Protein AF-A0A8K0VES0-F1 (afdb_monomer)

Secondary structure (DSSP, 8-state):
------PPPPPPP----SPPPS---HHHHHTT----SSSS-HHHHHTT-----PPP-TT-PPPP--------------------------SSPPS--S-TTS--GGGTTS--SHHHHHHHHHHHHTSSSSPPPP--PPPP------S----EEE-SSHHHHHHHHHHHTTTT---S---SSS-----PEEE-SSS-S-SS-----HHHHHHHHHHTTSPPTT-TTTT-HHHHHHHHHHHHHHHHHHHHHHHHHHHH-SSS-TT-PPPPSSTTS-GGGHHHHHHHHHHHHIIIII--HHHHHHHHHHHHHHHHHTTTTS--S---TTHHHHHHHHHHHHHHHHHHHHHHT---SS---GGG--PPPP-BTTBSSHHHHHHHHHHHHHHHHHHHHHHHH--S-HHHHHHHHHHHHHHHHHHHHHHTT--S-------TTS-HHHHHHHHHHHHHHHHHHHHHHHHHHHHHHHT-HHHHHHHHHS---S-----------STTHHHHHHHHH-SS-HHHHHHHHHHHHHHHHHHHHHHHTT-S--TTHHHHHHHHHHHHHHHHHHHH---TTS-HHHHHHHHHHHHHHHHHHHHHHHHHHTT-HHHHHHHHHHHHHHHHTTSS---

Foldseek 3Di:
DDDDDDDDDDDDDPDDDDDQAPFAWPVCVVVVHGFPNDVVTPVCVVVVHDTHTDDDPPDDDDDDDDDDDDDDDDDDPPDPDFPPQDQFDADAAQLDDLCLQPPPLVVLLPDLDLLSLLVVLLNQLLDLFGRQQHQDPQDDPPDDDDDDFAWWWADDELVLLVLLCLQFPCLQQVLADFDPDQDRDNPTDTDGPPDDSDDNDDDLQLLSLLSQLQRRLFGDPPGPPLQPPVNNSVSNVSSVVSLVSSVVSLVVVVVPPPDDDPPDDDDDSGPLADSLLSSLNSLLSSLQQCCFFRSNLPSSQVSLVVSQVSLVVVVLQADDPDDDSNLLSSLSSNLSSVLSQLLSCLSSLDDRPDPPRNVSGPRQHHDFPPDRCLRVLLSLLSVLLSLLSNLLSSVSRDHHDPVVLQVLAVSLVVSVVSLVVSCVPQDLDDDDDQPVSDGSSVSNSVSSSNSSLLSSLSSLCSSQVSLLCVPPPSSVVVSVVPPDPDDDDDDDDDDDDPDPVVVVSSVSNHPDHNVVSLVSLLVSLLSSLQSLLVSLVRHQGPSPLSSLLSSLSSLLSSLSVLVVPPPVPDDPVVSVVSNVSSLNSNVSSLSSLVSHVSSHVSSVSSSVSSVSSCVSSVSDPDD

Mean predicted aligned error: 13.88 Å

Solvent-accessible surface area (backbone atoms only — not comparable to full-atom values): 35791 Å² total; per-residue (Å²): 135,89,84,84,88,80,86,81,79,84,79,85,83,80,81,76,93,67,82,82,47,96,49,56,30,52,56,30,54,77,66,76,46,95,41,68,53,51,87,67,21,66,66,29,59,76,64,78,44,80,59,46,78,77,86,80,84,83,82,78,84,80,82,90,79,87,86,84,92,83,85,89,84,85,80,80,85,77,75,80,70,79,83,75,82,69,94,43,80,42,84,46,76,60,60,40,86,83,62,74,82,74,70,65,67,83,72,57,70,79,53,93,46,72,68,38,53,42,54,47,52,39,52,53,69,42,41,69,54,69,83,72,33,68,73,60,72,82,79,77,87,76,89,81,74,79,94,72,87,52,38,38,48,39,65,75,47,74,65,39,50,52,26,29,37,46,61,42,39,22,33,75,54,62,47,66,55,82,71,96,58,71,86,60,52,68,62,60,40,86,36,65,92,82,68,73,93,53,79,97,39,80,88,71,52,28,35,60,26,21,47,46,24,50,54,31,25,40,68,30,98,85,29,92,56,42,84,37,67,68,43,38,54,53,25,48,56,53,16,51,55,30,39,50,51,15,52,50,35,43,52,52,56,65,69,59,74,58,97,79,68,93,87,73,77,76,85,53,96,40,100,45,40,58,66,77,54,35,52,31,48,17,27,41,40,45,17,48,43,27,41,42,38,36,28,33,49,69,60,15,33,53,28,12,52,50,12,36,51,48,31,52,75,70,44,36,47,60,35,74,99,62,91,53,80,41,39,53,22,45,26,22,42,34,54,47,24,52,48,39,39,40,49,31,22,48,72,60,60,41,79,64,96,59,87,82,60,66,90,75,49,55,42,60,74,43,80,41,91,99,39,74,53,49,52,55,50,29,52,51,19,45,54,45,26,34,49,23,33,47,51,38,37,48,59,37,36,24,45,59,47,79,65,50,35,53,51,44,18,51,51,53,46,53,50,48,53,50,41,54,62,66,46,58,95,57,72,84,69,79,90,70,77,86,56,85,85,57,42,51,58,58,46,22,48,56,39,39,50,51,47,24,53,47,34,34,38,48,20,50,34,48,66,25,46,59,57,33,50,51,82,37,72,60,41,44,52,53,63,72,66,53,80,74,77,92,79,79,88,85,81,92,79,75,90,84,78,83,75,62,59,56,59,54,49,49,63,55,34,40,83,64,54,42,67,59,23,35,52,51,30,49,54,37,14,33,56,41,6,49,40,42,34,60,47,37,78,69,45,69,57,63,101,57,52,70,50,32,52,46,16,22,53,46,16,49,52,50,38,54,53,58,70,71,57,80,55,96,83,61,63,67,69,58,55,53,51,54,36,56,45,21,48,51,14,32,51,25,14,46,58,24,33,54,66,38,28,54,44,15,56,21,36,30,48,47,36,53,55,51,49,52,53,34,30,74,69,65,71,36,80,84,127

pLDDT: mean 77.82, std 20.02, range [25.81, 98.69]

Sequence (623 aa):
MASSIAQRRPAPSKKFATPPAKSACTACRASRLRCSGHSPCNRCLAKNRICVFTESRRGLKRDATRPASGPHDPYPETQLSPVVVDDPKGILPPLYNDDLGTIQFDDIFGGDSNDDLDTFFASLFSLPSYPPAGVIDEPLFDGLGPPHIHVLRRYKSDDDVVQAYYELIHPAFPILPPPLEQDVEDRAEPWVPTGQFFSDYEPSSPLILALLSILVLLPHPHDDHSSDETGRELRAGYAQSLAQCAIESIRIASEIATPTSPSSLRSPVHPHVPLENETPMALCLLSMYQYLHHGNATKMRQLAEEAFDSSVKLSLHILPHDDTNFSEARRRTWWMTYLCMCNASIISCESPTRPMITNTFTTPYPSIENDSEVWRKYIRAEETLVSATLLLVALLRGFSSPTSIVDFWQNIHFLNTIIESQLDGLDAGGTQSRDSSQPPEMRAGDCLRRLTWIRLTSSHIKTHRYHAFLSSTIVLKRFESLPSSETLEASTTSDETFSLEEMGIASQIFPFTASESRKICFESSTKMAAALKMLSSNVSVAPFACSAALAGYTALMTHHFTSSSTDENEPQTESDAVRGQCEQGVKAAIDALDNFSVGFESMRTLNDQLRRAAAACKILRTG

Structure (mmCIF, N/CA/C/O backbone):
data_AF-A0A8K0VES0-F1
#
_entry.id   AF-A0A8K0VES0-F1
#
loop_
_atom_site.group_PDB
_atom_site.id
_atom_site.type_symbol
_atom_site.label_atom_id
_atom_site.label_alt_id
_atom_site.label_comp_id
_atom_site.label_asym_id
_atom_site.label_entity_id
_atom_site.label_seq_id
_atom_site.pdbx_PDB_ins_code
_atom_site.Cartn_x
_atom_site.Cartn_y
_atom_site.Cartn_z
_atom_site.occupancy
_atom_site.B_iso_or_equiv
_atom_site.auth_seq_id
_atom_site.auth_comp_id
_atom_site.auth_asym_id
_atom_site.auth_atom_id
_atom_site.pdbx_PDB_model_num
ATOM 1 N N . MET A 1 1 ? -0.736 67.839 11.412 1.00 39.56 1 MET A N 1
ATOM 2 C CA . MET A 1 1 ? -1.966 68.636 11.207 1.00 39.56 1 MET A CA 1
ATOM 3 C C . MET A 1 1 ? -2.232 68.742 9.715 1.00 39.56 1 MET A C 1
ATOM 5 O O . MET A 1 1 ? -1.281 68.949 8.978 1.00 39.56 1 MET A O 1
ATOM 9 N N . ALA A 1 2 ? -3.508 68.601 9.338 1.00 36.94 2 ALA A N 1
ATOM 10 C CA . ALA A 1 2 ? -4.099 68.676 7.995 1.00 36.94 2 ALA A CA 1
ATOM 11 C C . ALA A 1 2 ? -3.776 67.534 7.005 1.00 36.94 2 ALA A C 1
ATOM 13 O O . ALA A 1 2 ? -2.736 67.542 6.361 1.00 36.94 2 ALA A O 1
ATOM 14 N N . SER A 1 3 ? -4.745 66.628 6.792 1.00 29.77 3 SER A N 1
ATOM 15 C CA . SER A 1 3 ? -5.267 66.398 5.434 1.00 29.77 3 SER A CA 1
ATOM 16 C C . SER A 1 3 ? -6.647 65.713 5.432 1.00 29.77 3 SER A C 1
ATOM 18 O O . SER A 1 3 ? -6.800 64.559 5.814 1.00 29.77 3 SER A O 1
ATOM 20 N N . SER A 1 4 ? -7.636 66.523 5.049 1.00 31.42 4 SER A N 1
ATOM 21 C CA . SER A 1 4 ? -8.922 66.286 4.372 1.00 31.42 4 SER A CA 1
ATOM 22 C C . SER A 1 4 ? -9.512 64.866 4.228 1.00 31.42 4 SER A C 1
ATOM 24 O O . SER A 1 4 ? -8.972 63.996 3.548 1.00 31.42 4 SER A O 1
ATOM 26 N N . ILE A 1 5 ? -10.736 64.723 4.751 1.00 40.25 5 ILE A N 1
ATOM 27 C CA . ILE A 1 5 ? -11.706 63.644 4.512 1.00 40.25 5 ILE A CA 1
ATOM 28 C C . ILE A 1 5 ? -12.332 63.808 3.116 1.00 40.25 5 ILE A C 1
ATOM 30 O O . ILE A 1 5 ? -12.984 64.814 2.840 1.00 40.25 5 ILE A O 1
ATOM 34 N N . ALA A 1 6 ? -12.212 62.792 2.256 1.00 34.84 6 ALA A N 1
ATOM 35 C CA . ALA A 1 6 ? -12.936 62.715 0.986 1.00 34.84 6 ALA A CA 1
ATOM 36 C C . ALA A 1 6 ? -14.162 61.790 1.110 1.00 34.84 6 ALA A C 1
ATOM 38 O O . ALA A 1 6 ? -14.043 60.565 1.135 1.00 34.84 6 ALA A O 1
ATOM 39 N N . GLN A 1 7 ? -15.355 62.387 1.160 1.00 40.62 7 GLN A N 1
ATOM 40 C CA . GLN A 1 7 ? -16.640 61.692 1.052 1.00 40.62 7 GLN A CA 1
ATOM 41 C C . GLN A 1 7 ? -16.807 61.080 -0.351 1.00 40.62 7 GLN A C 1
ATOM 43 O O . GLN A 1 7 ? -16.856 61.799 -1.351 1.00 40.62 7 GLN A O 1
ATOM 48 N N . ARG A 1 8 ? -16.946 59.750 -0.444 1.00 35.72 8 ARG A N 1
ATOM 49 C CA . ARG A 1 8 ? -17.344 59.066 -1.687 1.00 35.72 8 ARG A CA 1
ATOM 50 C C . ARG A 1 8 ? -18.870 58.990 -1.785 1.00 35.72 8 ARG A C 1
ATOM 52 O O . ARG A 1 8 ? -19.528 58.414 -0.925 1.00 35.72 8 ARG A O 1
ATOM 59 N N . ARG A 1 9 ? -19.424 59.557 -2.862 1.00 40.50 9 ARG A N 1
ATOM 60 C CA . ARG A 1 9 ? -20.831 59.400 -3.274 1.00 40.50 9 ARG A CA 1
ATOM 61 C C . ARG A 1 9 ? -21.103 57.958 -3.742 1.00 40.50 9 ARG A C 1
ATOM 63 O O . ARG A 1 9 ? -20.256 57.405 -4.445 1.00 40.50 9 ARG A O 1
ATOM 70 N N . PRO A 1 10 ? -22.275 57.367 -3.448 1.00 36.38 10 PRO A N 1
ATOM 71 C CA . PRO A 1 10 ? -22.653 56.067 -3.996 1.00 36.38 10 PRO A CA 1
ATOM 72 C C . PRO A 1 10 ? -23.013 56.177 -5.488 1.00 36.38 10 PRO A C 1
ATOM 74 O O . PRO A 1 10 ? -23.669 57.126 -5.923 1.00 36.38 10 PRO A O 1
ATOM 77 N N . ALA A 1 11 ? -22.563 55.201 -6.278 1.00 40.69 11 ALA A N 1
ATOM 78 C CA . ALA A 1 11 ? -22.844 55.090 -7.708 1.00 40.69 11 ALA A CA 1
ATOM 79 C C . ALA A 1 11 ? -24.316 54.693 -7.975 1.00 40.69 11 ALA A C 1
ATOM 81 O O . ALA A 1 11 ? -24.915 53.981 -7.166 1.00 40.69 11 ALA A O 1
ATOM 82 N N . PRO A 1 12 ? -24.918 55.110 -9.107 1.00 35.91 12 PRO A N 1
ATOM 83 C CA . PRO A 1 12 ? -26.327 54.853 -9.395 1.00 35.91 12 PRO A CA 1
ATOM 84 C C . PRO A 1 12 ? -26.566 53.375 -9.739 1.00 35.91 12 PRO A C 1
ATOM 86 O O . PRO A 1 12 ? -25.908 52.810 -10.616 1.00 35.91 12 PRO A O 1
ATOM 89 N N . SER A 1 13 ? -27.547 52.748 -9.085 1.00 39.62 13 SER A N 1
ATOM 90 C CA . SER A 1 13 ? -27.975 51.388 -9.414 1.00 39.62 13 SER A CA 1
ATOM 91 C C . SER A 1 13 ? -28.698 51.369 -10.769 1.00 39.62 13 SER A C 1
ATOM 93 O O . SER A 1 13 ? -29.746 51.988 -10.967 1.00 39.62 13 SER A O 1
ATOM 95 N N . LYS A 1 14 ? -28.138 50.644 -11.745 1.00 41.62 14 LYS A N 1
ATOM 96 C CA . LYS A 1 14 ? -28.835 50.336 -13.001 1.00 41.62 14 LYS A CA 1
ATOM 97 C C . LYS A 1 14 ? -29.968 49.350 -12.708 1.00 41.62 14 LYS A C 1
ATOM 99 O O . LYS A 1 14 ? -29.726 48.161 -12.506 1.00 41.62 14 LYS A O 1
ATOM 104 N N . LYS A 1 15 ? -31.209 49.841 -12.713 1.00 37.81 15 LYS A N 1
ATOM 105 C CA . LYS A 1 15 ? -32.419 49.008 -12.764 1.00 37.81 15 LYS A CA 1
ATOM 106 C C . LYS A 1 15 ? -32.413 48.221 -14.083 1.00 37.81 15 LYS A C 1
ATOM 108 O O . LYS A 1 15 ? -32.555 48.813 -15.149 1.00 37.81 15 LYS A O 1
ATOM 113 N N . PHE A 1 16 ? -32.230 46.901 -14.030 1.00 40.56 16 PHE A N 1
ATOM 114 C CA . PHE A 1 16 ? -32.418 46.037 -15.200 1.00 40.56 16 PHE A CA 1
ATOM 115 C C . PHE A 1 16 ? -33.905 45.704 -15.355 1.00 40.56 16 PHE A C 1
ATOM 117 O O . PHE A 1 16 ? -34.509 45.083 -14.486 1.00 40.56 16 PHE A O 1
ATOM 124 N N . ALA A 1 17 ? -34.478 46.137 -16.476 1.00 51.34 17 ALA A N 1
ATOM 125 C CA . ALA A 1 17 ? -35.908 46.164 -16.770 1.00 51.34 17 ALA A CA 1
ATOM 126 C C . ALA A 1 17 ? -36.487 44.858 -17.362 1.00 51.34 17 ALA A C 1
ATOM 128 O O . ALA A 1 17 ? -37.472 44.907 -18.088 1.00 51.34 17 ALA A O 1
ATOM 129 N N . THR A 1 18 ? -35.923 43.683 -17.065 1.00 56.94 18 THR A N 1
ATOM 130 C CA . THR A 1 18 ? -36.501 42.406 -17.533 1.00 56.94 18 THR A CA 1
ATOM 131 C C . THR A 1 18 ? -36.404 41.317 -16.468 1.00 56.94 18 THR A C 1
ATOM 133 O O . THR A 1 18 ? -35.292 41.052 -15.996 1.00 56.94 18 THR A O 1
ATOM 136 N N . PRO A 1 19 ? -37.527 40.671 -16.100 1.00 55.50 19 PRO A N 1
ATOM 137 C CA . PRO A 1 19 ? -37.523 39.559 -15.158 1.00 55.50 19 PRO A CA 1
ATOM 138 C C . PRO A 1 19 ? -36.711 38.371 -15.707 1.00 55.50 19 PRO A C 1
ATOM 140 O O . PRO A 1 19 ? -36.615 38.196 -16.927 1.00 55.50 19 PRO A O 1
ATOM 143 N N . PRO A 1 20 ? -36.099 37.556 -14.830 1.00 62.59 20 PRO A N 1
ATOM 144 C CA . PRO A 1 20 ? -35.336 36.387 -15.249 1.00 62.59 20 PRO A CA 1
ATOM 145 C C . PRO A 1 20 ? -36.224 35.388 -16.004 1.00 62.59 20 PRO A C 1
ATOM 147 O O . PRO A 1 20 ? -37.371 35.141 -15.631 1.00 62.59 20 PRO A O 1
ATOM 150 N N . ALA A 1 21 ? -35.685 34.813 -17.081 1.00 71.44 21 ALA A N 1
ATOM 151 C CA . ALA A 1 21 ? -36.382 33.809 -17.876 1.00 71.44 21 ALA A CA 1
ATOM 152 C C . ALA A 1 21 ? -36.709 32.564 -17.032 1.00 71.44 21 ALA A C 1
ATOM 154 O O . ALA A 1 21 ? -35.855 32.074 -16.293 1.00 71.44 21 ALA A O 1
ATOM 155 N N . LYS A 1 22 ? -37.926 32.022 -17.189 1.00 71.31 22 LYS A N 1
ATOM 156 C CA . LYS A 1 22 ? -38.412 30.839 -16.447 1.00 71.31 22 LYS A CA 1
ATOM 157 C C . LYS A 1 22 ? -37.571 29.579 -16.690 1.00 71.31 22 LYS A C 1
ATOM 159 O O . LYS A 1 22 ? -37.531 28.690 -15.847 1.00 71.31 22 LYS A O 1
ATOM 164 N N . SER A 1 23 ? -36.893 29.495 -17.832 1.00 80.69 23 SER A N 1
ATOM 165 C CA . SER A 1 23 ? -35.959 28.421 -18.152 1.00 80.69 23 SER A CA 1
ATOM 166 C C . SER A 1 23 ? -34.749 28.966 -18.915 1.00 80.69 23 SER A C 1
ATOM 168 O O . SER A 1 23 ? -34.829 29.939 -19.667 1.00 80.69 23 SER A O 1
ATOM 170 N N . ALA A 1 24 ? -33.594 28.342 -18.697 1.00 87.44 24 ALA A N 1
ATOM 171 C CA . ALA A 1 24 ? -32.366 28.603 -19.437 1.00 87.44 24 ALA A CA 1
ATOM 172 C C . ALA A 1 24 ? -32.057 27.404 -20.341 1.00 87.44 24 ALA A C 1
ATOM 174 O O . ALA A 1 24 ? -32.304 26.264 -19.943 1.00 87.44 24 ALA A O 1
ATOM 175 N N . CYS A 1 25 ? -31.509 27.648 -21.534 1.00 89.88 25 CYS A N 1
ATOM 176 C CA . CYS A 1 25 ? -31.071 26.571 -22.419 1.00 89.88 25 CYS A CA 1
ATOM 177 C C . CYS A 1 25 ? -29.891 25.804 -21.803 1.00 89.88 25 CYS A C 1
ATOM 179 O O . CYS A 1 25 ? -29.172 26.332 -20.949 1.00 89.88 25 CYS A O 1
ATOM 181 N N . THR A 1 26 ? -29.664 24.572 -22.254 1.00 88.56 26 THR A N 1
ATOM 182 C CA . THR A 1 26 ? -28.597 23.681 -21.773 1.00 88.56 26 THR A CA 1
ATOM 183 C C . THR A 1 26 ? -27.221 24.337 -21.850 1.00 88.56 26 THR A C 1
ATOM 185 O O . THR A 1 26 ? -26.480 24.305 -20.873 1.00 88.56 26 THR A O 1
ATOM 188 N N . ALA A 1 27 ? -26.911 25.029 -22.950 1.00 85.94 27 ALA A N 1
ATOM 189 C CA . ALA A 1 27 ? -25.637 25.722 -23.127 1.00 85.94 27 ALA A CA 1
ATOM 190 C C . ALA A 1 27 ? -25.429 26.860 -22.109 1.00 85.94 27 ALA A C 1
ATOM 192 O O . ALA A 1 27 ? -24.345 27.003 -21.541 1.00 85.94 27 ALA A O 1
ATOM 193 N N . CYS A 1 28 ? -26.462 27.667 -21.836 1.00 86.38 28 CYS A N 1
ATOM 194 C CA . CYS A 1 28 ? -26.374 28.726 -20.828 1.00 86.38 28 CYS A CA 1
ATOM 195 C C . CYS A 1 28 ? -26.369 28.173 -19.396 1.00 86.38 28 CYS A C 1
ATOM 197 O O . CYS A 1 28 ? -25.652 28.726 -18.563 1.00 86.38 28 CYS A O 1
ATOM 199 N N . ARG A 1 29 ? -27.097 27.076 -19.124 1.00 84.44 29 ARG A N 1
ATOM 200 C CA . ARG A 1 29 ? -27.054 26.353 -17.839 1.00 84.44 29 ARG A CA 1
ATOM 201 C C . ARG A 1 29 ? -25.654 25.806 -17.561 1.00 84.44 29 ARG A C 1
ATOM 203 O O . ARG A 1 29 ? -25.091 26.122 -16.520 1.00 84.44 29 ARG A O 1
ATOM 210 N N . ALA A 1 30 ? -25.073 25.074 -18.513 1.00 81.75 30 ALA A N 1
ATOM 211 C CA . ALA A 1 30 ? -23.734 24.494 -18.394 1.00 81.75 30 ALA A CA 1
ATOM 212 C C . ALA A 1 30 ? -22.657 25.568 -18.177 1.00 81.75 30 ALA A C 1
ATOM 214 O O . ALA A 1 30 ? -21.736 25.380 -17.395 1.00 81.75 30 ALA A O 1
ATOM 215 N N . SER A 1 31 ? -22.804 26.732 -18.819 1.00 80.56 31 SER A N 1
ATOM 216 C CA . SER A 1 31 ? -21.870 27.853 -18.650 1.00 80.56 31 SER A CA 1
ATOM 217 C C . SER A 1 31 ? -22.170 28.755 -17.439 1.00 80.56 31 SER A C 1
ATOM 219 O O . SER A 1 31 ? -21.473 29.749 -17.269 1.00 80.56 31 SER A O 1
ATOM 221 N N . ARG A 1 32 ? -23.210 28.481 -16.633 1.00 84.06 32 ARG A N 1
ATOM 222 C CA . ARG A 1 32 ? -23.680 29.342 -15.520 1.00 84.06 32 ARG A CA 1
ATOM 223 C C . ARG A 1 32 ? -23.920 30.814 -15.923 1.00 84.06 32 ARG A C 1
ATOM 225 O O . ARG A 1 32 ? -23.694 31.737 -15.145 1.00 84.06 32 ARG A O 1
ATOM 232 N N . LEU A 1 33 ? -24.398 31.057 -17.149 1.00 80.31 33 LEU A N 1
ATOM 233 C CA . LEU A 1 33 ? -24.651 32.402 -17.694 1.00 80.31 33 LEU A CA 1
ATOM 234 C C . LEU A 1 33 ? -26.153 32.683 -17.854 1.00 80.31 33 LEU A C 1
ATOM 236 O O . LEU A 1 33 ? -26.941 31.787 -18.151 1.00 80.31 33 LEU A O 1
ATOM 240 N N . ARG A 1 34 ? -26.557 33.960 -17.746 1.00 81.62 34 ARG A N 1
ATOM 241 C CA . ARG A 1 34 ? -27.956 34.378 -17.966 1.00 81.62 34 ARG A CA 1
ATOM 242 C C . ARG A 1 34 ? -28.414 34.085 -19.402 1.00 81.62 34 ARG A C 1
ATOM 244 O O . ARG A 1 34 ? -27.771 34.516 -20.366 1.00 81.62 34 ARG A O 1
ATOM 251 N N . CYS A 1 35 ? -29.550 33.396 -19.514 1.00 88.62 35 CYS A N 1
ATOM 252 C CA . CYS A 1 35 ? -30.239 33.062 -20.761 1.00 88.62 35 CYS A CA 1
ATOM 253 C C . CYS A 1 35 ? -31.410 34.027 -21.008 1.00 88.62 35 CYS A C 1
ATOM 255 O O . CYS A 1 35 ? -32.092 34.408 -20.060 1.00 88.62 35 CYS A O 1
ATOM 257 N N . SER A 1 36 ? -31.675 34.384 -22.271 1.00 85.44 36 SER A N 1
ATOM 258 C CA . SER A 1 36 ? -32.833 35.216 -22.643 1.00 85.44 36 SER A CA 1
ATOM 259 C C . SER A 1 36 ? -34.158 34.445 -22.720 1.00 85.44 36 SER A C 1
ATOM 261 O O . SER A 1 36 ? -35.194 35.061 -22.929 1.00 85.44 36 SER A O 1
ATOM 263 N N . GLY A 1 37 ? -34.146 33.116 -22.563 1.00 84.00 37 GLY A N 1
ATOM 264 C CA . GLY A 1 37 ? -35.353 32.282 -22.454 1.00 84.00 37 GLY A CA 1
ATOM 265 C C . GLY A 1 37 ? -36.088 31.965 -23.760 1.00 84.00 37 GLY A C 1
ATOM 266 O O . GLY A 1 37 ? -36.893 31.044 -23.776 1.00 84.00 37 GLY A O 1
ATOM 267 N N . HIS A 1 38 ? -35.806 32.678 -24.850 1.00 82.31 38 HIS A N 1
ATOM 268 C CA . HIS A 1 38 ? -36.289 32.342 -26.195 1.00 82.31 38 HIS A CA 1
ATOM 269 C C . HIS A 1 38 ? -35.289 31.430 -26.933 1.00 82.31 38 HIS A C 1
ATOM 271 O O . HIS A 1 38 ? -34.137 31.308 -26.505 1.00 82.31 38 HIS A O 1
ATOM 277 N N . SER A 1 39 ? -35.727 30.760 -28.003 1.00 84.12 39 SER A N 1
ATOM 278 C CA . SER A 1 39 ? -34.895 29.844 -28.797 1.00 84.12 39 SER A CA 1
ATOM 279 C C . SER A 1 39 ? -34.789 30.319 -30.254 1.00 84.12 39 SER A C 1
ATOM 281 O O . SER A 1 39 ? -35.832 30.450 -30.894 1.00 84.12 39 SER A O 1
ATOM 283 N N . PRO A 1 40 ? -33.577 30.556 -30.798 1.00 86.12 40 PRO A N 1
ATOM 284 C CA . PRO A 1 40 ? -32.279 30.490 -30.122 1.00 86.12 40 PRO A CA 1
ATOM 285 C C . PRO A 1 40 ? -32.033 31.712 -29.221 1.00 86.12 40 PRO A C 1
ATOM 287 O O . PRO A 1 40 ? -32.211 32.852 -29.641 1.00 86.12 40 PRO A O 1
ATOM 290 N N . CYS A 1 41 ? -31.543 31.495 -27.995 1.00 92.44 41 CYS A N 1
ATOM 291 C CA . CYS A 1 41 ? -31.326 32.592 -27.050 1.00 92.44 41 CYS A CA 1
ATOM 292 C C . CYS A 1 41 ? -30.253 33.572 -27.563 1.00 92.44 41 CYS A C 1
ATOM 294 O O . CYS A 1 41 ? -29.293 33.154 -28.215 1.00 92.44 41 CYS A O 1
ATOM 296 N N . ASN A 1 42 ? -30.349 34.863 -27.212 1.00 88.06 42 ASN A N 1
ATOM 297 C CA . ASN A 1 42 ? -29.482 35.932 -27.746 1.00 88.06 42 ASN A CA 1
ATOM 298 C C . ASN A 1 42 ? -27.983 35.606 -27.628 1.00 88.06 42 ASN A C 1
ATOM 300 O O . ASN A 1 42 ? -27.187 35.942 -28.499 1.00 88.06 42 ASN A O 1
ATOM 304 N N . ARG A 1 43 ? -27.589 34.931 -26.543 1.00 85.56 43 ARG A N 1
ATOM 305 C CA . ARG A 1 43 ? -26.192 34.562 -26.285 1.00 85.56 43 ARG A CA 1
ATOM 306 C C . ARG A 1 43 ? -25.728 33.381 -27.137 1.00 85.56 43 ARG A C 1
ATOM 308 O O . ARG A 1 43 ? -24.577 33.375 -27.562 1.00 85.56 43 ARG A O 1
ATOM 315 N N . CYS A 1 44 ? -26.591 32.391 -27.361 1.00 89.06 44 CYS A N 1
ATOM 316 C CA . CYS A 1 44 ? -26.271 31.269 -28.242 1.00 89.06 44 CYS A CA 1
ATOM 317 C C . CYS A 1 44 ? -26.235 31.724 -29.702 1.00 89.06 44 CYS A C 1
ATOM 319 O O . CYS A 1 44 ? -25.318 31.334 -30.414 1.00 89.06 44 CYS A O 1
ATOM 321 N N . LEU A 1 45 ? -27.137 32.631 -30.093 1.00 88.75 45 LEU A N 1
ATOM 322 C CA . LEU A 1 45 ? -27.131 33.267 -31.408 1.00 88.75 45 LEU A CA 1
ATOM 323 C C . LEU A 1 45 ? -25.835 34.062 -31.644 1.00 88.75 45 LEU A C 1
ATOM 325 O O . LEU A 1 45 ? -25.147 33.837 -32.630 1.00 88.75 45 LEU A O 1
ATOM 329 N N . ALA A 1 46 ? -25.440 34.920 -30.696 1.00 86.25 46 ALA A N 1
ATOM 330 C CA . ALA A 1 46 ? -24.230 35.739 -30.825 1.00 86.25 46 ALA A CA 1
ATOM 331 C C . ALA A 1 46 ? -22.918 34.932 -30.821 1.00 86.25 46 ALA A C 1
ATOM 333 O O . ALA A 1 46 ? -21.918 35.383 -31.369 1.00 86.25 46 ALA A O 1
ATOM 334 N N . LYS A 1 47 ? -22.897 33.757 -30.178 1.00 85.94 47 LYS A N 1
ATOM 335 C CA . LYS A 1 47 ? -21.708 32.888 -30.093 1.00 85.94 47 LYS A CA 1
ATOM 336 C C . LYS A 1 47 ? -21.756 31.687 -31.039 1.00 85.94 47 LYS A C 1
ATOM 338 O O . LYS A 1 47 ? -20.925 30.796 -30.891 1.00 85.94 47 LYS A O 1
ATOM 343 N N . ASN A 1 48 ? -22.734 31.648 -31.943 1.00 83.00 48 ASN A N 1
ATOM 344 C CA . ASN A 1 48 ? -22.993 30.538 -32.857 1.00 83.00 48 ASN A CA 1
ATOM 345 C C . ASN A 1 48 ? -22.957 29.156 -32.167 1.00 83.00 48 ASN A C 1
ATOM 347 O O . ASN A 1 48 ? -22.267 28.235 -32.599 1.00 83.00 48 ASN A O 1
ATOM 351 N N . ARG A 1 49 ? -23.648 29.032 -31.025 1.00 84.44 49 ARG A N 1
ATOM 352 C CA . ARG A 1 49 ? -23.736 27.793 -30.232 1.00 84.44 49 ARG A CA 1
ATOM 353 C C . ARG A 1 49 ? -25.100 27.138 -30.396 1.00 84.44 49 ARG A C 1
ATOM 355 O O . ARG A 1 49 ? -26.115 27.825 -30.495 1.00 84.44 49 ARG A O 1
ATOM 362 N N . ILE A 1 50 ? -25.126 25.811 -30.305 1.00 85.56 50 ILE A N 1
ATOM 363 C CA . ILE A 1 50 ? -26.365 25.029 -30.320 1.00 85.56 50 ILE A CA 1
ATOM 364 C C . ILE A 1 50 ? -27.202 25.377 -29.074 1.00 85.56 50 ILE A C 1
ATOM 366 O O . ILE A 1 50 ? -26.739 25.250 -27.938 1.00 85.56 50 ILE A O 1
ATOM 370 N N . CYS A 1 51 ? -28.436 25.845 -29.287 1.00 90.69 51 CYS A N 1
ATOM 371 C CA . CYS A 1 51 ? -29.346 26.299 -28.234 1.00 90.69 51 CYS A CA 1
ATOM 372 C C . CYS A 1 51 ? -30.494 25.297 -28.047 1.00 90.69 51 CYS A C 1
ATOM 374 O O . CYS A 1 51 ? -31.430 25.287 -28.840 1.00 90.69 51 CYS A O 1
ATOM 376 N N . VAL A 1 52 ? -30.434 24.465 -27.002 1.00 89.88 52 VAL A N 1
ATOM 377 C CA . VAL A 1 52 ? -31.471 23.455 -26.716 1.00 89.88 52 VAL A CA 1
ATOM 378 C C . VAL A 1 52 ? -32.094 23.715 -25.350 1.00 89.88 52 VAL A C 1
ATOM 380 O O . VAL A 1 52 ? -31.382 23.911 -24.366 1.00 89.88 52 VAL A O 1
ATOM 383 N N . PHE A 1 53 ? -33.422 23.712 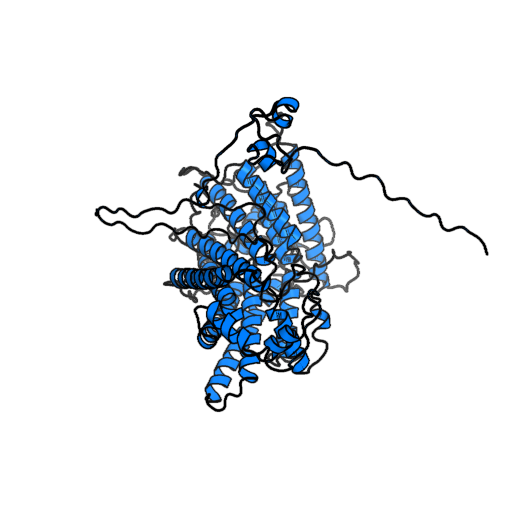-25.267 1.00 87.44 53 PHE A N 1
ATOM 384 C CA . PHE A 1 53 ? -34.151 23.739 -24.000 1.00 87.44 53 PHE A CA 1
ATOM 385 C C . PHE A 1 53 ? -34.652 22.328 -23.699 1.00 87.44 53 PHE A C 1
ATOM 387 O O . PHE A 1 53 ? -35.471 21.795 -24.438 1.00 87.44 53 PHE A O 1
ATOM 394 N N . THR A 1 54 ? -34.149 21.720 -22.626 1.00 80.06 54 THR A N 1
ATOM 395 C CA . THR A 1 54 ? -34.630 20.427 -22.127 1.00 80.06 54 THR A CA 1
ATOM 396 C C . THR A 1 54 ? -35.500 20.635 -20.887 1.00 80.06 54 THR A C 1
ATOM 398 O O . THR A 1 54 ? -35.135 21.382 -19.965 1.00 80.06 54 THR A O 1
ATOM 401 N N . GLU A 1 55 ? -36.668 19.990 -20.874 1.00 64.38 55 GLU A N 1
ATOM 402 C CA . GLU A 1 55 ? -37.583 19.975 -19.730 1.00 64.38 55 GLU A CA 1
ATOM 403 C C . GLU A 1 55 ? -36.971 19.186 -18.561 1.00 64.38 55 GLU A C 1
ATOM 405 O O . GLU A 1 55 ? -36.406 18.106 -18.738 1.00 64.38 55 GLU A O 1
ATOM 410 N N . SER A 1 56 ? -37.052 19.740 -17.349 1.00 54.12 56 SER A N 1
ATOM 411 C CA . SER A 1 56 ? -36.569 19.086 -16.128 1.00 54.12 56 SER A CA 1
ATOM 412 C C . SER A 1 56 ? -37.582 18.033 -15.673 1.00 54.12 56 SER A C 1
ATOM 414 O O . SER A 1 56 ? -38.725 18.379 -15.397 1.00 54.12 56 SER A O 1
ATOM 416 N N . ARG A 1 57 ? -37.166 16.767 -15.536 1.00 50.66 57 ARG A N 1
ATOM 417 C CA . ARG A 1 57 ? -38.006 15.674 -14.999 1.00 50.66 57 ARG A CA 1
ATOM 418 C C . ARG A 1 57 ? -37.928 15.510 -13.473 1.00 50.66 57 ARG A C 1
ATOM 420 O O . ARG A 1 57 ? -38.234 14.438 -12.959 1.00 50.66 57 ARG A O 1
ATOM 427 N N . ARG A 1 58 ? -37.519 16.535 -12.718 1.00 41.97 58 ARG A N 1
ATOM 428 C CA . ARG A 1 58 ? -37.619 16.486 -11.247 1.00 41.97 58 ARG A CA 1
ATOM 429 C C . ARG A 1 58 ? -39.053 16.824 -10.833 1.00 41.97 58 ARG A C 1
ATOM 431 O O . ARG A 1 58 ? -39.456 17.973 -10.980 1.00 41.97 58 ARG A O 1
ATOM 438 N N . GLY A 1 59 ? -39.799 15.831 -10.336 1.00 38.47 59 GLY A N 1
ATOM 439 C CA . GLY A 1 59 ? -41.086 16.049 -9.657 1.00 38.47 59 GLY A CA 1
ATOM 440 C C . GLY A 1 59 ? -42.307 15.245 -10.128 1.00 38.47 59 GLY A C 1
ATOM 441 O O . GLY A 1 59 ? -43.411 15.587 -9.717 1.00 38.47 59 GLY A O 1
ATOM 442 N N . LEU A 1 60 ? -42.176 14.196 -10.951 1.00 33.75 60 LEU A N 1
ATOM 443 C CA . LEU A 1 60 ? -43.335 13.355 -11.300 1.00 33.75 60 LEU A CA 1
ATOM 444 C C . LEU A 1 60 ? -43.467 12.154 -10.350 1.00 33.75 60 LEU A C 1
ATOM 446 O O . LEU A 1 60 ? -42.680 11.210 -10.404 1.00 33.75 60 LEU A O 1
ATOM 450 N N . LYS A 1 61 ? -44.491 12.213 -9.490 1.00 31.62 61 LYS A N 1
ATOM 451 C CA . LYS A 1 61 ? -45.017 11.109 -8.669 1.00 31.62 61 LYS A CA 1
ATOM 452 C C . LYS A 1 61 ? -45.495 9.987 -9.610 1.00 31.62 61 LYS A C 1
ATOM 454 O O . LYS A 1 61 ? -46.270 10.264 -10.521 1.00 31.62 61 LYS A O 1
ATOM 459 N N . ARG A 1 62 ? -45.010 8.752 -9.438 1.00 35.84 62 ARG A N 1
ATOM 460 C CA . ARG A 1 62 ? -45.424 7.590 -10.249 1.00 35.84 62 ARG A CA 1
ATOM 461 C C . ARG A 1 62 ? -46.570 6.847 -9.564 1.00 35.84 62 ARG A C 1
ATOM 463 O O . ARG A 1 62 ? -46.392 6.358 -8.452 1.00 35.84 62 ARG A O 1
ATOM 470 N N . ASP A 1 63 ? -47.705 6.756 -10.252 1.00 28.88 63 ASP A N 1
ATOM 471 C CA . ASP A 1 63 ? -48.812 5.864 -9.906 1.00 28.88 63 ASP A CA 1
ATOM 472 C C . ASP A 1 63 ? -48.445 4.396 -10.162 1.00 28.88 63 ASP A C 1
ATOM 474 O O . ASP A 1 63 ? -47.704 4.057 -11.088 1.00 28.88 63 ASP A O 1
ATOM 478 N N . ALA A 1 64 ? -48.964 3.529 -9.294 1.00 36.44 64 ALA A N 1
ATOM 479 C CA . ALA A 1 64 ? -48.710 2.100 -9.262 1.00 36.44 64 ALA A CA 1
ATOM 480 C C . ALA A 1 64 ? -49.519 1.341 -10.324 1.00 36.44 64 ALA A C 1
ATOM 482 O O . ALA A 1 64 ? -50.742 1.464 -10.397 1.00 36.44 64 ALA A O 1
ATOM 483 N N . THR A 1 65 ? -48.865 0.459 -11.082 1.00 30.81 65 THR A N 1
ATOM 484 C CA . THR A 1 65 ? -49.533 -0.694 -11.708 1.00 30.81 65 THR A CA 1
ATOM 485 C C . THR A 1 65 ? -48.532 -1.835 -11.925 1.00 30.81 65 THR A C 1
ATOM 487 O O . THR A 1 65 ? -47.517 -1.669 -12.594 1.00 30.81 65 THR A O 1
ATOM 490 N N . ARG A 1 66 ? -48.814 -2.994 -11.315 1.00 31.50 66 ARG A N 1
ATOM 491 C CA . ARG A 1 66 ? -48.153 -4.300 -11.542 1.00 31.50 66 ARG A CA 1
ATOM 492 C C . ARG A 1 66 ? -48.642 -4.911 -12.871 1.00 31.50 66 ARG A C 1
ATOM 494 O O . ARG A 1 66 ? -49.786 -4.645 -13.238 1.00 31.50 66 ARG A O 1
ATOM 501 N N . PRO A 1 67 ? -47.843 -5.768 -13.546 1.00 31.84 67 PRO A N 1
ATOM 502 C CA . PRO A 1 67 ? -48.096 -7.217 -13.419 1.00 31.84 67 PRO A CA 1
ATOM 503 C C . PRO A 1 67 ? -46.867 -8.169 -13.480 1.00 31.84 67 PRO A C 1
ATOM 505 O O . PRO A 1 67 ? -45.895 -7.929 -14.182 1.00 31.84 67 PRO A O 1
ATOM 508 N N . ALA A 1 68 ? -47.005 -9.260 -12.709 1.00 27.44 68 ALA A N 1
ATOM 509 C CA . ALA A 1 68 ? -46.695 -10.691 -12.935 1.00 27.44 68 ALA A CA 1
ATOM 510 C C . ALA A 1 68 ? -45.380 -11.207 -13.600 1.00 27.44 68 ALA A C 1
ATOM 512 O O . ALA A 1 68 ? -45.232 -11.197 -14.814 1.00 27.44 68 ALA A O 1
ATOM 513 N N . SER A 1 69 ? -44.533 -11.811 -12.745 1.00 29.27 69 SER A N 1
ATOM 514 C CA . SER A 1 69 ? -43.919 -13.171 -12.771 1.00 29.27 69 SER A CA 1
ATOM 515 C C . SER A 1 69 ? -43.247 -13.786 -14.023 1.00 29.27 69 SER A C 1
ATOM 517 O O . SER A 1 69 ? -43.925 -14.159 -14.978 1.00 29.27 69 SER A O 1
ATOM 519 N N . GLY A 1 70 ? -41.952 -14.116 -13.867 1.00 26.14 70 GLY A N 1
ATOM 520 C CA . GLY A 1 70 ? -41.153 -15.144 -14.572 1.00 26.14 70 GLY A CA 1
ATOM 521 C C . GLY A 1 70 ? -39.764 -15.311 -13.895 1.00 26.14 70 GLY A C 1
ATOM 522 O O . GLY A 1 70 ? -39.335 -14.350 -13.261 1.00 26.14 70 GLY A O 1
ATOM 523 N N . PRO A 1 71 ? -39.104 -16.494 -13.917 1.00 30.42 71 PRO A N 1
ATOM 524 C CA . PRO A 1 71 ? -38.252 -16.970 -12.813 1.00 30.42 71 PRO A CA 1
ATOM 525 C C . PRO A 1 71 ? -36.735 -16.703 -12.940 1.00 30.42 71 PRO A C 1
ATOM 527 O O . PRO A 1 71 ? -36.170 -16.806 -14.020 1.00 30.42 71 PRO A O 1
ATOM 530 N N . HIS A 1 72 ? -36.133 -16.410 -11.779 1.00 27.28 72 HIS A N 1
ATOM 531 C CA . HIS A 1 72 ? -34.795 -16.763 -11.260 1.00 27.28 72 HIS A CA 1
ATOM 532 C C . HIS A 1 72 ? -33.612 -17.015 -12.226 1.00 27.28 72 HIS A C 1
ATOM 534 O O . HIS A 1 72 ? -33.561 -18.051 -12.878 1.00 27.28 72 HIS A O 1
ATOM 540 N N . ASP A 1 73 ? -32.602 -16.135 -12.150 1.00 25.91 73 ASP A N 1
ATOM 541 C CA . ASP A 1 73 ? -31.180 -16.474 -11.921 1.00 25.91 73 ASP A CA 1
ATOM 542 C C . ASP A 1 73 ? -30.433 -15.240 -11.343 1.00 25.91 73 ASP A C 1
ATOM 544 O O . ASP A 1 73 ? -30.979 -14.132 -11.405 1.00 25.91 73 ASP A O 1
ATOM 548 N N . PRO A 1 74 ? -29.278 -15.402 -10.658 1.00 30.06 74 PRO A N 1
ATOM 549 C CA . PRO A 1 74 ? -29.014 -14.679 -9.420 1.00 30.06 74 PRO A CA 1
ATOM 550 C C . PRO A 1 74 ? -27.921 -13.596 -9.534 1.00 30.06 74 PRO A C 1
ATOM 552 O O . PRO A 1 74 ? -26.952 -13.735 -10.269 1.00 30.06 74 PRO A O 1
ATOM 555 N N . TYR A 1 75 ? -28.096 -12.555 -8.710 1.00 25.81 75 TYR A N 1
ATOM 556 C CA . TYR A 1 75 ? -27.181 -11.451 -8.370 1.00 25.81 75 TYR A CA 1
ATOM 557 C C . TYR A 1 75 ? -26.819 -10.432 -9.470 1.00 25.81 75 TYR A C 1
ATOM 559 O O . TYR A 1 75 ? -25.994 -10.704 -10.337 1.00 25.81 75 TYR A O 1
ATOM 567 N N . PRO A 1 76 ? -27.307 -9.180 -9.374 1.00 30.14 76 PRO A N 1
ATOM 568 C CA . PRO A 1 76 ? -26.564 -8.050 -9.904 1.00 30.14 76 PRO A CA 1
ATOM 569 C C . PRO A 1 76 ? -25.397 -7.729 -8.957 1.00 30.14 76 PRO A C 1
ATOM 571 O O . PRO A 1 76 ? -25.600 -7.495 -7.766 1.00 30.14 76 PRO A O 1
ATOM 574 N N . GLU A 1 77 ? -24.179 -7.696 -9.501 1.00 34.81 77 GLU A N 1
ATOM 575 C CA . GLU A 1 77 ? -23.020 -7.028 -8.903 1.00 34.81 77 GLU A CA 1
ATOM 576 C C . GLU A 1 77 ? -23.414 -5.576 -8.584 1.00 34.81 77 GLU A C 1
ATOM 578 O O . GLU A 1 77 ? -23.523 -4.721 -9.469 1.00 34.81 77 GLU A O 1
ATOM 583 N N . THR A 1 78 ? -23.717 -5.308 -7.313 1.00 33.03 78 THR A N 1
ATOM 584 C CA . THR A 1 78 ? -24.101 -3.974 -6.852 1.00 33.03 78 THR A CA 1
ATOM 585 C C . THR A 1 78 ? -22.861 -3.093 -6.884 1.00 33.03 78 THR A C 1
ATOM 587 O O . THR A 1 78 ? -21.985 -3.194 -6.031 1.00 33.03 78 THR A O 1
ATOM 590 N N . GLN A 1 79 ? -22.778 -2.248 -7.908 1.00 39.59 79 GLN A N 1
ATOM 591 C CA . GLN A 1 79 ? -21.733 -1.242 -8.047 1.00 39.59 79 GLN A CA 1
ATOM 592 C C . GLN A 1 79 ? -21.773 -0.309 -6.832 1.00 39.59 79 GLN A C 1
ATOM 594 O O . GLN A 1 79 ? -22.735 0.445 -6.657 1.00 39.59 79 GLN A O 1
ATOM 599 N N . LEU A 1 80 ? -20.725 -0.357 -6.004 1.00 42.88 80 LEU A N 1
ATOM 600 C CA . LEU A 1 80 ? -20.411 0.688 -5.032 1.00 42.88 80 LEU A CA 1
ATOM 601 C C . LEU A 1 80 ? -20.290 2.000 -5.813 1.00 42.88 80 LEU A C 1
ATOM 603 O O . LEU A 1 80 ? -19.336 2.221 -6.558 1.00 42.88 80 LEU A O 1
ATOM 607 N N . SER A 1 81 ? -21.312 2.846 -5.713 1.00 38.03 81 SER A N 1
ATOM 608 C CA . SER A 1 81 ? -21.234 4.192 -6.268 1.00 38.03 81 SER A CA 1
ATOM 609 C C . SER A 1 81 ? -20.224 4.972 -5.424 1.00 38.03 81 SER A C 1
ATOM 611 O O . SER A 1 81 ? -20.324 4.916 -4.196 1.00 38.03 81 SER A O 1
ATOM 613 N N . PRO A 1 82 ? -19.251 5.680 -6.026 1.00 41.19 82 PRO A N 1
ATOM 614 C CA . PRO A 1 82 ? -18.312 6.484 -5.258 1.00 41.19 82 PRO A CA 1
ATOM 615 C C . PRO A 1 82 ? -19.095 7.482 -4.401 1.00 41.19 82 PRO A C 1
ATOM 617 O O . PRO A 1 82 ? -19.975 8.179 -4.912 1.00 41.19 82 PRO A O 1
ATOM 620 N N . VAL A 1 83 ? -18.790 7.526 -3.100 1.00 47.78 83 VAL A N 1
ATOM 621 C CA . VAL A 1 83 ? -19.354 8.513 -2.173 1.00 47.78 83 VAL A CA 1
ATOM 622 C C . VAL A 1 83 ? -18.896 9.886 -2.660 1.00 47.78 83 VAL A C 1
ATOM 624 O O . VAL A 1 83 ? -17.734 10.260 -2.505 1.00 47.78 83 VAL A O 1
ATOM 627 N N . VAL A 1 84 ? -19.788 10.609 -3.339 1.00 44.25 84 VAL A N 1
ATOM 628 C CA . VAL A 1 84 ? -19.531 11.983 -3.771 1.00 44.25 84 VAL A CA 1
ATOM 629 C C . VAL A 1 84 ? -19.529 12.838 -2.516 1.00 44.25 84 VAL A C 1
ATOM 631 O O . VAL A 1 84 ? -20.565 13.004 -1.874 1.00 44.25 84 VAL A O 1
ATOM 634 N N . VAL A 1 85 ? -18.358 13.361 -2.158 1.00 43.78 85 VAL A N 1
ATOM 635 C CA . VAL A 1 85 ? -18.249 14.337 -1.079 1.00 43.78 85 VAL A CA 1
ATOM 636 C C . VAL A 1 85 ? -18.695 15.694 -1.623 1.00 43.78 85 VAL A C 1
ATOM 638 O O . VAL A 1 85 ? -17.895 16.449 -2.169 1.00 43.78 85 VAL A O 1
ATOM 641 N N . ASP A 1 86 ? -19.990 15.982 -1.542 1.00 44.12 86 ASP A N 1
ATOM 642 C CA . ASP A 1 86 ? -20.476 17.359 -1.655 1.00 44.12 86 ASP A CA 1
ATOM 643 C C . ASP A 1 86 ? -20.143 18.099 -0.351 1.00 44.12 86 ASP A C 1
ATOM 645 O O . ASP A 1 86 ? -20.333 17.527 0.717 1.00 44.12 86 ASP A O 1
ATOM 649 N N . ASP A 1 87 ? -19.660 19.347 -0.443 1.00 45.09 87 ASP A N 1
ATOM 650 C CA . ASP A 1 87 ? -19.353 20.241 0.692 1.00 45.09 87 ASP A CA 1
ATOM 651 C C . ASP A 1 87 ? -20.608 20.467 1.567 1.00 45.09 87 ASP A C 1
ATOM 653 O O . ASP A 1 87 ? -21.530 21.179 1.136 1.00 45.09 87 ASP A O 1
ATOM 657 N N . PRO A 1 88 ? -20.700 19.858 2.768 1.00 47.88 88 PRO A N 1
ATOM 658 C CA . PRO A 1 88 ? -21.897 19.904 3.589 1.00 47.88 88 PRO A CA 1
ATOM 659 C C . PRO A 1 88 ? -21.649 20.711 4.874 1.00 47.88 88 PRO A C 1
ATOM 661 O O . PRO A 1 88 ? -20.905 20.307 5.758 1.00 47.88 88 PRO A O 1
ATOM 664 N N . LYS A 1 89 ? -22.331 21.849 5.037 1.00 40.72 89 LYS A N 1
ATOM 665 C CA . LYS A 1 89 ? -22.381 22.581 6.321 1.00 40.72 89 LYS A CA 1
ATOM 666 C C . LYS A 1 89 ? -23.621 22.177 7.107 1.00 40.72 89 LYS A C 1
ATOM 668 O O . LYS A 1 89 ? -24.722 22.377 6.588 1.00 40.72 89 LYS A O 1
ATOM 673 N N . GLY A 1 90 ? -23.474 21.585 8.295 1.00 47.62 90 GLY A N 1
ATOM 674 C CA . GLY A 1 90 ? -24.561 20.864 8.966 1.00 47.62 90 GLY A CA 1
ATOM 675 C C . GLY A 1 90 ? -24.422 20.582 10.471 1.00 47.62 90 GLY A C 1
ATOM 676 O O . GLY A 1 90 ? -23.583 21.178 11.126 1.00 47.62 90 GLY A O 1
ATOM 677 N N . ILE A 1 91 ? -25.304 19.708 10.986 1.00 50.53 91 ILE A N 1
ATOM 678 C CA . ILE A 1 91 ? -25.772 19.539 12.387 1.00 50.53 91 ILE A CA 1
ATOM 679 C C . ILE A 1 91 ? -24.687 19.087 13.381 1.00 50.53 91 ILE A C 1
ATOM 681 O O . ILE A 1 91 ? -24.720 19.508 14.533 1.00 50.53 91 ILE A O 1
ATOM 685 N N . LEU A 1 92 ? -23.746 18.243 12.948 1.00 52.84 92 LEU A N 1
ATOM 686 C CA . LEU A 1 92 ? -22.545 17.903 13.718 1.00 52.84 92 LEU A CA 1
ATOM 687 C C . LEU A 1 92 ? -21.407 18.845 13.299 1.00 52.84 92 LEU A C 1
ATOM 689 O O . LEU A 1 92 ? -21.251 19.071 12.092 1.00 52.84 92 LEU A O 1
ATOM 693 N N . PRO A 1 93 ? -20.607 19.380 14.241 1.00 54.59 93 PRO A N 1
ATOM 694 C CA . PRO A 1 93 ? -19.465 20.208 13.883 1.00 54.59 93 PRO A CA 1
ATOM 695 C C . PRO A 1 93 ? -18.467 19.391 13.043 1.00 54.59 93 PRO A C 1
ATOM 697 O O . PRO A 1 93 ? -18.239 18.218 13.346 1.00 54.59 93 PRO A O 1
ATOM 700 N N . PRO A 1 94 ? -17.864 19.975 11.989 1.00 63.22 94 PRO A N 1
ATOM 701 C CA . PRO A 1 94 ? -16.798 19.311 11.253 1.00 63.22 94 PRO A CA 1
ATOM 702 C C . PRO A 1 94 ? -15.629 19.045 12.207 1.00 63.22 94 PRO A C 1
ATOM 704 O O . PRO A 1 94 ? -15.082 19.967 12.810 1.00 63.22 94 PRO A O 1
ATOM 707 N N . LEU A 1 95 ? -15.256 17.775 12.344 1.00 64.75 95 LEU A N 1
ATOM 708 C CA . LEU A 1 95 ? -14.167 17.317 13.216 1.00 64.75 95 LEU A CA 1
ATOM 709 C C . LEU A 1 95 ? -12.825 17.293 12.488 1.00 64.75 95 LEU A C 1
ATOM 711 O O . LEU A 1 95 ? -11.763 17.195 13.098 1.00 64.75 95 LEU A O 1
ATOM 715 N N . TYR A 1 96 ? -12.896 17.381 11.164 1.00 67.50 96 TYR A N 1
ATOM 716 C CA . TYR A 1 96 ? -11.782 17.313 10.246 1.00 67.50 96 TYR A CA 1
ATOM 717 C C . TYR A 1 96 ? -12.005 18.326 9.118 1.00 67.50 96 TYR A C 1
ATOM 719 O O . TYR A 1 96 ? -13.065 18.335 8.492 1.00 67.50 96 TYR A O 1
ATOM 727 N N . ASN A 1 97 ? -11.015 19.190 8.874 1.00 59.50 97 ASN A N 1
ATOM 728 C CA . ASN A 1 97 ? -11.105 20.311 7.928 1.00 59.50 97 ASN A CA 1
ATOM 729 C C . ASN A 1 97 ? -10.082 20.192 6.782 1.00 59.50 97 ASN A C 1
ATOM 731 O O . ASN A 1 97 ? -9.487 21.181 6.364 1.00 59.50 97 ASN A O 1
ATOM 735 N N . ASP A 1 98 ? -9.853 18.965 6.311 1.00 59.03 98 ASP A N 1
ATOM 736 C CA . ASP A 1 98 ? -9.006 18.593 5.164 1.00 59.03 98 ASP A CA 1
ATOM 737 C C . ASP A 1 98 ? -7.495 18.824 5.286 1.00 59.03 98 ASP A C 1
ATOM 739 O O . ASP A 1 98 ? -6.723 18.150 4.605 1.00 59.03 98 ASP A O 1
ATOM 743 N N . ASP A 1 99 ? -7.037 19.680 6.196 1.00 60.78 99 ASP A N 1
ATOM 744 C CA . ASP A 1 99 ? -5.611 19.947 6.381 1.00 60.78 99 ASP A CA 1
ATOM 745 C C . ASP A 1 99 ? -4.916 18.872 7.243 1.00 60.78 99 ASP A C 1
ATOM 747 O O . ASP A 1 99 ? -4.552 19.094 8.398 1.00 60.78 99 ASP A O 1
ATOM 751 N N . LEU A 1 100 ? -4.731 17.677 6.664 1.00 55.59 100 LEU A N 1
ATOM 752 C CA . LEU A 1 100 ? -3.971 16.559 7.254 1.00 55.59 100 LEU A CA 1
ATOM 753 C C . LEU A 1 100 ? -2.539 16.951 7.666 1.00 55.59 100 LEU A C 1
ATOM 755 O O . LEU A 1 100 ? -1.967 16.287 8.527 1.00 55.59 100 LEU A O 1
ATOM 759 N N . GLY A 1 101 ? -1.961 17.994 7.057 1.00 51.03 101 GLY A N 1
ATOM 760 C CA . GLY A 1 101 ? -0.576 18.418 7.273 1.00 51.03 101 GLY A CA 1
ATOM 761 C C . GLY A 1 101 ? -0.358 19.324 8.488 1.00 51.03 101 GLY A C 1
ATOM 762 O O . GLY A 1 101 ? 0.784 19.513 8.896 1.00 51.03 101 GLY A O 1
ATOM 763 N N . THR A 1 102 ? -1.421 19.873 9.086 1.00 48.72 102 THR A N 1
ATOM 764 C CA . THR A 1 102 ? -1.306 20.813 10.222 1.00 48.72 102 THR A CA 1
ATOM 765 C C . THR A 1 102 ? -1.229 20.156 11.596 1.00 48.72 102 THR A C 1
ATOM 767 O O . THR A 1 102 ? -0.885 20.831 12.567 1.00 48.72 102 THR A O 1
ATOM 770 N N . ILE A 1 103 ? -1.510 18.854 11.715 1.00 52.09 103 ILE A N 1
ATOM 771 C CA . ILE A 1 103 ? -1.392 18.160 13.003 1.00 52.09 103 ILE A CA 1
ATOM 772 C C . ILE A 1 103 ? 0.067 17.744 13.222 1.00 52.09 103 ILE A C 1
ATOM 774 O O . ILE A 1 103 ? 0.479 16.645 12.853 1.00 52.09 103 ILE A O 1
ATOM 778 N N . GLN A 1 104 ? 0.854 18.628 13.842 1.00 53.47 104 GLN A N 1
ATOM 779 C CA . GLN A 1 104 ? 2.218 18.322 14.277 1.00 53.47 104 GLN A CA 1
ATOM 780 C C . GLN A 1 104 ? 2.179 17.406 15.507 1.00 53.47 104 GLN A C 1
ATOM 782 O O . GLN A 1 104 ? 1.935 17.839 16.629 1.00 53.47 104 GLN A O 1
ATOM 787 N N . PHE A 1 105 ? 2.386 16.108 15.277 1.00 54.50 105 PHE A N 1
ATOM 788 C CA . PHE A 1 105 ? 2.358 15.070 16.316 1.00 54.50 105 PHE A CA 1
ATOM 789 C C . PHE A 1 105 ? 3.571 15.106 17.258 1.00 54.50 105 PHE A C 1
ATOM 791 O O . PHE A 1 105 ? 3.497 14.542 18.349 1.00 54.50 105 PHE A O 1
ATOM 798 N N . ASP A 1 106 ? 4.674 15.744 16.856 1.00 51.16 106 ASP A N 1
ATOM 799 C CA . ASP A 1 106 ? 5.907 15.789 17.653 1.00 51.16 106 ASP A CA 1
ATOM 800 C C . ASP A 1 106 ? 5.747 16.620 18.938 1.00 51.16 106 ASP A C 1
ATOM 802 O O . ASP A 1 106 ? 6.338 16.275 19.959 1.00 51.16 106 ASP A O 1
ATOM 806 N N . ASP A 1 107 ? 4.859 17.621 18.935 1.00 49.31 107 ASP A N 1
ATOM 807 C CA . ASP A 1 107 ? 4.585 18.475 20.100 1.00 49.31 107 ASP A CA 1
ATOM 808 C C . ASP A 1 107 ? 3.525 17.888 21.058 1.00 49.31 107 ASP A C 1
ATOM 810 O O . ASP A 1 107 ? 3.337 18.392 22.165 1.00 49.31 107 ASP A O 1
ATOM 814 N N . ILE A 1 108 ? 2.823 16.815 20.661 1.00 51.25 108 ILE A N 1
ATOM 815 C CA . ILE A 1 108 ? 1.697 16.247 21.433 1.00 51.25 108 ILE A CA 1
ATOM 816 C C . ILE A 1 108 ? 2.182 15.325 22.564 1.00 51.25 108 ILE A C 1
ATOM 818 O O . ILE A 1 108 ? 1.503 15.177 23.575 1.00 51.25 108 ILE A O 1
ATOM 822 N N . PHE A 1 109 ? 3.375 14.738 22.446 1.00 52.59 109 PHE A N 1
ATOM 823 C CA . PHE A 1 109 ? 3.930 13.813 23.448 1.00 52.59 109 PHE A CA 1
ATOM 824 C C . PHE A 1 109 ? 4.780 14.505 24.526 1.00 52.59 109 PHE A C 1
ATOM 826 O O . PHE A 1 109 ? 5.651 13.882 25.129 1.00 52.59 109 PHE A O 1
ATOM 833 N N . GLY A 1 110 ? 4.553 15.799 24.766 1.00 46.47 110 GLY A N 1
ATOM 834 C CA . GLY A 1 110 ? 5.332 16.602 25.714 1.00 46.47 110 GLY A CA 1
ATOM 835 C C . GLY A 1 110 ? 5.101 16.284 27.198 1.00 46.47 110 GLY A C 1
ATOM 836 O O . GLY A 1 110 ? 5.791 16.862 28.039 1.00 46.47 110 GLY A O 1
ATOM 837 N N . GLY A 1 111 ? 4.164 15.390 27.538 1.00 49.72 111 GLY A N 1
ATOM 838 C CA . GLY A 1 111 ? 3.850 15.041 28.922 1.00 49.72 111 GLY A CA 1
ATOM 839 C C . GLY A 1 111 ? 3.439 13.579 29.127 1.00 49.72 111 GLY A C 1
ATOM 840 O O . GLY A 1 111 ? 2.785 12.967 28.288 1.00 49.72 111 GLY A O 1
ATOM 841 N N . ASP A 1 112 ? 3.844 13.023 30.274 1.00 54.16 112 ASP A N 1
ATOM 842 C CA . ASP A 1 112 ? 3.553 11.647 30.718 1.00 54.16 112 ASP A CA 1
ATOM 843 C C . ASP A 1 112 ? 2.196 11.526 31.451 1.00 54.16 112 ASP A C 1
ATOM 845 O O . ASP A 1 112 ? 1.933 10.529 32.137 1.00 54.16 112 ASP A O 1
ATOM 849 N N . SER A 1 113 ? 1.348 12.560 31.403 1.00 64.81 113 SER A N 1
ATOM 850 C CA . SER A 1 113 ? 0.085 12.570 32.143 1.00 64.81 113 SER A CA 1
ATOM 851 C C . SER A 1 113 ? -1.029 11.841 31.379 1.00 64.81 113 SER A C 1
ATOM 853 O O . SER A 1 113 ? -1.036 11.785 30.150 1.00 64.81 113 SER A O 1
ATOM 855 N N . ASN A 1 114 ? -2.006 11.283 32.105 1.00 66.25 114 ASN A N 1
ATOM 856 C CA . ASN A 1 114 ? -3.184 10.676 31.473 1.00 66.25 114 ASN A CA 1
ATOM 857 C C . ASN A 1 114 ? -3.977 11.702 30.637 1.00 66.25 114 ASN A C 1
ATOM 859 O O . ASN A 1 114 ? -4.527 11.331 29.606 1.00 66.25 114 ASN A O 1
ATOM 863 N N . ASP A 1 115 ? -3.973 12.982 31.025 1.00 66.19 115 ASP A N 1
ATOM 864 C CA . ASP A 1 115 ? -4.670 14.057 30.306 1.00 66.19 115 ASP A CA 1
ATOM 865 C C . ASP A 1 115 ? -4.025 14.356 28.931 1.00 66.19 115 ASP A C 1
ATOM 867 O O . ASP A 1 115 ? -4.722 14.676 27.960 1.00 66.19 115 ASP A O 1
ATOM 871 N N . ASP A 1 116 ? -2.701 14.195 28.811 1.00 68.06 116 ASP A N 1
ATOM 872 C CA . ASP A 1 116 ? -1.972 14.346 27.542 1.00 68.06 116 ASP A CA 1
ATOM 873 C C . ASP A 1 116 ? -2.291 13.186 26.580 1.00 68.06 116 ASP A C 1
ATOM 875 O O . ASP A 1 116 ? -2.568 13.402 25.397 1.00 68.06 116 ASP A O 1
ATOM 879 N N . LEU A 1 117 ? -2.347 11.952 27.097 1.00 69.81 117 LEU A N 1
ATOM 880 C CA . LEU A 1 117 ? -2.767 10.757 26.348 1.00 69.81 117 LEU A CA 1
ATOM 881 C C . LEU A 1 117 ? -4.222 10.844 25.875 1.00 69.81 117 LEU A C 1
ATOM 883 O O . LEU A 1 117 ? -4.547 10.481 24.742 1.00 69.81 117 LEU A O 1
ATOM 887 N N . ASP A 1 118 ? -5.098 11.356 26.728 1.00 69.62 118 ASP A N 1
ATOM 888 C CA . ASP A 1 118 ? -6.503 11.594 26.423 1.00 69.62 118 ASP A CA 1
ATOM 889 C C . ASP A 1 118 ? -6.653 12.598 25.268 1.00 69.62 118 ASP A C 1
ATOM 891 O O . ASP A 1 118 ? -7.357 12.351 24.280 1.00 69.62 118 ASP A O 1
ATOM 895 N N . THR A 1 119 ? -5.902 13.698 25.334 1.00 71.19 119 THR A N 1
ATOM 896 C CA . THR A 1 119 ? -5.826 14.722 24.282 1.00 71.19 119 THR A CA 1
ATOM 897 C C . THR A 1 119 ? -5.268 14.151 22.974 1.00 71.19 119 THR A C 1
ATOM 899 O O . THR A 1 119 ? -5.774 14.454 21.884 1.00 71.19 119 THR A O 1
ATOM 902 N N . PHE A 1 120 ? -4.256 13.294 23.066 1.00 71.81 120 PHE A N 1
ATOM 903 C CA . PHE A 1 120 ? -3.662 12.588 21.939 1.00 71.81 120 PHE A CA 1
ATOM 904 C C . PHE A 1 120 ? -4.673 11.679 21.227 1.00 71.81 120 PHE A C 1
ATOM 906 O O . PHE A 1 120 ? -4.896 11.825 20.022 1.00 71.81 120 PHE A O 1
ATOM 913 N N . PHE A 1 121 ? -5.336 10.779 21.957 1.00 72.56 121 PHE A N 1
ATOM 914 C CA . PHE A 1 121 ? -6.291 9.842 21.364 1.00 72.56 121 PHE A CA 1
ATOM 915 C C . PHE A 1 121 ? -7.521 10.548 20.799 1.00 72.56 121 PHE A C 1
ATOM 917 O O . PHE A 1 121 ? -8.015 10.150 19.746 1.00 72.56 121 PHE A O 1
ATOM 924 N N . ALA A 1 122 ? -7.970 11.639 21.420 1.00 70.31 122 ALA A N 1
ATOM 925 C CA . ALA A 1 122 ? -9.034 12.466 20.862 1.00 70.31 122 ALA A CA 1
ATOM 926 C C . ALA A 1 122 ? -8.612 13.158 19.544 1.00 70.31 122 ALA A C 1
ATOM 928 O O . ALA A 1 122 ? -9.417 13.283 18.617 1.00 70.31 122 ALA A O 1
ATOM 929 N N . SER A 1 123 ? -7.337 13.551 19.415 1.00 72.12 123 SER A N 1
ATOM 930 C CA . SER A 1 123 ? -6.779 14.081 18.157 1.00 72.12 123 SER A CA 1
ATOM 931 C C . SER A 1 123 ? -6.712 12.998 17.076 1.00 72.12 123 SER A C 1
ATOM 933 O O . SER A 1 123 ? -7.160 13.210 15.952 1.00 72.12 123 SER A O 1
ATOM 935 N N . LEU A 1 124 ? -6.218 11.809 17.429 1.00 72.94 124 LEU A N 1
ATOM 936 C CA . LEU A 1 124 ? -6.125 10.655 16.533 1.00 72.94 124 LEU A CA 1
ATOM 937 C C . LEU A 1 124 ? -7.501 10.162 16.059 1.00 72.94 124 LEU A C 1
ATOM 939 O O . LEU A 1 124 ? -7.657 9.771 14.903 1.00 72.94 124 LEU A O 1
ATOM 943 N N . PHE A 1 125 ? -8.508 10.208 16.932 1.00 70.31 125 PHE A N 1
ATOM 944 C CA . PHE A 1 125 ? -9.893 9.867 16.608 1.00 70.31 125 PHE A CA 1
ATOM 945 C C . PHE A 1 125 ? -10.505 10.810 15.560 1.00 70.31 125 PHE A C 1
ATOM 947 O O . PHE A 1 125 ? -11.342 10.391 14.761 1.00 70.31 125 PHE A O 1
ATOM 954 N N . SER A 1 126 ? -10.049 12.065 15.527 1.00 69.69 126 SER A N 1
ATOM 955 C CA . SER A 1 126 ? -10.512 13.088 14.582 1.00 69.69 126 SER A CA 1
ATOM 956 C C . SER A 1 126 ? -9.856 12.974 13.196 1.00 69.69 126 SER A C 1
ATOM 958 O O . SER A 1 126 ? -10.251 13.675 12.268 1.00 69.69 126 SER A O 1
ATOM 960 N N . LEU A 1 127 ? -8.872 12.084 13.021 1.00 71.69 127 LEU A N 1
ATOM 961 C CA . LEU A 1 127 ? -8.197 11.871 11.742 1.00 71.69 127 LEU A CA 1
ATOM 962 C C . LEU A 1 127 ? -8.858 10.740 10.933 1.00 71.69 127 LEU A C 1
ATOM 964 O O . LEU A 1 127 ? -9.061 9.649 11.468 1.00 71.69 127 LEU A O 1
ATOM 968 N N . PRO A 1 128 ? -9.124 10.912 9.621 1.00 65.31 128 PRO A N 1
ATOM 969 C CA . PRO A 1 128 ? -9.702 9.866 8.756 1.00 65.31 128 PRO A CA 1
ATOM 970 C C . PRO A 1 128 ? -8.751 8.689 8.468 1.00 65.31 128 PRO A C 1
ATOM 972 O O . PRO A 1 128 ? -9.173 7.602 8.046 1.00 65.31 128 PRO A O 1
ATOM 975 N N . SER A 1 129 ? -7.465 8.875 8.744 1.00 70.12 129 SER A N 1
ATOM 976 C CA . SER A 1 129 ? -6.443 7.836 8.709 1.00 70.12 129 SER A CA 1
ATOM 977 C C . SER A 1 129 ? -5.462 8.023 9.865 1.00 70.12 129 SER A C 1
ATOM 979 O O . SER A 1 129 ? -5.652 8.888 10.712 1.00 70.12 129 SER A O 1
ATOM 981 N N . TYR A 1 130 ? -4.458 7.162 9.951 1.00 64.75 130 TYR A N 1
ATOM 982 C CA . TYR A 1 130 ? -3.343 7.348 10.879 1.00 64.75 130 TYR A CA 1
ATOM 983 C C . TYR A 1 130 ? -2.543 8.614 10.492 1.00 64.75 130 TYR A C 1
ATOM 985 O O . TYR A 1 130 ? -2.713 9.112 9.373 1.00 64.75 130 TYR A O 1
ATOM 993 N N . PRO A 1 131 ? -1.702 9.153 11.391 1.00 58.41 131 PRO A N 1
ATOM 994 C CA . PRO A 1 131 ? -0.945 10.367 11.115 1.00 58.41 131 PRO A CA 1
ATOM 995 C C . PRO A 1 131 ? -0.093 10.192 9.851 1.00 58.41 131 PRO A C 1
ATOM 997 O O . PRO A 1 131 ? 0.572 9.160 9.714 1.00 58.41 131 PRO A O 1
ATOM 1000 N N . PRO A 1 132 ? -0.102 11.151 8.911 1.00 59.06 132 PRO A N 1
ATOM 1001 C CA . PRO A 1 132 ? 0.860 11.117 7.825 1.00 59.06 132 PRO A CA 1
ATOM 1002 C C . PRO A 1 132 ? 2.273 11.206 8.418 1.00 59.06 132 PRO A C 1
ATOM 1004 O O . PRO A 1 132 ? 2.518 11.961 9.363 1.00 59.06 132 PRO A O 1
ATOM 1007 N N . ALA A 1 133 ? 3.213 10.436 7.866 1.00 55.59 133 ALA A N 1
ATOM 1008 C CA . ALA A 1 133 ? 4.620 10.751 8.077 1.00 55.59 133 ALA A CA 1
ATOM 1009 C C . ALA A 1 133 ? 4.834 12.187 7.574 1.00 55.59 133 ALA A C 1
ATOM 1011 O O . ALA A 1 133 ? 4.315 12.536 6.509 1.00 55.59 133 ALA A O 1
ATOM 1012 N N . GLY A 1 134 ? 5.525 13.027 8.350 1.00 54.47 134 GLY A N 1
ATOM 1013 C CA . GLY A 1 134 ? 5.876 14.369 7.888 1.00 54.47 134 GLY A CA 1
ATOM 1014 C C . GLY A 1 134 ? 6.568 14.283 6.527 1.00 54.47 134 GLY A C 1
ATOM 1015 O O . GLY A 1 134 ? 7.258 13.299 6.256 1.00 54.47 134 GLY A O 1
ATOM 1016 N N . VAL A 1 135 ? 6.359 15.278 5.659 1.00 57.34 135 VAL A N 1
ATOM 1017 C CA . VAL A 1 135 ? 7.137 15.352 4.417 1.00 57.34 135 VAL A CA 1
ATOM 1018 C C . VAL A 1 135 ? 8.588 15.507 4.833 1.00 57.34 135 VAL A C 1
ATOM 1020 O O . VAL A 1 135 ? 8.948 16.480 5.492 1.00 57.34 135 VAL A O 1
ATOM 1023 N N . ILE A 1 136 ? 9.391 14.509 4.498 1.00 59.66 136 ILE A N 1
ATOM 1024 C CA . ILE A 1 136 ? 10.810 14.529 4.806 1.00 59.66 136 ILE A CA 1
ATOM 1025 C C . ILE A 1 136 ? 11.447 15.397 3.734 1.00 59.66 136 ILE A C 1
ATOM 1027 O O . ILE A 1 136 ? 11.401 15.057 2.550 1.00 59.66 136 ILE A O 1
ATOM 1031 N N . ASP A 1 137 ? 11.944 16.562 4.149 1.00 50.25 137 ASP A N 1
ATOM 1032 C CA . ASP A 1 137 ? 12.655 17.466 3.253 1.00 50.25 137 ASP A CA 1
ATOM 1033 C C . ASP A 1 137 ? 13.853 16.742 2.628 1.00 50.25 137 ASP A C 1
ATOM 1035 O O . ASP A 1 137 ? 14.473 15.873 3.245 1.00 50.25 137 ASP A O 1
ATOM 1039 N N . GLU A 1 138 ? 14.161 17.096 1.378 1.00 52.91 138 GLU A N 1
ATOM 1040 C CA . GLU A 1 138 ? 15.261 16.489 0.632 1.00 52.91 138 GLU A CA 1
ATOM 1041 C C . GLU A 1 138 ? 16.564 16.602 1.444 1.00 52.91 138 GLU A C 1
ATOM 1043 O O . GLU A 1 138 ? 16.978 17.722 1.769 1.00 52.91 138 GLU A O 1
ATOM 1048 N N . PRO A 1 139 ? 17.227 15.483 1.790 1.00 49.41 139 PRO A N 1
ATOM 1049 C CA . PRO A 1 139 ? 18.455 15.552 2.560 1.00 49.41 139 PRO A CA 1
ATOM 1050 C C . PRO A 1 139 ? 19.521 16.271 1.730 1.00 49.41 139 PRO A C 1
ATOM 1052 O O . PRO A 1 139 ? 19.897 15.840 0.638 1.00 49.41 139 PRO A O 1
ATOM 1055 N N . LEU A 1 140 ? 20.025 17.384 2.259 1.00 46.31 140 LEU A N 1
ATOM 1056 C CA . LEU A 1 140 ? 21.245 17.997 1.756 1.00 46.31 140 LEU A CA 1
ATOM 1057 C C . LEU A 1 140 ? 22.400 17.080 2.152 1.00 46.31 140 LEU A C 1
ATOM 1059 O O . LEU A 1 140 ? 22.647 16.863 3.335 1.00 46.31 140 LEU A O 1
ATOM 1063 N N . PHE A 1 141 ? 23.087 16.523 1.156 1.00 51.84 141 PHE A N 1
ATOM 1064 C CA . PHE A 1 141 ? 24.272 15.703 1.369 1.00 51.84 141 PHE A CA 1
ATOM 1065 C C . PHE A 1 141 ? 25.377 16.542 2.025 1.00 51.84 141 PHE A C 1
ATOM 1067 O O . PHE A 1 141 ? 26.140 17.219 1.335 1.00 51.84 141 PHE A O 1
ATOM 1074 N N . ASP A 1 142 ? 25.471 16.488 3.351 1.00 46.41 142 ASP A N 1
ATOM 1075 C CA . ASP A 1 142 ? 26.587 17.043 4.112 1.00 46.41 142 ASP A CA 1
ATOM 1076 C C . ASP A 1 142 ? 27.521 15.881 4.460 1.00 46.41 142 ASP A C 1
ATOM 1078 O O . ASP A 1 142 ? 27.497 15.285 5.535 1.00 46.41 142 ASP A O 1
ATOM 1082 N N . GLY A 1 143 ? 28.301 15.463 3.463 1.00 52.44 143 GLY A N 1
ATOM 1083 C CA . GLY A 1 143 ? 29.260 14.385 3.640 1.00 52.44 143 GLY A CA 1
ATOM 1084 C C . GLY A 1 143 ? 30.277 14.751 4.717 1.00 52.44 143 GLY A C 1
ATOM 1085 O O . GLY A 1 143 ? 31.092 15.634 4.475 1.00 52.44 143 GLY A O 1
ATOM 1086 N N . LEU A 1 144 ? 30.227 14.064 5.867 1.00 52.59 144 LEU A N 1
ATOM 1087 C CA . LEU A 1 144 ? 31.323 13.799 6.819 1.00 52.59 144 LEU A CA 1
ATOM 1088 C C . LEU A 1 144 ? 30.796 12.980 8.024 1.00 52.59 144 LEU A C 1
ATOM 1090 O O . LEU A 1 144 ? 30.642 13.490 9.131 1.00 52.59 144 LEU A O 1
ATOM 1094 N N . GLY A 1 145 ? 30.541 11.683 7.811 1.00 45.81 145 GLY A N 1
ATOM 1095 C CA . GLY A 1 145 ? 30.331 10.691 8.879 1.00 45.81 145 GLY A CA 1
ATOM 1096 C C . GLY A 1 145 ? 31.580 9.813 9.115 1.00 45.81 145 GLY A C 1
ATOM 1097 O O . GLY A 1 145 ? 32.403 9.683 8.207 1.00 45.81 145 GLY A O 1
ATOM 1098 N N . PRO A 1 146 ? 31.772 9.230 10.318 1.00 50.19 146 PRO A N 1
ATOM 1099 C CA . PRO A 1 146 ? 32.919 8.372 10.675 1.00 50.19 146 PRO A CA 1
ATOM 1100 C C . PRO A 1 146 ? 33.016 7.079 9.818 1.00 50.19 146 PRO A C 1
ATOM 1102 O O . PRO A 1 146 ? 32.097 6.769 9.066 1.00 50.19 146 PRO A O 1
ATOM 1105 N N . PRO A 1 147 ? 34.131 6.312 9.881 1.00 57.25 147 PRO A N 1
ATOM 1106 C CA . PRO A 1 147 ? 34.623 5.464 8.793 1.00 57.25 147 PRO A CA 1
ATOM 1107 C C . PRO A 1 147 ? 34.000 4.059 8.793 1.00 57.25 147 PRO A C 1
ATOM 1109 O O . PRO A 1 147 ? 34.723 3.061 8.793 1.00 57.25 147 PRO A O 1
ATOM 1112 N N . HIS A 1 148 ? 32.673 3.956 8.812 1.00 65.06 148 HIS A N 1
ATOM 1113 C CA . HIS A 1 148 ? 32.022 2.689 8.495 1.00 65.06 148 HIS A CA 1
ATOM 1114 C C . HIS A 1 148 ? 31.878 2.577 6.976 1.00 65.06 148 HIS A C 1
ATOM 1116 O O . HIS A 1 148 ? 31.381 3.475 6.297 1.00 65.06 148 HIS A O 1
ATOM 1122 N N . ILE A 1 149 ? 32.408 1.487 6.421 1.00 74.81 149 ILE A N 1
ATOM 1123 C CA . ILE A 1 149 ? 32.302 1.197 4.994 1.00 74.81 149 ILE A CA 1
ATOM 1124 C C . ILE A 1 149 ? 30.881 0.693 4.752 1.00 74.81 149 ILE A C 1
ATOM 1126 O O . ILE A 1 149 ? 30.586 -0.466 5.029 1.00 74.81 149 ILE A O 1
ATOM 1130 N N . HIS A 1 150 ? 30.011 1.562 4.244 1.00 83.06 150 HIS A N 1
ATOM 1131 C CA . HIS A 1 150 ? 28.672 1.164 3.821 1.00 83.06 150 HIS A CA 1
ATOM 1132 C C . HIS A 1 150 ? 28.713 0.536 2.432 1.00 83.06 150 HIS A C 1
ATOM 1134 O O . HIS A 1 150 ? 29.357 1.050 1.510 1.00 83.06 150 HIS A O 1
ATOM 1140 N N . VAL A 1 151 ? 28.001 -0.579 2.295 1.00 88.00 151 VAL A N 1
ATOM 1141 C CA . VAL A 1 151 ? 27.924 -1.358 1.063 1.00 88.00 151 VAL A CA 1
ATOM 1142 C C . VAL A 1 151 ? 26.516 -1.239 0.497 1.00 88.00 151 VAL A C 1
ATOM 1144 O O . VAL A 1 151 ? 25.537 -1.644 1.118 1.00 88.00 151 VAL A O 1
ATOM 1147 N N . LEU A 1 152 ? 26.415 -0.676 -0.702 1.00 90.44 152 LEU A N 1
ATOM 1148 C CA . LEU A 1 152 ? 25.160 -0.505 -1.421 1.00 90.44 152 LEU A CA 1
ATOM 1149 C C . LEU A 1 152 ? 24.991 -1.609 -2.465 1.00 90.44 152 LEU A C 1
ATOM 1151 O O . LEU A 1 152 ? 25.959 -2.209 -2.935 1.00 90.44 152 LEU A O 1
ATOM 1155 N N . ARG A 1 153 ? 23.735 -1.840 -2.851 1.00 92.62 153 ARG A N 1
ATOM 1156 C CA . ARG A 1 153 ? 23.374 -2.728 -3.956 1.00 92.62 153 ARG A CA 1
ATOM 1157 C C . ARG A 1 153 ? 23.728 -2.077 -5.283 1.00 92.62 153 ARG A C 1
ATOM 1159 O O . ARG A 1 153 ? 23.283 -0.964 -5.568 1.00 92.62 153 ARG A O 1
ATOM 1166 N N . ARG A 1 154 ? 24.471 -2.799 -6.113 1.00 91.62 154 ARG A N 1
ATOM 1167 C CA . ARG A 1 154 ? 24.770 -2.409 -7.489 1.00 91.62 154 ARG A CA 1
ATOM 1168 C C . ARG A 1 154 ? 24.496 -3.578 -8.423 1.00 91.62 154 ARG A C 1
ATOM 1170 O O . ARG A 1 154 ? 24.806 -4.712 -8.094 1.00 91.62 154 ARG A O 1
ATOM 1177 N N . TYR A 1 155 ? 23.951 -3.291 -9.596 1.00 94.00 155 TYR A N 1
ATOM 1178 C CA . TYR A 1 155 ? 23.648 -4.298 -10.614 1.00 94.00 155 TYR A CA 1
ATOM 1179 C C . TYR A 1 155 ? 24.472 -4.033 -11.875 1.00 94.00 155 TYR A C 1
ATOM 1181 O O . TYR A 1 155 ? 24.926 -2.904 -12.089 1.00 94.00 155 TYR A O 1
ATOM 1189 N N . LYS A 1 156 ? 24.690 -5.068 -12.691 1.00 92.38 156 LYS A N 1
ATOM 1190 C CA . LYS A 1 156 ? 25.539 -5.013 -13.893 1.00 92.38 156 LYS A CA 1
ATOM 1191 C C . LYS A 1 156 ? 24.757 -5.036 -15.203 1.00 92.38 156 LYS A C 1
ATOM 1193 O O . LYS A 1 156 ? 25.356 -4.844 -16.258 1.00 92.38 156 LYS A O 1
ATOM 1198 N N . SER A 1 157 ? 23.453 -5.280 -15.153 1.00 93.44 157 SER A N 1
ATOM 1199 C CA . SER A 1 157 ? 22.597 -5.357 -16.332 1.00 93.44 157 SER A CA 1
ATOM 1200 C C . SER A 1 157 ? 21.127 -5.120 -15.984 1.00 93.44 157 SER A C 1
ATOM 1202 O O . SER A 1 157 ? 20.742 -5.194 -14.815 1.00 93.44 157 SER A O 1
ATOM 1204 N N . ASP A 1 158 ? 20.302 -4.865 -17.006 1.00 94.31 158 ASP A N 1
ATOM 1205 C CA . ASP A 1 158 ? 18.841 -4.801 -16.858 1.00 94.31 158 ASP A CA 1
ATOM 1206 C C . ASP A 1 158 ? 18.284 -6.150 -16.350 1.00 94.31 158 ASP A C 1
ATOM 1208 O O . ASP A 1 158 ? 17.365 -6.160 -15.534 1.00 94.31 158 ASP A O 1
ATOM 1212 N N . ASP A 1 159 ? 18.871 -7.282 -16.772 1.00 93.81 159 ASP A N 1
ATOM 1213 C CA . ASP A 1 159 ? 18.480 -8.632 -16.327 1.00 93.81 159 ASP A CA 1
ATOM 1214 C C . ASP A 1 159 ? 18.671 -8.802 -14.816 1.00 93.81 159 ASP A C 1
ATOM 1216 O O . ASP A 1 159 ? 17.740 -9.199 -14.121 1.00 93.81 159 ASP A O 1
ATOM 1220 N N . ASP A 1 160 ? 19.829 -8.403 -14.278 1.00 94.56 160 ASP A N 1
ATOM 1221 C CA . ASP A 1 160 ? 20.096 -8.494 -12.835 1.00 94.56 160 ASP A CA 1
ATOM 1222 C C . ASP A 1 160 ? 19.091 -7.664 -12.015 1.00 94.56 160 ASP A C 1
ATOM 1224 O O . ASP A 1 160 ? 18.663 -8.079 -10.937 1.00 94.56 160 ASP A O 1
ATOM 1228 N N . VAL A 1 161 ? 18.672 -6.503 -12.537 1.00 96.38 161 VAL A N 1
ATOM 1229 C CA . VAL A 1 161 ? 17.647 -5.659 -11.900 1.00 96.38 161 VAL A CA 1
ATOM 1230 C C . VAL A 1 161 ? 16.277 -6.338 -11.927 1.00 96.38 161 VAL A C 1
ATOM 1232 O O . VAL A 1 161 ? 15.549 -6.293 -10.934 1.00 96.38 161 VAL A O 1
ATOM 1235 N N . VAL A 1 162 ? 15.913 -6.972 -13.043 1.00 96.12 162 VAL A N 1
ATOM 1236 C CA . VAL A 1 162 ? 14.648 -7.708 -13.182 1.00 96.12 162 VAL A CA 1
ATOM 1237 C C . VAL A 1 162 ? 14.617 -8.935 -12.263 1.00 96.12 162 VAL A C 1
ATOM 1239 O O . VAL A 1 162 ? 13.596 -9.183 -11.620 1.00 96.12 162 VAL A O 1
ATOM 1242 N N . GLN A 1 163 ? 15.730 -9.656 -12.125 1.00 95.44 163 GLN A N 1
ATOM 1243 C CA . GLN A 1 163 ? 15.857 -10.778 -11.189 1.00 95.44 163 GLN A CA 1
ATOM 1244 C C . GLN A 1 163 ? 15.669 -10.320 -9.734 1.00 95.44 163 GLN A C 1
ATOM 1246 O O . GLN A 1 163 ? 14.852 -10.878 -8.998 1.00 95.44 163 GLN A O 1
ATOM 1251 N N . ALA A 1 164 ? 16.317 -9.216 -9.344 1.00 95.81 164 ALA A N 1
ATOM 1252 C CA . ALA A 1 164 ? 16.123 -8.614 -8.026 1.00 95.81 164 ALA A CA 1
ATOM 1253 C C . ALA A 1 164 ? 14.683 -8.116 -7.802 1.00 95.81 164 ALA A C 1
ATOM 1255 O O . ALA A 1 164 ? 14.156 -8.214 -6.692 1.00 95.81 164 ALA A O 1
ATOM 1256 N N . TYR A 1 165 ? 14.011 -7.613 -8.845 1.00 97.31 165 TYR A N 1
ATOM 1257 C CA . TYR A 1 165 ? 12.591 -7.269 -8.772 1.00 97.31 165 TYR A CA 1
ATOM 1258 C C . TYR A 1 165 ? 11.726 -8.489 -8.426 1.00 97.31 165 TYR A C 1
ATOM 1260 O O . TYR A 1 165 ? 10.891 -8.381 -7.523 1.00 97.31 165 TYR A O 1
ATOM 1268 N N . TYR A 1 166 ? 11.919 -9.630 -9.100 1.00 96.31 166 TYR A N 1
ATOM 1269 C CA . TYR A 1 166 ? 11.131 -10.841 -8.841 1.00 96.31 166 TYR A CA 1
ATOM 1270 C C . TYR A 1 166 ? 11.338 -11.389 -7.426 1.00 96.31 166 TYR A C 1
ATOM 1272 O O . TYR A 1 166 ? 10.387 -11.887 -6.823 1.00 96.31 166 TYR A O 1
ATOM 1280 N N . GLU A 1 167 ? 12.537 -11.233 -6.867 1.00 93.81 167 GLU A N 1
ATOM 1281 C CA . GLU A 1 167 ? 12.843 -11.685 -5.508 1.00 93.81 167 GLU A CA 1
ATOM 1282 C C . GLU A 1 167 ? 12.308 -10.735 -4.418 1.00 93.81 167 GLU A C 1
ATOM 1284 O O . GLU A 1 167 ? 11.713 -11.180 -3.429 1.00 93.81 167 GLU A O 1
ATOM 1289 N N . LEU A 1 168 ? 12.500 -9.420 -4.586 1.00 94.44 168 LEU A N 1
ATOM 1290 C CA . LEU A 1 168 ? 12.355 -8.441 -3.497 1.00 94.44 168 LEU A CA 1
ATOM 1291 C C . LEU A 1 168 ? 11.068 -7.603 -3.568 1.00 94.44 168 LEU A C 1
ATOM 1293 O O . LEU A 1 168 ? 10.547 -7.179 -2.535 1.00 94.44 168 LEU A O 1
ATOM 1297 N N . ILE A 1 169 ? 10.542 -7.343 -4.769 1.00 96.50 169 ILE A N 1
ATOM 1298 C CA . ILE A 1 169 ? 9.426 -6.402 -4.985 1.00 96.50 169 ILE A CA 1
ATOM 1299 C C . ILE A 1 169 ? 8.163 -7.132 -5.445 1.00 96.50 169 ILE A C 1
ATOM 1301 O O . ILE A 1 169 ? 7.074 -6.878 -4.926 1.00 96.50 169 ILE A O 1
ATOM 1305 N N . HIS A 1 170 ? 8.302 -8.053 -6.397 1.00 96.00 170 HIS A N 1
ATOM 1306 C CA . HIS A 1 170 ? 7.202 -8.765 -7.039 1.00 96.00 170 HIS A CA 1
ATOM 1307 C C . HIS A 1 170 ? 6.206 -9.427 -6.077 1.00 96.00 170 HIS A C 1
ATOM 1309 O O . HIS A 1 170 ? 5.012 -9.287 -6.337 1.00 96.00 170 HIS A O 1
ATOM 1315 N N . PRO A 1 171 ? 6.614 -10.051 -4.947 1.00 93.56 171 PRO A N 1
ATOM 1316 C CA . PRO A 1 171 ? 5.652 -10.659 -4.030 1.00 93.56 171 PRO A CA 1
ATOM 1317 C C . PRO A 1 171 ? 4.565 -9.682 -3.562 1.00 93.56 171 PRO A C 1
ATOM 1319 O O . PRO A 1 171 ? 3.392 -10.035 -3.515 1.00 93.56 171 PRO A O 1
ATOM 1322 N N . ALA A 1 172 ? 4.932 -8.433 -3.262 1.00 93.88 172 ALA A N 1
ATOM 1323 C CA . ALA A 1 172 ? 3.996 -7.410 -2.795 1.00 93.88 172 ALA A CA 1
ATOM 1324 C C . ALA A 1 172 ? 3.513 -6.460 -3.906 1.00 93.88 172 ALA A C 1
ATOM 1326 O O . ALA A 1 172 ? 2.529 -5.747 -3.708 1.00 93.88 172 ALA A O 1
ATOM 1327 N N . PHE A 1 173 ? 4.196 -6.426 -5.055 1.00 96.88 173 PHE A N 1
ATOM 1328 C CA . PHE A 1 173 ? 3.889 -5.531 -6.172 1.00 96.88 173 PHE A CA 1
ATOM 1329 C C . PHE A 1 173 ? 4.120 -6.214 -7.545 1.00 96.88 173 PHE A C 1
ATOM 1331 O O . PHE A 1 173 ? 5.068 -5.877 -8.272 1.00 96.88 173 PHE A O 1
ATOM 1338 N N . PRO A 1 174 ? 3.269 -7.187 -7.929 1.00 96.56 174 PRO A N 1
ATOM 1339 C CA . PRO A 1 174 ? 3.431 -7.988 -9.147 1.00 96.56 174 PRO A CA 1
ATOM 1340 C C . PRO A 1 174 ? 2.963 -7.235 -10.409 1.00 96.56 174 PRO A C 1
ATOM 1342 O O . PRO A 1 174 ? 1.913 -7.513 -10.983 1.00 96.56 174 PRO A O 1
ATOM 1345 N N . ILE A 1 175 ? 3.741 -6.237 -10.837 1.00 97.56 175 ILE A N 1
ATOM 1346 C CA . ILE A 1 175 ? 3.477 -5.422 -12.030 1.00 97.56 175 ILE A CA 1
ATOM 1347 C C . ILE A 1 175 ? 4.028 -6.018 -13.334 1.00 97.56 175 ILE A C 1
ATOM 1349 O O . ILE A 1 175 ? 3.439 -5.797 -14.394 1.00 97.56 175 ILE A O 1
ATOM 1353 N N . LEU A 1 176 ? 5.123 -6.784 -13.274 1.00 96.94 176 LEU A N 1
ATOM 1354 C CA . LEU A 1 176 ? 5.607 -7.571 -14.413 1.00 96.94 176 LEU A CA 1
ATOM 1355 C C . LEU A 1 176 ? 4.825 -8.891 -14.524 1.00 96.94 176 LEU A C 1
ATOM 1357 O O . LEU A 1 176 ? 4.312 -9.362 -13.505 1.00 96.94 176 LEU A O 1
ATOM 1361 N N . PRO A 1 177 ? 4.710 -9.488 -15.728 1.00 95.12 177 PRO A N 1
ATOM 1362 C CA . PRO A 1 177 ? 4.194 -10.854 -15.898 1.00 95.12 177 PRO A CA 1
ATOM 1363 C C . PRO A 1 177 ? 5.064 -11.890 -15.153 1.00 95.12 177 PRO A C 1
ATOM 1365 O O . PRO A 1 177 ? 6.103 -11.514 -14.622 1.00 95.12 177 PRO A O 1
ATOM 1368 N N . PRO A 1 178 ? 4.677 -13.178 -15.116 1.00 93.62 178 PRO A N 1
ATOM 1369 C CA . PRO A 1 178 ? 5.525 -14.234 -14.566 1.00 93.62 178 PRO A CA 1
ATOM 1370 C C . PRO A 1 178 ? 6.945 -14.233 -15.158 1.00 93.62 178 PRO A C 1
ATOM 1372 O O . PRO A 1 178 ? 7.094 -13.964 -16.360 1.00 93.62 178 PRO A O 1
ATOM 1375 N N . PRO A 1 179 ? 7.975 -14.567 -14.357 1.00 93.00 179 PRO A N 1
ATOM 1376 C CA . PRO A 1 179 ? 9.340 -14.657 -14.852 1.00 93.00 179 PRO A CA 1
ATOM 1377 C C . PRO A 1 179 ? 9.480 -15.803 -15.860 1.00 93.00 179 PRO A C 1
ATOM 1379 O O . PRO A 1 179 ? 8.751 -16.796 -15.821 1.00 93.00 179 PRO A O 1
ATOM 1382 N N . LEU A 1 180 ? 10.439 -15.666 -16.778 1.00 88.25 180 LEU A N 1
ATOM 1383 C CA . LEU A 1 180 ? 10.764 -16.722 -17.744 1.00 88.25 180 LEU A CA 1
ATOM 1384 C C . LEU A 1 180 ? 11.485 -17.902 -17.082 1.00 88.25 180 LEU A C 1
ATOM 1386 O O . LEU A 1 180 ? 11.313 -19.047 -17.499 1.00 88.25 180 LEU A O 1
ATOM 1390 N N . GLU A 1 181 ? 12.282 -17.607 -16.058 1.00 86.81 181 GLU A N 1
ATOM 1391 C CA . GLU A 1 181 ? 13.023 -18.568 -15.249 1.00 86.81 181 GLU A CA 1
ATOM 1392 C C . GLU A 1 181 ? 12.382 -18.641 -13.860 1.00 86.81 181 GLU A C 1
ATOM 1394 O O . GLU A 1 181 ? 11.996 -17.621 -13.295 1.00 86.81 181 GLU A O 1
ATOM 1399 N N . GLN A 1 182 ? 12.229 -19.850 -13.320 1.00 84.75 182 GLN A N 1
ATOM 1400 C CA . GLN A 1 182 ? 11.640 -20.038 -11.987 1.00 84.75 182 GLN A CA 1
ATOM 1401 C C . GLN A 1 182 ? 12.642 -19.716 -10.873 1.00 84.75 182 GLN A C 1
ATOM 1403 O O . GLN A 1 182 ? 12.253 -19.211 -9.821 1.00 84.75 182 GLN A O 1
ATOM 1408 N N . ASP A 1 183 ? 13.923 -19.979 -11.132 1.00 86.06 183 ASP A N 1
ATOM 1409 C CA . ASP A 1 183 ? 15.019 -19.707 -10.212 1.00 86.06 183 ASP A CA 1
ATOM 1410 C C . ASP A 1 183 ? 15.429 -18.237 -10.342 1.00 86.06 183 ASP A C 1
ATOM 1412 O O . ASP A 1 183 ? 16.281 -17.877 -11.157 1.00 86.06 183 ASP A O 1
ATOM 1416 N N . VAL A 1 184 ? 14.783 -17.378 -9.555 1.00 88.81 184 VAL A N 1
ATOM 1417 C CA . VAL A 1 184 ? 15.147 -15.962 -9.447 1.00 88.81 184 VAL A CA 1
ATOM 1418 C C . VAL A 1 184 ? 16.039 -15.749 -8.232 1.00 88.81 184 VAL A C 1
ATOM 1420 O O . VAL A 1 184 ? 15.817 -16.326 -7.169 1.00 88.81 184 VAL A O 1
ATOM 1423 N N . GLU A 1 185 ? 17.060 -14.913 -8.384 1.00 90.19 185 GLU A N 1
ATOM 1424 C CA . GLU A 1 185 ? 17.973 -14.567 -7.298 1.00 90.19 185 GLU A CA 1
ATOM 1425 C C . GLU A 1 185 ? 18.379 -13.099 -7.404 1.00 90.19 185 GLU A C 1
ATOM 1427 O O . GLU A 1 185 ? 18.597 -12.555 -8.487 1.00 90.19 185 GLU A O 1
ATOM 1432 N N . ASP A 1 186 ? 18.513 -12.459 -6.251 1.00 92.44 186 ASP A N 1
ATOM 1433 C CA . ASP A 1 186 ? 19.091 -11.133 -6.123 1.00 92.44 186 ASP A CA 1
ATOM 1434 C C . ASP A 1 186 ? 20.606 -11.160 -6.402 1.00 92.44 186 ASP A C 1
ATOM 1436 O O . ASP A 1 186 ? 21.416 -11.448 -5.523 1.00 92.44 186 ASP A O 1
ATOM 1440 N N . ARG A 1 187 ? 20.992 -10.835 -7.641 1.00 93.38 187 ARG A N 1
ATOM 1441 C CA . ARG A 1 187 ? 22.392 -10.795 -8.110 1.00 93.38 187 ARG A CA 1
ATOM 1442 C C . ARG A 1 187 ? 23.082 -9.451 -7.832 1.00 93.38 187 ARG A C 1
ATOM 1444 O O . ARG A 1 187 ? 23.927 -9.011 -8.613 1.00 93.38 187 ARG A O 1
ATOM 1451 N N . ALA A 1 188 ? 22.695 -8.758 -6.760 1.00 93.06 188 ALA A N 1
ATOM 1452 C CA . ALA A 1 188 ? 23.332 -7.505 -6.375 1.00 93.06 188 ALA A CA 1
ATOM 1453 C C . ALA A 1 188 ? 24.811 -7.720 -6.024 1.00 93.06 188 ALA A C 1
ATOM 1455 O O . ALA A 1 188 ? 25.172 -8.612 -5.259 1.00 93.06 188 ALA A O 1
ATOM 1456 N N . GLU A 1 189 ? 25.670 -6.852 -6.546 1.00 91.56 189 GLU A N 1
ATOM 1457 C CA . GLU A 1 189 ? 27.066 -6.791 -6.147 1.00 91.56 189 GLU A CA 1
ATOM 1458 C C . GLU A 1 189 ? 27.264 -5.795 -5.007 1.00 91.56 189 GLU A C 1
ATOM 1460 O O . GLU A 1 189 ? 26.703 -4.690 -5.046 1.00 91.56 189 GLU A O 1
ATOM 1465 N N . PRO A 1 190 ? 28.110 -6.138 -4.020 1.00 90.50 190 PRO A N 1
ATOM 1466 C CA . PRO A 1 190 ? 28.460 -5.221 -2.957 1.00 90.50 190 PRO A CA 1
ATOM 1467 C C . PRO A 1 190 ? 29.297 -4.075 -3.528 1.00 90.50 190 PRO A C 1
ATOM 1469 O O . PRO A 1 190 ? 30.409 -4.282 -4.019 1.00 90.50 190 PRO A O 1
ATOM 1472 N N . TRP A 1 191 ? 28.786 -2.848 -3.439 1.00 89.44 191 TRP A N 1
ATOM 1473 C CA . TRP A 1 191 ? 29.492 -1.667 -3.917 1.00 89.44 191 TRP A CA 1
ATOM 1474 C C . TRP A 1 191 ? 29.740 -0.648 -2.808 1.00 89.44 191 TRP A C 1
ATOM 1476 O O . TRP A 1 191 ? 28.820 -0.211 -2.122 1.00 89.44 191 TRP A O 1
ATOM 1486 N N . VAL A 1 192 ? 30.999 -0.226 -2.676 1.00 87.94 192 VAL A N 1
ATOM 1487 C CA . VAL A 1 192 ? 31.393 0.871 -1.786 1.00 87.94 192 VAL A CA 1
ATOM 1488 C C . VAL A 1 192 ? 31.407 2.182 -2.584 1.00 87.94 192 VAL A C 1
ATOM 1490 O O . VAL A 1 192 ? 32.093 2.221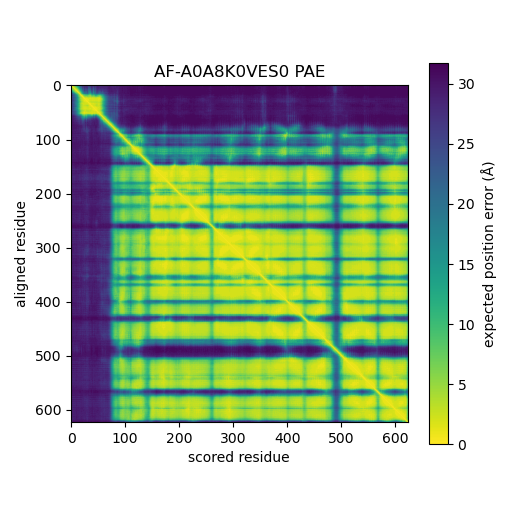 -3.614 1.00 87.94 192 VAL A O 1
ATOM 1493 N N . PRO A 1 193 ? 30.744 3.262 -2.118 1.00 84.06 193 PRO A N 1
ATOM 1494 C CA . PRO A 1 193 ? 30.641 4.548 -2.823 1.00 84.06 193 PRO A CA 1
ATOM 1495 C C . PRO A 1 193 ? 31.955 5.332 -3.007 1.00 84.06 193 PRO A C 1
ATOM 1497 O O . PRO A 1 193 ? 32.144 6.413 -2.461 1.00 84.06 193 PRO A O 1
ATOM 1500 N N . THR A 1 194 ? 32.887 4.804 -3.798 1.00 79.81 194 THR A N 1
ATOM 1501 C CA . THR A 1 194 ? 34.220 5.389 -4.055 1.00 79.81 194 THR A CA 1
ATOM 1502 C C . THR A 1 194 ? 34.368 5.982 -5.463 1.00 79.81 194 THR A C 1
ATOM 1504 O O . THR A 1 194 ? 35.465 6.375 -5.857 1.00 79.81 194 THR A O 1
ATOM 1507 N N . GLY A 1 195 ? 33.278 6.071 -6.236 1.00 76.94 195 GLY A N 1
ATOM 1508 C CA . GLY A 1 195 ? 33.294 6.551 -7.621 1.00 76.94 195 GLY A CA 1
ATOM 1509 C C . GLY A 1 195 ? 31.903 6.646 -8.251 1.00 76.94 195 GLY A C 1
ATOM 1510 O O . GLY A 1 195 ? 30.909 6.816 -7.549 1.00 76.94 195 GLY A O 1
ATOM 1511 N N . GLN A 1 196 ? 31.828 6.533 -9.581 1.00 80.50 196 GLN A N 1
ATOM 1512 C CA . GLN A 1 196 ? 30.551 6.549 -10.299 1.00 80.50 196 GLN A CA 1
ATOM 1513 C C . GLN A 1 196 ? 29.707 5.309 -9.959 1.00 80.50 196 GLN A C 1
ATOM 1515 O O . GLN A 1 196 ? 30.207 4.176 -9.918 1.00 80.50 196 GLN A O 1
ATOM 1520 N N . PHE A 1 197 ? 28.413 5.543 -9.721 1.00 82.69 197 PHE A N 1
ATOM 1521 C CA . PHE A 1 197 ? 27.438 4.493 -9.416 1.00 82.69 197 PHE A CA 1
ATOM 1522 C C . PHE A 1 197 ? 27.282 3.516 -10.585 1.00 82.69 197 PHE A C 1
ATOM 1524 O O . PHE A 1 197 ? 27.293 2.303 -10.398 1.00 82.69 197 PHE A O 1
ATOM 1531 N N . PHE A 1 198 ? 27.229 4.053 -11.801 1.00 84.25 198 PHE A N 1
ATOM 1532 C CA . PHE A 1 198 ? 27.295 3.304 -13.050 1.00 84.25 198 PHE A CA 1
ATOM 1533 C C . PHE A 1 198 ? 28.732 3.314 -13.588 1.00 84.25 198 PHE A C 1
ATOM 1535 O O . PHE A 1 198 ? 29.497 4.229 -13.308 1.00 84.25 198 PHE A O 1
ATOM 1542 N N . SER A 1 199 ? 29.136 2.255 -14.290 1.00 77.75 199 SER A N 1
ATOM 1543 C CA . SER A 1 199 ? 30.450 2.178 -14.957 1.00 77.75 199 SER A CA 1
ATOM 1544 C C . SER A 1 199 ? 30.224 1.637 -16.355 1.00 77.75 199 SER A C 1
ATOM 1546 O O . SER A 1 199 ? 30.021 2.406 -17.284 1.00 77.75 199 SER A O 1
ATOM 1548 N N . ASP A 1 200 ? 30.142 0.315 -16.480 1.00 77.88 200 ASP A N 1
ATOM 1549 C CA . ASP A 1 200 ? 30.037 -0.354 -17.782 1.00 77.88 200 ASP A CA 1
ATOM 1550 C C . ASP A 1 200 ? 28.574 -0.596 -18.191 1.00 77.88 200 ASP A C 1
ATOM 1552 O O . ASP A 1 200 ? 28.281 -0.972 -19.323 1.00 77.88 200 ASP A O 1
ATOM 1556 N N . TYR A 1 201 ? 27.658 -0.370 -17.250 1.00 84.56 201 TYR A N 1
ATOM 1557 C CA . TYR A 1 201 ? 26.218 -0.519 -17.381 1.00 84.56 201 TYR A CA 1
ATOM 1558 C C . TYR A 1 201 ? 25.550 0.786 -16.967 1.00 84.56 201 TYR A C 1
ATOM 1560 O O . TYR A 1 201 ? 25.671 1.198 -15.812 1.00 84.56 201 TYR A O 1
ATOM 1568 N N . GLU A 1 202 ? 24.866 1.418 -17.919 1.00 86.38 202 GLU A N 1
ATOM 1569 C CA . GLU A 1 202 ? 24.091 2.639 -17.723 1.00 86.38 202 GLU A CA 1
ATOM 1570 C C . GLU A 1 202 ? 22.643 2.389 -18.185 1.00 86.38 202 GLU A C 1
ATOM 1572 O O . GLU A 1 202 ? 22.390 2.245 -19.387 1.00 86.38 202 GLU A O 1
ATOM 1577 N N . PRO A 1 203 ? 21.683 2.279 -17.252 1.00 88.06 203 PRO A N 1
ATOM 1578 C CA . PRO A 1 203 ? 20.298 1.995 -17.589 1.00 88.06 203 PRO A CA 1
ATOM 1579 C C . PRO A 1 203 ? 19.632 3.213 -18.228 1.00 88.06 203 PRO A C 1
ATOM 1581 O O . PRO A 1 203 ? 19.671 4.322 -17.700 1.00 88.06 203 PRO A O 1
ATOM 1584 N N . SER A 1 204 ? 18.957 2.990 -19.354 1.00 84.06 204 SER A N 1
ATOM 1585 C CA . SER A 1 204 ? 18.208 4.036 -20.070 1.00 84.06 204 SER A CA 1
ATOM 1586 C C . SER A 1 204 ? 16.691 3.877 -19.953 1.00 84.06 204 SER A C 1
ATOM 1588 O O . SER A 1 204 ? 15.939 4.838 -20.139 1.00 84.06 204 SER A O 1
ATOM 1590 N N . SER A 1 205 ? 16.225 2.669 -19.624 1.00 91.94 205 SER A N 1
ATOM 1591 C CA . SER A 1 205 ? 14.807 2.380 -19.458 1.00 91.94 205 SER A CA 1
ATOM 1592 C C . SER A 1 205 ? 14.234 3.134 -18.242 1.00 91.94 205 SER A C 1
ATOM 1594 O O . SER A 1 205 ? 14.748 2.956 -17.132 1.00 91.94 205 SER A O 1
ATOM 1596 N N . PRO A 1 206 ? 13.090 3.835 -18.376 1.00 95.44 206 PRO A N 1
ATOM 1597 C CA . PRO A 1 206 ? 12.425 4.466 -17.236 1.00 95.44 206 PRO A CA 1
ATOM 1598 C C . PRO A 1 206 ? 11.986 3.449 -16.171 1.00 95.44 206 PRO A C 1
ATOM 1600 O O . PRO A 1 206 ? 12.037 3.747 -14.981 1.00 95.44 206 PRO A O 1
ATOM 1603 N N . LEU A 1 207 ? 11.603 2.235 -16.585 1.00 97.50 207 LEU A N 1
ATOM 1604 C CA . LEU A 1 207 ? 11.186 1.164 -15.680 1.00 97.50 207 LEU A CA 1
ATOM 1605 C C . LEU A 1 207 ? 12.349 0.658 -14.817 1.00 97.50 207 LEU A C 1
ATOM 1607 O O . LEU A 1 207 ? 12.241 0.658 -13.595 1.00 97.50 207 LEU A O 1
ATOM 1611 N N . ILE A 1 208 ? 13.479 0.303 -15.431 1.00 97.62 208 ILE A N 1
ATOM 1612 C CA . ILE A 1 208 ? 14.717 -0.061 -14.722 1.00 97.62 208 ILE A CA 1
ATOM 1613 C C . ILE A 1 208 ? 15.185 1.032 -13.758 1.00 97.62 208 ILE A C 1
ATOM 1615 O O . ILE A 1 208 ? 15.493 0.729 -12.609 1.00 97.62 208 ILE A O 1
ATOM 1619 N N . LEU A 1 209 ? 15.191 2.301 -14.175 1.00 97.56 209 LEU A N 1
ATOM 1620 C CA . LEU A 1 209 ? 15.574 3.413 -13.296 1.00 97.56 209 LEU A CA 1
ATOM 1621 C C . LEU A 1 209 ? 14.638 3.535 -12.078 1.00 97.56 209 LEU A C 1
ATOM 1623 O O . LEU A 1 209 ? 15.110 3.732 -10.958 1.00 97.56 209 LEU A O 1
ATOM 1627 N N . ALA A 1 210 ? 13.327 3.353 -12.274 1.00 98.50 210 ALA A N 1
ATOM 1628 C CA . ALA A 1 210 ? 12.344 3.349 -11.188 1.00 98.50 210 ALA A CA 1
ATOM 1629 C C . ALA A 1 210 ? 12.445 2.109 -10.277 1.00 98.50 210 ALA A C 1
ATOM 1631 O O . ALA A 1 210 ? 12.165 2.196 -9.085 1.00 98.50 210 ALA A O 1
ATOM 1632 N N . LEU A 1 211 ? 12.855 0.950 -10.803 1.00 98.38 211 LEU A N 1
ATOM 1633 C CA . LEU A 1 211 ? 13.162 -0.228 -9.984 1.00 98.38 211 LEU A CA 1
ATOM 1634 C C . LEU A 1 211 ? 14.410 0.014 -9.133 1.00 98.38 211 LEU A C 1
ATOM 1636 O O . LEU A 1 211 ? 14.394 -0.231 -7.927 1.00 98.38 211 LEU A O 1
ATOM 1640 N N . LEU A 1 212 ? 15.472 0.543 -9.740 1.00 97.62 212 LEU A N 1
ATOM 1641 C CA . LEU A 1 212 ? 16.726 0.854 -9.060 1.00 97.62 212 LEU A CA 1
ATOM 1642 C C . LEU A 1 212 ? 16.537 1.863 -7.924 1.00 97.62 212 LEU A C 1
ATOM 1644 O O . LEU A 1 212 ? 17.160 1.693 -6.877 1.00 97.62 212 LEU A O 1
ATOM 1648 N N . SER A 1 213 ? 15.657 2.861 -8.078 1.00 97.50 213 SER A N 1
ATOM 1649 C CA . SER A 1 213 ? 15.380 3.830 -7.008 1.00 97.50 213 SER A CA 1
ATOM 1650 C C . SER A 1 213 ? 14.746 3.201 -5.762 1.00 97.50 213 SER A C 1
ATOM 1652 O O . SER A 1 213 ? 14.888 3.741 -4.670 1.00 97.50 213 SER A O 1
ATOM 1654 N N . ILE A 1 214 ? 14.079 2.052 -5.893 1.00 97.81 214 ILE A N 1
ATOM 1655 C CA . ILE A 1 214 ? 13.541 1.286 -4.760 1.00 97.81 214 ILE A CA 1
ATOM 1656 C C . ILE A 1 214 ? 14.565 0.261 -4.272 1.00 97.81 214 ILE A C 1
ATOM 1658 O O . ILE A 1 214 ? 14.783 0.133 -3.072 1.00 97.81 214 ILE A O 1
ATOM 1662 N N . LEU A 1 215 ? 15.223 -0.459 -5.182 1.00 97.06 215 LEU A N 1
ATOM 1663 C CA . LEU A 1 215 ? 16.177 -1.511 -4.829 1.00 97.06 215 LEU A CA 1
ATOM 1664 C C . LEU A 1 215 ? 17.392 -0.967 -4.075 1.00 97.06 215 LEU A C 1
ATOM 1666 O O . LEU A 1 215 ? 17.855 -1.624 -3.150 1.00 97.06 215 LEU A O 1
ATOM 1670 N N . VAL A 1 216 ? 17.897 0.219 -4.429 1.00 95.38 216 VAL A N 1
ATOM 1671 C CA . VAL A 1 216 ? 19.063 0.813 -3.751 1.00 95.38 216 VAL A CA 1
ATOM 1672 C C . VAL A 1 216 ? 18.764 1.214 -2.304 1.00 95.38 216 VAL A C 1
ATOM 1674 O O . VAL A 1 216 ? 19.690 1.309 -1.506 1.00 95.38 216 VAL A O 1
ATOM 1677 N N . LEU A 1 217 ? 17.489 1.425 -1.954 1.00 95.31 217 LEU A N 1
ATOM 1678 C CA . LEU A 1 217 ? 17.058 1.705 -0.583 1.00 95.31 217 LEU A CA 1
ATOM 1679 C C . LEU A 1 217 ? 17.139 0.470 0.315 1.00 95.31 217 LEU A C 1
ATOM 1681 O O . LEU A 1 217 ? 17.374 0.596 1.518 1.00 95.31 217 LEU A O 1
ATOM 1685 N N . LEU A 1 218 ? 16.969 -0.721 -0.261 1.00 93.94 218 LEU A N 1
ATOM 1686 C CA . LEU A 1 218 ? 17.076 -1.974 0.470 1.00 93.94 218 LEU A CA 1
ATOM 1687 C C . LEU A 1 218 ? 18.547 -2.227 0.840 1.00 93.94 218 LEU A C 1
ATOM 1689 O O . LEU A 1 218 ? 19.423 -2.126 -0.018 1.00 93.94 218 LEU A O 1
ATOM 1693 N N . PRO A 1 219 ? 18.864 -2.592 2.090 1.00 90.69 219 PRO A N 1
ATOM 1694 C CA . PRO A 1 219 ? 20.234 -2.925 2.457 1.00 90.69 219 PRO A CA 1
ATOM 1695 C C . PRO A 1 219 ? 20.795 -4.101 1.657 1.00 90.69 219 PRO A C 1
ATOM 1697 O O . PRO A 1 219 ? 20.072 -5.041 1.303 1.00 90.69 219 PRO A O 1
ATOM 1700 N N . HIS A 1 220 ? 22.099 -4.064 1.388 1.00 90.81 220 HIS A N 1
ATOM 1701 C CA . HIS A 1 220 ? 22.805 -5.224 0.858 1.00 90.81 220 HIS A CA 1
ATOM 1702 C C . HIS A 1 220 ? 22.927 -6.297 1.963 1.00 90.81 220 HIS A C 1
ATOM 1704 O O . HIS A 1 220 ? 23.204 -5.935 3.106 1.00 90.81 220 HIS A O 1
ATOM 1710 N N . PRO A 1 221 ? 22.795 -7.607 1.674 1.00 86.75 221 PRO A N 1
ATOM 1711 C CA . PRO A 1 221 ? 22.914 -8.659 2.696 1.00 86.75 221 PRO A CA 1
ATOM 1712 C C . PRO A 1 221 ? 24.269 -8.713 3.426 1.00 86.75 221 PRO A C 1
ATOM 1714 O O . PRO A 1 221 ? 24.375 -9.315 4.487 1.00 86.75 221 PRO A O 1
ATOM 1717 N N . HIS A 1 222 ? 25.307 -8.111 2.842 1.00 84.12 222 HIS A N 1
ATOM 1718 C CA . HIS A 1 222 ? 26.655 -7.984 3.422 1.00 84.12 222 HIS A CA 1
ATOM 1719 C C . HIS A 1 222 ? 26.907 -6.646 4.140 1.00 84.12 222 HIS A C 1
ATOM 1721 O O . HIS A 1 222 ? 28.041 -6.376 4.522 1.00 84.12 222 HIS A O 1
ATOM 1727 N N . ASP A 1 223 ? 25.897 -5.783 4.275 1.00 83.00 223 ASP A N 1
ATOM 1728 C CA . ASP A 1 223 ? 26.015 -4.534 5.031 1.00 83.00 223 ASP A CA 1
ATOM 1729 C C . ASP A 1 223 ? 25.657 -4.765 6.508 1.00 83.00 223 ASP A C 1
ATOM 1731 O O . ASP A 1 223 ? 24.496 -4.653 6.916 1.00 83.00 223 ASP A O 1
ATOM 1735 N N . ASP A 1 224 ? 26.674 -5.070 7.319 1.00 79.44 224 ASP A N 1
ATOM 1736 C CA . ASP A 1 224 ? 26.548 -5.273 8.773 1.00 79.44 224 ASP A CA 1
ATOM 1737 C C . ASP A 1 224 ? 26.044 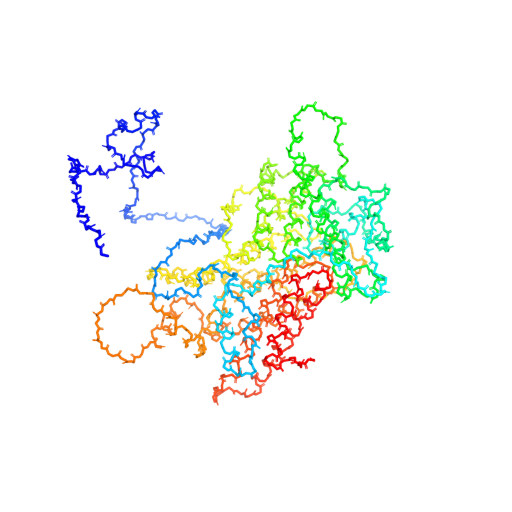-4.013 9.509 1.00 79.44 224 ASP A C 1
ATOM 1739 O O . ASP A 1 224 ? 25.554 -4.093 10.636 1.00 79.44 224 ASP A O 1
ATOM 1743 N N . HIS A 1 225 ? 26.125 -2.853 8.851 1.00 81.31 225 HIS A N 1
ATOM 1744 C CA . HIS A 1 225 ? 25.781 -1.528 9.363 1.00 81.31 225 HIS A CA 1
ATOM 1745 C C . HIS A 1 225 ? 24.567 -0.922 8.638 1.00 81.31 225 HIS A C 1
ATOM 1747 O O . HIS A 1 225 ? 24.404 0.295 8.548 1.00 81.31 225 HIS A O 1
ATOM 1753 N N . SER A 1 226 ? 23.670 -1.776 8.137 1.00 80.31 226 SER A N 1
ATOM 1754 C CA . SER A 1 226 ? 22.485 -1.372 7.365 1.00 80.31 226 SER A CA 1
ATOM 1755 C C . SER A 1 226 ? 21.554 -0.379 8.069 1.00 80.31 226 SER A C 1
ATOM 1757 O O . SER A 1 226 ? 20.845 0.379 7.400 1.00 80.31 226 SER A O 1
ATOM 1759 N N . SER A 1 227 ? 21.563 -0.373 9.404 1.00 80.81 227 SER A N 1
ATOM 1760 C CA . SER A 1 227 ? 20.749 0.500 10.257 1.00 80.81 227 SER A CA 1
ATOM 1761 C C . SER A 1 227 ? 21.476 1.775 10.708 1.00 80.81 227 SER A C 1
ATOM 1763 O O . SER A 1 227 ? 20.936 2.513 11.535 1.00 80.81 227 SER A O 1
ATOM 1765 N N . ASP A 1 228 ? 22.660 2.067 10.174 1.00 85.38 228 ASP A N 1
ATOM 1766 C CA . ASP A 1 228 ? 23.376 3.312 10.455 1.00 85.38 228 ASP A CA 1
ATOM 1767 C C . ASP A 1 228 ? 22.782 4.479 9.651 1.00 85.38 228 ASP A C 1
ATOM 1769 O O . ASP A 1 228 ? 22.373 4.322 8.497 1.00 85.38 228 ASP A O 1
ATOM 1773 N N . GLU A 1 229 ? 22.758 5.672 10.253 1.00 84.56 229 GLU A N 1
ATOM 1774 C CA . GLU A 1 229 ? 22.177 6.874 9.633 1.00 84.56 229 GLU A CA 1
ATOM 1775 C C . GLU A 1 229 ? 22.923 7.272 8.355 1.00 84.56 229 GLU A C 1
ATOM 1777 O O . GLU A 1 229 ? 22.309 7.469 7.314 1.00 84.56 229 GLU A O 1
ATOM 1782 N N . THR A 1 230 ? 24.257 7.260 8.386 1.00 83.81 230 THR A N 1
ATOM 1783 C CA . THR A 1 230 ? 25.085 7.574 7.213 1.00 83.81 230 THR A CA 1
ATOM 1784 C C . THR A 1 230 ? 24.831 6.604 6.052 1.00 83.81 230 THR A C 1
ATOM 1786 O O . THR A 1 230 ? 24.771 7.017 4.894 1.00 83.81 230 THR A O 1
ATOM 1789 N N . GLY A 1 231 ? 24.627 5.313 6.338 1.00 84.75 231 GLY A N 1
ATOM 1790 C CA . GLY A 1 231 ? 24.261 4.318 5.329 1.00 84.75 231 GLY A CA 1
ATOM 1791 C C . GLY A 1 231 ? 22.880 4.577 4.719 1.00 84.75 231 GLY A C 1
ATOM 1792 O O . GLY A 1 231 ? 22.715 4.454 3.502 1.00 84.75 231 GLY A O 1
ATOM 1793 N N . ARG A 1 232 ? 21.898 4.979 5.538 1.00 87.62 232 ARG A N 1
ATOM 1794 C CA . ARG A 1 232 ? 20.562 5.384 5.068 1.00 87.62 232 ARG A CA 1
ATOM 1795 C C . ARG A 1 232 ? 20.615 6.623 4.181 1.00 87.62 232 ARG A C 1
ATOM 1797 O O . ARG A 1 232 ? 20.069 6.583 3.082 1.00 87.62 232 ARG A O 1
ATOM 1804 N N . GLU A 1 233 ? 21.297 7.678 4.620 1.00 87.06 233 GLU A N 1
ATOM 1805 C CA . GLU A 1 233 ? 21.453 8.932 3.871 1.00 87.06 233 GLU A CA 1
ATOM 1806 C C . GLU A 1 233 ? 22.099 8.689 2.502 1.00 87.06 233 GLU A C 1
ATOM 1808 O O . GLU A 1 233 ? 21.629 9.198 1.482 1.00 87.06 233 GLU A O 1
ATOM 1813 N N . LEU A 1 234 ? 23.129 7.835 2.450 1.00 87.69 234 LEU A N 1
ATOM 1814 C CA . LEU A 1 234 ? 23.754 7.423 1.192 1.00 87.69 234 LEU A CA 1
ATOM 1815 C C . LEU A 1 234 ? 22.755 6.721 0.265 1.00 87.69 234 LEU A C 1
ATOM 1817 O O . LEU A 1 234 ? 22.625 7.111 -0.897 1.00 87.69 234 LEU A O 1
ATOM 1821 N N . ARG A 1 235 ? 22.033 5.703 0.757 1.00 91.62 235 ARG A N 1
ATOM 1822 C CA . ARG A 1 235 ? 21.015 4.994 -0.040 1.00 91.62 235 ARG A CA 1
ATOM 1823 C C . ARG A 1 235 ? 19.926 5.949 -0.538 1.00 91.62 235 ARG A C 1
ATOM 1825 O O . ARG A 1 235 ? 19.552 5.874 -1.708 1.00 91.62 235 ARG A O 1
ATOM 1832 N N . ALA A 1 236 ? 19.470 6.870 0.311 1.00 92.00 236 ALA A N 1
ATOM 1833 C CA . ALA A 1 236 ? 18.466 7.879 -0.020 1.00 92.00 236 ALA A CA 1
ATOM 1834 C C . ALA A 1 236 ? 18.924 8.810 -1.158 1.00 92.00 236 ALA A C 1
ATOM 1836 O O . ALA A 1 236 ? 18.183 9.006 -2.125 1.00 92.00 236 ALA A O 1
ATOM 1837 N N . GLY A 1 237 ? 20.163 9.314 -1.103 1.00 90.62 237 GLY A N 1
ATOM 1838 C CA . GLY A 1 237 ? 20.719 10.191 -2.141 1.00 90.62 237 GLY A CA 1
ATOM 1839 C C . GLY A 1 237 ? 20.819 9.519 -3.518 1.00 90.62 237 GLY A C 1
ATOM 1840 O O . GLY A 1 237 ? 20.443 10.108 -4.540 1.00 90.62 237 GLY A O 1
ATOM 1841 N N . TYR A 1 238 ? 21.254 8.253 -3.566 1.00 92.56 238 TYR A N 1
ATOM 1842 C CA . TYR A 1 238 ? 21.257 7.483 -4.818 1.00 92.56 238 TYR A CA 1
ATOM 1843 C C . TYR A 1 238 ? 19.839 7.189 -5.309 1.00 92.56 238 TYR A C 1
ATOM 1845 O O . TYR A 1 238 ? 19.558 7.364 -6.496 1.00 92.56 238 TYR A O 1
ATOM 1853 N N . ALA A 1 239 ? 18.929 6.800 -4.413 1.00 95.75 239 ALA A N 1
ATOM 1854 C CA . ALA A 1 239 ? 17.534 6.544 -4.753 1.00 95.75 239 ALA A CA 1
ATOM 1855 C C . ALA A 1 239 ? 16.860 7.765 -5.392 1.00 95.75 239 ALA A C 1
ATOM 1857 O O . ALA A 1 239 ? 16.183 7.635 -6.412 1.00 95.75 239 ALA A O 1
ATOM 1858 N N . GLN A 1 240 ? 17.086 8.955 -4.830 1.00 94.81 240 GLN A N 1
ATOM 1859 C CA . GLN A 1 240 ? 16.555 10.211 -5.355 1.00 94.81 240 GLN A CA 1
ATOM 1860 C C . GLN A 1 240 ? 17.106 10.512 -6.751 1.00 94.81 240 GLN A C 1
ATOM 1862 O O . GLN A 1 240 ? 16.332 10.804 -7.663 1.00 94.81 240 GLN A O 1
ATOM 1867 N N . SER A 1 241 ? 18.422 10.380 -6.940 1.00 94.06 241 SER A N 1
ATOM 1868 C CA . SER A 1 241 ? 19.068 10.593 -8.242 1.00 94.06 241 SER A CA 1
ATOM 1869 C C . SER A 1 241 ? 18.494 9.654 -9.313 1.00 94.06 241 SER A C 1
ATOM 1871 O O . SER A 1 241 ? 18.133 10.088 -10.404 1.00 94.06 241 SER A O 1
ATOM 1873 N N . LEU A 1 242 ? 18.319 8.372 -8.978 1.00 95.94 242 LEU A N 1
ATOM 1874 C CA . LEU A 1 242 ? 17.733 7.363 -9.867 1.00 95.94 242 LEU A CA 1
ATOM 1875 C C . LEU A 1 242 ? 16.260 7.649 -10.186 1.00 95.94 242 LEU A C 1
ATOM 1877 O O . LEU A 1 242 ? 15.844 7.533 -11.340 1.00 95.94 242 LEU A O 1
ATOM 1881 N N . ALA A 1 243 ? 15.475 8.077 -9.193 1.00 97.50 243 ALA A N 1
ATOM 1882 C CA . ALA A 1 243 ? 14.083 8.470 -9.393 1.00 97.50 243 ALA A CA 1
ATOM 1883 C C . ALA A 1 243 ? 13.962 9.695 -10.318 1.00 97.50 243 ALA A C 1
ATOM 1885 O O . ALA A 1 243 ? 13.080 9.733 -11.178 1.00 97.50 243 ALA A O 1
ATOM 1886 N N . GLN A 1 244 ? 14.863 10.675 -10.194 1.00 96.06 244 GLN A N 1
ATOM 1887 C CA . GLN A 1 244 ? 14.929 11.830 -11.095 1.00 96.06 244 GLN A CA 1
ATOM 1888 C C . GLN A 1 244 ? 15.296 11.411 -12.524 1.00 96.06 244 GLN A C 1
ATOM 1890 O O . GLN A 1 244 ? 14.628 11.833 -13.469 1.00 96.06 244 GLN A O 1
ATOM 1895 N N . CYS A 1 245 ? 16.285 10.525 -12.692 1.00 95.38 245 CYS A N 1
ATOM 1896 C CA . CYS A 1 245 ? 16.618 9.946 -13.995 1.00 95.38 245 CYS A CA 1
ATOM 1897 C C . CYS A 1 245 ? 15.422 9.206 -14.617 1.00 95.38 245 CYS A C 1
ATOM 1899 O O . CYS A 1 245 ? 15.179 9.342 -15.815 1.00 95.38 245 CYS A O 1
ATOM 1901 N N . ALA A 1 246 ? 14.646 8.458 -13.823 1.00 97.56 246 ALA A N 1
ATOM 1902 C CA . ALA A 1 246 ? 13.443 7.776 -14.301 1.00 97.56 246 ALA A CA 1
ATOM 1903 C C . ALA A 1 246 ? 12.386 8.768 -14.816 1.00 97.56 246 ALA A C 1
ATOM 1905 O O . ALA A 1 246 ? 11.858 8.584 -15.912 1.00 97.56 246 ALA A O 1
ATOM 1906 N N . ILE A 1 247 ? 12.109 9.838 -14.060 1.00 96.69 247 ILE A N 1
ATOM 1907 C CA . ILE A 1 247 ? 11.164 10.900 -14.451 1.00 96.69 247 ILE A CA 1
ATOM 1908 C C . ILE A 1 247 ? 11.614 11.583 -15.746 1.00 96.69 247 ILE A C 1
ATOM 1910 O O . ILE A 1 247 ? 10.807 11.793 -16.652 1.00 96.69 247 ILE A O 1
ATOM 1914 N N . GLU A 1 248 ? 12.901 11.899 -15.858 1.00 94.88 248 GLU A N 1
ATOM 1915 C CA . GLU A 1 248 ? 13.450 12.523 -17.058 1.00 94.88 248 GLU A CA 1
ATOM 1916 C C . GLU A 1 248 ? 13.379 11.578 -18.269 1.00 94.88 248 GLU A C 1
ATOM 1918 O O . GLU A 1 248 ? 12.958 11.990 -19.349 1.00 94.88 248 GLU A O 1
ATOM 1923 N N . SER A 1 249 ? 13.676 10.287 -18.082 1.00 93.06 249 SER A N 1
ATOM 1924 C CA . SER A 1 249 ? 13.524 9.262 -19.124 1.00 93.06 249 SER A CA 1
ATOM 1925 C C . SER A 1 249 ? 12.064 9.124 -19.591 1.00 93.06 249 SER A C 1
ATOM 1927 O O . SER A 1 249 ? 11.802 9.055 -20.794 1.00 93.06 249 SER A O 1
ATOM 1929 N N . ILE A 1 250 ? 11.089 9.185 -18.673 1.00 93.75 250 ILE A N 1
ATOM 1930 C CA . ILE A 1 250 ? 9.651 9.215 -19.006 1.00 93.75 250 ILE A CA 1
ATOM 1931 C C . ILE A 1 250 ? 9.308 10.445 -19.857 1.00 93.75 250 ILE A C 1
ATOM 1933 O O . ILE A 1 250 ? 8.615 10.323 -20.873 1.00 93.75 250 ILE A O 1
ATOM 1937 N N . ARG A 1 251 ? 9.804 11.626 -19.470 1.00 90.75 251 ARG A N 1
ATOM 1938 C CA . ARG A 1 251 ? 9.565 12.880 -20.196 1.00 90.75 251 ARG A CA 1
ATOM 1939 C C . ARG A 1 251 ? 10.122 12.814 -21.617 1.00 90.75 251 ARG A C 1
ATOM 1941 O O . ARG A 1 251 ? 9.400 13.113 -22.567 1.00 90.75 251 ARG A O 1
ATOM 1948 N N . ILE A 1 252 ? 11.360 12.346 -21.767 1.00 86.88 252 ILE A N 1
ATOM 1949 C CA . ILE A 1 252 ? 12.017 12.159 -23.066 1.00 86.88 252 ILE A CA 1
ATOM 1950 C C . ILE A 1 252 ? 11.234 11.164 -23.937 1.00 86.88 252 ILE A C 1
ATOM 1952 O O . ILE A 1 252 ? 10.977 11.440 -25.109 1.00 86.88 252 ILE A O 1
ATOM 1956 N N . ALA A 1 253 ? 10.793 10.032 -23.377 1.00 81.00 253 ALA A N 1
ATOM 1957 C CA . ALA A 1 253 ? 10.001 9.040 -24.108 1.00 81.00 253 ALA A CA 1
ATOM 1958 C C . ALA A 1 253 ? 8.668 9.615 -24.629 1.00 81.00 253 ALA A C 1
ATOM 1960 O O . ALA A 1 253 ? 8.247 9.296 -25.742 1.00 81.00 253 ALA A O 1
ATOM 1961 N N . SER A 1 254 ? 8.034 10.504 -23.858 1.00 78.19 254 SER A N 1
ATOM 1962 C CA . SER A 1 254 ? 6.812 11.216 -24.256 1.00 78.19 254 SER A CA 1
ATOM 1963 C C . SER A 1 254 ? 7.052 12.205 -25.411 1.00 78.19 254 SER A C 1
ATOM 1965 O O . SER A 1 254 ? 6.217 12.331 -26.307 1.00 78.19 254 SER A O 1
ATOM 1967 N N . GLU A 1 255 ? 8.211 12.873 -25.438 1.00 75.50 255 GLU A N 1
ATOM 1968 C CA . GLU A 1 255 ? 8.593 13.837 -26.485 1.00 75.50 255 GLU A CA 1
ATOM 1969 C C . GLU A 1 255 ? 8.979 13.157 -27.815 1.00 75.50 255 GLU A C 1
ATOM 1971 O O . GLU A 1 255 ? 8.670 13.668 -28.896 1.00 75.50 255 GLU A O 1
ATOM 1976 N N . ILE A 1 256 ? 9.610 11.979 -27.750 1.00 68.38 256 ILE A N 1
ATOM 1977 C CA . ILE A 1 256 ? 10.089 11.218 -28.921 1.00 68.38 256 ILE A CA 1
ATOM 1978 C C . ILE A 1 256 ? 8.963 10.463 -29.646 1.00 68.38 256 ILE A C 1
ATOM 1980 O O . ILE A 1 256 ? 9.147 10.074 -30.797 1.00 68.38 256 ILE A O 1
ATOM 1984 N N . ALA A 1 257 ? 7.767 10.321 -29.062 1.00 58.50 257 ALA A N 1
ATOM 1985 C CA . ALA A 1 257 ? 6.611 9.636 -29.664 1.00 58.50 257 ALA A CA 1
ATOM 1986 C C . ALA A 1 257 ? 6.053 10.283 -30.966 1.00 58.50 257 ALA A C 1
ATOM 1988 O O . ALA A 1 257 ? 4.949 9.965 -31.413 1.00 58.50 257 ALA A O 1
ATOM 1989 N N . THR A 1 258 ? 6.811 11.177 -31.612 1.00 51.97 258 THR A N 1
ATOM 1990 C CA . THR A 1 258 ? 6.572 11.681 -32.967 1.00 51.97 258 THR A CA 1
ATOM 1991 C C . THR A 1 258 ? 7.156 10.722 -34.031 1.00 51.97 258 THR A C 1
ATOM 1993 O O . THR A 1 258 ? 8.275 10.229 -33.900 1.00 51.97 258 THR A O 1
ATOM 1996 N N . PRO A 1 259 ? 6.414 10.405 -35.111 1.00 48.16 259 PRO A N 1
ATOM 1997 C CA . PRO A 1 259 ? 6.574 9.158 -35.871 1.00 48.16 259 PRO A CA 1
ATOM 1998 C C . PRO A 1 259 ? 7.657 9.201 -36.968 1.00 48.16 259 PRO A C 1
ATOM 2000 O O . PRO A 1 259 ? 7.405 8.767 -38.091 1.00 48.16 259 PRO A O 1
ATOM 2003 N N . THR A 1 260 ? 8.848 9.746 -36.704 1.00 47.44 260 THR A N 1
ATOM 2004 C CA . THR A 1 260 ? 9.831 10.002 -37.781 1.00 47.44 260 THR A CA 1
ATOM 2005 C C . THR A 1 260 ? 11.076 9.117 -37.833 1.00 47.44 260 THR A C 1
ATOM 2007 O O . THR A 1 260 ? 11.771 9.196 -38.843 1.00 47.44 260 THR A O 1
ATOM 2010 N N . SER A 1 261 ? 11.339 8.217 -36.874 1.00 46.19 261 SER A N 1
ATOM 2011 C CA . SER A 1 261 ? 12.534 7.347 -36.949 1.00 46.19 261 SER A CA 1
ATOM 2012 C C . SER A 1 261 ? 12.347 5.965 -36.291 1.00 46.19 261 SER A C 1
ATOM 2014 O O . SER A 1 261 ? 12.382 5.871 -35.068 1.00 46.19 261 SER A O 1
ATOM 2016 N N . PRO A 1 262 ? 12.216 4.866 -37.063 1.00 47.69 262 PRO A N 1
ATOM 2017 C CA . PRO A 1 262 ? 12.085 3.500 -36.531 1.00 47.69 262 PRO A CA 1
ATOM 2018 C C . PRO A 1 262 ? 13.406 2.866 -36.043 1.00 47.69 262 PRO A C 1
ATOM 2020 O O . PRO A 1 262 ? 13.408 1.735 -35.569 1.00 47.69 262 PRO A O 1
ATOM 2023 N N . SER A 1 263 ? 14.539 3.564 -36.154 1.00 43.06 263 SER A N 1
ATOM 2024 C CA . SER A 1 263 ? 15.892 3.029 -35.919 1.00 43.06 263 SER A CA 1
ATOM 2025 C C . SER A 1 263 ? 16.501 3.355 -34.542 1.00 43.06 263 SER A C 1
ATOM 2027 O O . SER A 1 263 ? 17.701 3.172 -34.359 1.00 43.06 263 SER A O 1
ATOM 2029 N N . SER A 1 264 ? 15.707 3.830 -33.575 1.00 53.88 264 SER A N 1
ATOM 2030 C CA . SER A 1 264 ? 16.189 4.249 -32.240 1.00 53.88 264 SER A CA 1
ATOM 2031 C C . SER A 1 264 ? 15.429 3.614 -31.067 1.00 53.88 264 SER A C 1
ATOM 2033 O O . SER A 1 264 ? 15.526 4.095 -29.941 1.00 53.88 264 SER A O 1
ATOM 2035 N N . LEU A 1 265 ? 14.653 2.555 -31.312 1.00 63.31 265 LEU A N 1
ATOM 2036 C CA . LEU A 1 265 ? 13.887 1.885 -30.262 1.00 63.31 265 LEU A CA 1
ATOM 2037 C C . LEU A 1 265 ? 14.810 0.981 -29.437 1.00 63.31 265 LEU A C 1
ATOM 2039 O O . LEU A 1 265 ? 15.456 0.080 -29.969 1.00 63.31 265 LEU A O 1
ATOM 2043 N N . ARG A 1 266 ? 14.877 1.258 -28.135 1.00 79.25 266 ARG A N 1
ATOM 2044 C CA . ARG A 1 266 ? 15.575 0.437 -27.139 1.00 79.25 266 ARG A CA 1
ATOM 2045 C C . ARG A 1 266 ? 14.962 -0.963 -27.037 1.00 79.25 266 ARG A C 1
ATOM 2047 O O . ARG A 1 266 ? 13.793 -1.156 -27.371 1.00 79.25 266 ARG A O 1
ATOM 2054 N N . SER A 1 267 ? 15.728 -1.916 -26.515 1.00 84.44 267 SER A N 1
ATOM 2055 C CA . SER A 1 267 ? 15.201 -3.236 -26.160 1.00 84.44 267 SER A CA 1
ATOM 2056 C C . SER A 1 267 ? 14.186 -3.130 -25.011 1.00 84.44 267 SER A C 1
ATOM 2058 O O . SER A 1 267 ? 14.359 -2.279 -24.130 1.00 84.44 267 SER A O 1
ATOM 2060 N N . PRO A 1 268 ? 13.124 -3.957 -25.011 1.00 87.38 268 PRO A N 1
ATOM 2061 C CA . PRO A 1 268 ? 12.201 -4.032 -23.888 1.00 87.38 268 PRO A CA 1
ATOM 2062 C C . PRO A 1 268 ? 12.885 -4.652 -22.672 1.00 87.38 268 PRO A C 1
ATOM 2064 O O . PRO A 1 268 ? 13.709 -5.555 -22.811 1.00 87.38 268 PRO A O 1
ATOM 2067 N N . VAL A 1 269 ? 12.485 -4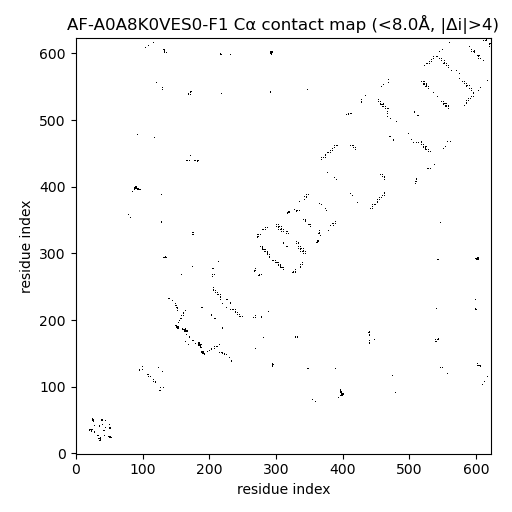.201 -21.485 1.00 90.38 269 VAL A N 1
ATOM 2068 C CA . VAL A 1 269 ? 12.994 -4.710 -20.198 1.00 90.38 269 VAL A CA 1
ATOM 2069 C C . VAL A 1 269 ? 12.657 -6.185 -19.983 1.00 90.38 269 VAL A C 1
ATOM 2071 O O . VAL A 1 269 ? 13.395 -6.909 -19.325 1.00 90.38 269 VAL A O 1
ATOM 2074 N N . HIS A 1 270 ? 11.540 -6.645 -20.544 1.00 92.62 270 HIS A N 1
ATOM 2075 C CA . HIS A 1 270 ? 11.103 -8.030 -20.449 1.00 92.62 270 HIS A CA 1
ATOM 2076 C C . HIS A 1 270 ? 10.515 -8.485 -21.794 1.00 92.62 270 HIS A C 1
ATOM 2078 O O . HIS A 1 270 ? 9.716 -7.745 -22.374 1.00 92.62 270 HIS A O 1
ATOM 2084 N N . PRO A 1 271 ? 10.816 -9.702 -22.292 1.00 92.12 271 PRO A N 1
ATOM 2085 C CA . PRO A 1 271 ? 10.354 -10.156 -23.612 1.00 92.12 271 PRO A CA 1
ATOM 2086 C C . PRO A 1 271 ? 8.830 -10.168 -23.791 1.00 92.12 271 PRO A C 1
ATOM 2088 O O . PRO A 1 271 ? 8.330 -10.050 -24.907 1.00 92.12 271 PRO A O 1
ATOM 2091 N N . HIS A 1 272 ? 8.091 -10.292 -22.686 1.00 94.44 272 HIS A N 1
ATOM 2092 C CA . HIS A 1 272 ? 6.624 -10.270 -22.640 1.00 94.44 272 HIS A CA 1
ATOM 2093 C C . HIS A 1 272 ? 6.030 -8.935 -22.168 1.00 94.44 272 HIS A C 1
ATOM 2095 O O . HIS A 1 272 ? 4.855 -8.880 -21.812 1.00 94.44 272 HIS A O 1
ATOM 2101 N N . VAL A 1 273 ? 6.808 -7.849 -22.163 1.00 94.88 273 VAL A N 1
ATOM 2102 C CA . VAL A 1 273 ? 6.326 -6.501 -21.828 1.00 94.88 273 VAL A CA 1
ATOM 2103 C C . VAL A 1 273 ? 6.496 -5.585 -23.043 1.00 94.88 273 VAL A C 1
ATOM 2105 O O . VAL A 1 273 ? 7.617 -5.410 -23.518 1.00 94.88 273 VAL A O 1
ATOM 2108 N N . PRO A 1 274 ? 5.408 -4.989 -23.568 1.00 93.06 274 PRO A N 1
ATOM 2109 C CA . PRO A 1 274 ? 5.515 -3.969 -24.607 1.00 93.06 274 PRO A CA 1
ATOM 2110 C C . PRO A 1 274 ? 6.276 -2.741 -24.098 1.00 93.06 274 PRO A C 1
ATOM 2112 O O . PRO A 1 274 ? 6.074 -2.323 -22.958 1.00 93.06 274 PRO A O 1
ATOM 2115 N N . LEU A 1 275 ? 7.091 -2.120 -24.956 1.00 91.31 275 LEU A N 1
ATOM 2116 C CA . LEU A 1 275 ? 7.872 -0.923 -24.607 1.00 91.31 275 LEU A CA 1
ATOM 2117 C C . LEU A 1 275 ? 6.992 0.215 -24.078 1.00 91.31 275 LEU A C 1
ATOM 2119 O O . LEU A 1 275 ? 7.388 0.943 -23.169 1.00 91.31 275 LEU A O 1
ATOM 2123 N N . GLU A 1 276 ? 5.788 0.359 -24.629 1.00 91.81 276 GLU A N 1
ATOM 2124 C CA . GLU A 1 276 ? 4.844 1.409 -24.259 1.00 91.81 276 GLU A CA 1
ATOM 2125 C C . GLU A 1 276 ? 4.309 1.234 -22.831 1.00 91.81 276 GLU A C 1
ATOM 2127 O O . GLU A 1 276 ? 3.973 2.219 -22.174 1.00 91.81 276 GLU A O 1
ATOM 2132 N N . ASN A 1 277 ? 4.261 -0.002 -22.322 1.00 94.88 277 ASN A N 1
ATOM 2133 C CA . ASN A 1 277 ? 3.810 -0.293 -20.962 1.00 94.88 277 ASN A CA 1
ATOM 2134 C C . ASN A 1 277 ? 4.838 0.127 -19.905 1.00 94.88 277 ASN A C 1
ATOM 2136 O O . ASN A 1 277 ? 4.477 0.318 -18.746 1.00 94.88 277 ASN A O 1
ATOM 2140 N N . GLU A 1 278 ? 6.105 0.305 -20.270 1.00 95.44 278 GLU A N 1
ATOM 2141 C CA . GLU A 1 278 ? 7.143 0.613 -19.291 1.00 95.44 278 GLU A CA 1
ATOM 2142 C C . GLU A 1 278 ? 6.965 1.988 -18.637 1.00 95.44 278 GLU A C 1
ATOM 2144 O O . GLU A 1 278 ? 7.274 2.140 -17.459 1.00 95.44 278 GLU A O 1
ATOM 2149 N N . THR A 1 279 ? 6.413 2.977 -19.349 1.00 96.12 279 THR A N 1
ATOM 2150 C CA . THR A 1 279 ? 6.107 4.301 -18.781 1.00 96.12 279 THR A CA 1
ATOM 2151 C C . THR A 1 279 ? 5.065 4.238 -17.655 1.00 96.12 279 THR A C 1
ATOM 2153 O O . THR A 1 279 ? 5.386 4.670 -16.546 1.00 96.12 279 THR A O 1
ATOM 2156 N N . PRO A 1 280 ? 3.839 3.709 -17.860 1.00 97.94 280 PRO A N 1
ATOM 2157 C CA . PRO A 1 280 ? 2.880 3.583 -16.763 1.00 97.94 280 PRO A CA 1
ATOM 2158 C C . PRO A 1 280 ? 3.392 2.677 -15.635 1.00 97.94 280 PRO A C 1
ATOM 2160 O O . PRO A 1 280 ? 3.142 2.979 -14.470 1.00 97.94 280 PRO A O 1
ATOM 2163 N N . MET A 1 281 ? 4.161 1.623 -15.940 1.00 98.50 281 MET A N 1
ATOM 2164 C CA . MET A 1 281 ? 4.776 0.782 -14.906 1.00 98.50 281 MET A CA 1
ATOM 2165 C C . MET A 1 281 ? 5.810 1.543 -14.058 1.00 98.50 281 MET A C 1
ATOM 2167 O O . MET A 1 281 ? 5.802 1.434 -12.831 1.00 98.50 281 MET A O 1
ATOM 2171 N N . ALA A 1 282 ? 6.667 2.351 -14.687 1.00 98.56 282 ALA A N 1
ATOM 2172 C CA . ALA A 1 282 ? 7.638 3.194 -13.995 1.00 98.56 282 ALA A CA 1
ATOM 2173 C C . ALA A 1 282 ? 6.949 4.235 -13.100 1.00 98.56 282 ALA A C 1
ATOM 2175 O O . ALA A 1 282 ? 7.339 4.409 -11.949 1.00 98.56 282 ALA A O 1
ATOM 2176 N N . LEU A 1 283 ? 5.882 4.879 -13.586 1.00 98.69 283 LEU A N 1
ATOM 2177 C CA . LEU A 1 283 ? 5.091 5.832 -12.798 1.00 98.69 283 LEU A CA 1
ATOM 2178 C C . LEU A 1 283 ? 4.451 5.173 -11.563 1.00 98.69 283 LEU A C 1
ATOM 2180 O O . LEU A 1 283 ? 4.463 5.760 -10.482 1.00 98.69 283 LEU A O 1
ATOM 2184 N N . CYS A 1 284 ? 3.961 3.935 -11.686 1.00 98.62 284 CYS A N 1
ATOM 2185 C CA . CYS A 1 284 ? 3.475 3.140 -10.554 1.00 98.62 284 CYS A CA 1
ATOM 2186 C C . CYS A 1 284 ? 4.560 2.893 -9.491 1.00 98.62 284 CYS A C 1
ATOM 2188 O O . CYS A 1 284 ? 4.311 3.081 -8.299 1.00 98.62 284 CYS A O 1
ATOM 2190 N N . LEU A 1 285 ? 5.772 2.514 -9.906 1.00 98.56 285 LEU A N 1
ATOM 2191 C CA . LEU A 1 285 ? 6.902 2.315 -8.991 1.00 98.56 285 LEU A CA 1
ATOM 2192 C C . LEU A 1 285 ? 7.348 3.629 -8.345 1.00 98.56 285 LEU A C 1
ATOM 2194 O O . LEU A 1 285 ? 7.563 3.673 -7.139 1.00 98.56 285 LEU A O 1
ATOM 2198 N N . LEU A 1 286 ? 7.410 4.724 -9.104 1.00 98.56 286 LEU A N 1
ATOM 2199 C CA . LEU A 1 286 ? 7.733 6.045 -8.565 1.00 98.56 286 LEU A CA 1
ATOM 2200 C C . LEU A 1 286 ? 6.668 6.527 -7.570 1.00 98.56 286 LEU A C 1
ATOM 2202 O O . LEU A 1 286 ? 7.015 7.095 -6.538 1.00 98.56 286 LEU A O 1
ATOM 2206 N N . SER A 1 287 ? 5.384 6.259 -7.825 1.00 97.75 287 SER A N 1
ATOM 2207 C CA . SER A 1 287 ? 4.307 6.503 -6.858 1.00 97.75 287 SER A CA 1
ATOM 2208 C C . SER A 1 287 ? 4.545 5.726 -5.560 1.00 97.75 287 SER A C 1
ATOM 2210 O O . SER A 1 287 ? 4.385 6.281 -4.475 1.00 97.75 287 SER A O 1
ATOM 2212 N N . MET A 1 288 ? 4.941 4.453 -5.651 1.00 96.00 288 MET A N 1
ATOM 2213 C CA . MET A 1 288 ? 5.277 3.636 -4.482 1.00 96.00 288 MET A CA 1
ATOM 2214 C C . MET A 1 288 ? 6.523 4.159 -3.756 1.00 96.00 288 MET A C 1
ATOM 2216 O O . MET A 1 288 ? 6.512 4.252 -2.534 1.00 96.00 288 MET A O 1
ATOM 2220 N N . TYR A 1 289 ? 7.564 4.567 -4.482 1.00 96.75 289 TYR A N 1
ATOM 2221 C CA . TYR A 1 289 ? 8.761 5.196 -3.921 1.00 96.75 289 TYR A CA 1
ATOM 2222 C C . TYR A 1 289 ? 8.420 6.464 -3.121 1.00 96.75 289 TYR A C 1
ATOM 2224 O O . TYR A 1 289 ? 8.873 6.614 -1.987 1.00 96.75 289 TYR A O 1
ATOM 2232 N N . GLN A 1 290 ? 7.569 7.342 -3.665 1.00 94.44 290 GLN A N 1
ATOM 2233 C CA . GLN A 1 290 ? 7.118 8.552 -2.965 1.00 94.44 290 GLN A CA 1
ATOM 2234 C C . GLN A 1 290 ? 6.351 8.232 -1.680 1.00 94.44 290 GLN A C 1
ATOM 2236 O O . GLN A 1 290 ? 6.520 8.928 -0.683 1.00 94.44 290 GLN A O 1
ATOM 2241 N N . TYR A 1 291 ? 5.542 7.171 -1.686 1.00 92.38 291 TYR A N 1
ATOM 2242 C CA . TYR A 1 291 ? 4.837 6.711 -0.493 1.00 92.38 291 TYR A CA 1
ATOM 2243 C C . TYR A 1 291 ? 5.786 6.126 0.557 1.00 92.38 291 TYR A C 1
ATOM 2245 O O . TYR A 1 291 ? 5.776 6.566 1.701 1.00 92.38 291 TYR A O 1
ATOM 2253 N N . LEU A 1 292 ? 6.598 5.138 0.173 1.00 91.88 292 LEU A N 1
ATOM 2254 C CA . LEU A 1 292 ? 7.404 4.368 1.117 1.00 91.88 292 LEU A CA 1
ATOM 2255 C C . LEU A 1 292 ? 8.557 5.188 1.688 1.00 91.88 292 LEU A C 1
ATOM 2257 O O . LEU A 1 292 ? 8.801 5.137 2.887 1.00 91.88 292 LEU A O 1
ATOM 2261 N N . HIS A 1 293 ? 9.277 5.926 0.844 1.00 92.44 293 HIS A N 1
ATOM 2262 C CA . HIS A 1 293 ? 10.485 6.624 1.270 1.00 92.44 293 HIS A CA 1
ATOM 2263 C C . HIS A 1 293 ? 10.187 8.040 1.768 1.00 92.44 293 HIS A C 1
ATOM 2265 O O . HIS A 1 293 ? 10.554 8.367 2.889 1.00 92.44 293 HIS A O 1
ATOM 2271 N N . HIS A 1 294 ? 9.475 8.851 0.979 1.00 86.94 294 HIS A N 1
ATOM 2272 C CA . HIS A 1 294 ? 9.254 10.276 1.284 1.00 86.94 294 HIS A CA 1
ATOM 2273 C C . HIS A 1 294 ? 7.993 10.563 2.105 1.00 86.94 294 HIS A C 1
ATOM 2275 O O . HIS A 1 294 ? 7.864 11.647 2.666 1.00 86.94 294 HIS A O 1
ATOM 2281 N N . GLY A 1 295 ? 7.017 9.649 2.117 1.00 85.75 295 GLY A N 1
ATOM 2282 C CA . GLY A 1 295 ? 5.698 9.909 2.706 1.00 85.75 295 GLY A CA 1
ATOM 2283 C C . GLY A 1 295 ? 4.895 10.980 1.954 1.00 85.75 295 GLY A C 1
ATOM 2284 O O . GLY A 1 295 ? 3.881 11.467 2.450 1.00 85.75 295 GLY A O 1
ATOM 2285 N N . ASN A 1 296 ? 5.318 11.360 0.742 1.00 88.75 296 ASN A N 1
ATOM 2286 C CA . ASN A 1 296 ? 4.729 12.462 -0.012 1.00 88.75 296 ASN A CA 1
ATOM 2287 C C . ASN A 1 296 ? 3.452 12.009 -0.736 1.00 88.75 296 ASN A C 1
ATOM 2289 O O . ASN A 1 296 ? 3.470 11.650 -1.918 1.00 88.75 296 ASN A O 1
ATOM 2293 N N . ALA A 1 297 ? 2.326 12.040 -0.019 1.00 88.12 297 ALA A N 1
ATOM 2294 C CA . ALA A 1 297 ? 1.016 11.632 -0.530 1.00 88.12 297 ALA A CA 1
ATOM 2295 C C . ALA A 1 297 ? 0.577 12.431 -1.773 1.00 88.12 297 ALA A C 1
ATOM 2297 O O . ALA A 1 297 ? -0.010 11.869 -2.700 1.00 88.12 297 ALA A O 1
ATOM 2298 N N . THR A 1 298 ? 0.911 13.724 -1.839 1.00 89.75 298 THR A N 1
ATOM 2299 C CA . THR A 1 298 ? 0.590 14.584 -2.987 1.00 89.75 298 THR A CA 1
ATOM 2300 C C . THR A 1 298 ?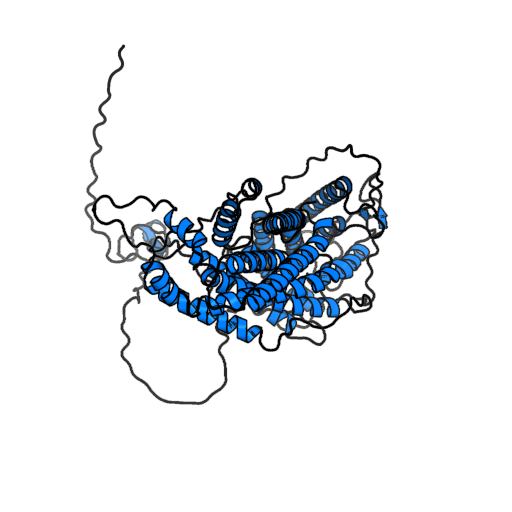 1.330 14.127 -4.238 1.00 89.75 298 THR A C 1
ATOM 2302 O O . THR A 1 298 ? 0.718 13.942 -5.292 1.00 89.75 298 THR A O 1
ATOM 2305 N N . LYS A 1 299 ? 2.647 13.907 -4.139 1.00 93.12 299 LYS A N 1
ATOM 2306 C CA . LYS A 1 299 ? 3.453 13.462 -5.280 1.00 93.12 299 LYS A CA 1
ATOM 2307 C C . LYS A 1 299 ? 3.129 12.023 -5.673 1.00 93.12 299 LYS A C 1
ATOM 2309 O O . LYS A 1 299 ? 3.025 11.746 -6.865 1.00 93.12 299 LYS A O 1
ATOM 2314 N N . MET A 1 300 ? 2.904 11.144 -4.693 1.00 93.94 300 MET A N 1
ATOM 2315 C CA . MET A 1 300 ? 2.377 9.792 -4.902 1.00 93.94 300 MET A CA 1
ATOM 2316 C C . MET A 1 300 ? 1.114 9.840 -5.768 1.00 93.94 300 MET A C 1
ATOM 2318 O O . MET A 1 300 ? 1.064 9.210 -6.822 1.00 93.94 300 MET A O 1
ATOM 2322 N N . ARG A 1 301 ? 0.117 10.638 -5.372 1.00 93.56 301 ARG A N 1
ATOM 2323 C CA . ARG A 1 301 ? -1.139 10.761 -6.115 1.00 93.56 301 ARG A CA 1
ATOM 2324 C C . ARG A 1 301 ? -0.940 11.295 -7.529 1.00 93.56 301 ARG A C 1
ATOM 2326 O O . ARG A 1 301 ? -1.502 10.727 -8.457 1.00 93.56 301 ARG A O 1
ATOM 2333 N N . GLN A 1 302 ? -0.136 12.343 -7.707 1.00 95.62 302 GLN A N 1
ATOM 2334 C CA . GLN A 1 302 ? 0.152 12.894 -9.037 1.00 95.62 302 GLN A CA 1
ATOM 2335 C C . GLN A 1 302 ? 0.733 11.832 -9.980 1.00 95.62 302 GLN A C 1
ATOM 2337 O O . GLN A 1 302 ? 0.295 11.712 -11.120 1.00 95.62 302 GLN A O 1
ATOM 2342 N N . LEU A 1 303 ? 1.690 11.036 -9.493 1.00 97.38 303 LEU A N 1
ATOM 2343 C CA . LEU A 1 303 ? 2.309 9.964 -10.274 1.00 97.38 303 LEU A CA 1
ATOM 2344 C C . LEU A 1 303 ? 1.326 8.822 -10.565 1.00 97.38 303 LEU A C 1
ATOM 2346 O O . LEU A 1 303 ? 1.311 8.304 -11.679 1.00 97.38 303 LEU A O 1
ATOM 2350 N N . ALA A 1 304 ? 0.475 8.452 -9.602 1.00 96.88 304 ALA A N 1
ATOM 2351 C CA . ALA A 1 304 ? -0.577 7.456 -9.809 1.00 96.88 304 ALA A CA 1
ATOM 2352 C C . ALA A 1 304 ? -1.599 7.906 -10.870 1.00 96.88 304 ALA A C 1
ATOM 2354 O O . ALA A 1 304 ? -1.977 7.119 -11.739 1.00 96.88 304 ALA A O 1
ATOM 2355 N N . GLU A 1 305 ? -2.001 9.180 -10.848 1.00 95.94 305 GLU A N 1
ATOM 2356 C CA . GLU A 1 305 ? -2.898 9.771 -11.847 1.00 95.94 305 GLU A CA 1
ATOM 2357 C C . GLU A 1 305 ? -2.256 9.798 -13.238 1.00 95.94 305 GLU A C 1
ATOM 2359 O O . GLU A 1 305 ? -2.902 9.456 -14.230 1.00 95.94 305 GLU A O 1
ATOM 2364 N N . GLU A 1 306 ? -0.969 10.133 -13.322 1.00 96.19 306 GLU A N 1
ATOM 2365 C CA . GLU A 1 306 ? -0.220 10.097 -14.578 1.00 96.19 306 GLU A CA 1
ATOM 2366 C C . GLU A 1 306 ? -0.074 8.664 -15.123 1.00 96.19 306 GLU A C 1
ATOM 2368 O O . GLU A 1 306 ? -0.202 8.444 -16.334 1.00 96.19 306 GLU A O 1
ATOM 2373 N N . ALA A 1 307 ? 0.134 7.673 -14.247 1.00 97.50 307 ALA A N 1
ATOM 2374 C CA . ALA A 1 307 ? 0.193 6.256 -14.611 1.00 97.50 307 ALA A CA 1
ATOM 2375 C C . ALA A 1 307 ? -1.151 5.764 -15.171 1.00 97.50 307 ALA A C 1
ATOM 2377 O O . ALA A 1 307 ? -1.200 5.087 -16.206 1.00 97.50 307 ALA A O 1
ATOM 2378 N N . PHE A 1 308 ? -2.248 6.143 -14.510 1.00 95.69 308 PHE A N 1
ATOM 2379 C CA . PHE A 1 308 ? -3.606 5.833 -14.942 1.00 95.69 308 PHE A CA 1
ATOM 2380 C C . PHE A 1 308 ? -3.909 6.464 -16.306 1.00 95.69 308 PHE A C 1
ATOM 2382 O O . PHE A 1 308 ? -4.348 5.778 -17.230 1.00 95.69 308 PHE A O 1
ATOM 2389 N N . ASP A 1 309 ? -3.596 7.749 -16.481 1.00 94.12 309 ASP A N 1
ATOM 2390 C CA . ASP A 1 309 ? -3.786 8.470 -17.741 1.00 94.12 309 ASP A CA 1
ATOM 2391 C C . ASP A 1 309 ? -2.978 7.871 -18.888 1.00 94.12 309 ASP A C 1
ATOM 2393 O O . ASP A 1 309 ? -3.482 7.733 -20.006 1.00 94.12 309 ASP A O 1
ATOM 2397 N N . SER A 1 310 ? -1.733 7.493 -18.615 1.00 95.12 310 SER A N 1
ATOM 2398 C CA . SER A 1 310 ? -0.869 6.821 -19.584 1.00 95.12 310 SER A CA 1
ATOM 2399 C C . SER A 1 310 ? -1.457 5.472 -20.003 1.00 95.12 310 SER A C 1
ATOM 2401 O O . SER A 1 310 ? -1.528 5.172 -21.193 1.00 95.12 310 SER A O 1
ATOM 2403 N N . SER A 1 311 ? -1.998 4.701 -19.059 1.00 96.06 311 SER A N 1
ATOM 2404 C CA . SER A 1 311 ? -2.651 3.415 -19.344 1.00 96.06 311 SER A CA 1
ATOM 2405 C C . SER A 1 311 ? -3.964 3.567 -20.115 1.00 96.06 311 SER A C 1
ATOM 2407 O O . SER A 1 311 ? -4.264 2.768 -21.006 1.00 96.06 311 SER A O 1
ATOM 2409 N N . VAL A 1 312 ? -4.736 4.623 -19.838 1.00 94.12 312 VAL A N 1
ATOM 2410 C CA . VAL A 1 312 ? -5.940 4.965 -20.609 1.00 94.12 312 VAL A CA 1
ATOM 2411 C C . VAL A 1 312 ? -5.583 5.351 -22.045 1.00 94.12 312 VAL A C 1
ATOM 2413 O O . VAL A 1 312 ? -6.248 4.878 -22.965 1.00 94.12 312 VAL A O 1
ATOM 2416 N N . LYS A 1 313 ? -4.517 6.137 -22.265 1.00 94.00 313 LYS A N 1
ATOM 2417 C CA . LYS A 1 313 ? -4.024 6.484 -23.617 1.00 94.00 313 LYS A CA 1
ATOM 2418 C C . LYS A 1 313 ? -3.629 5.246 -24.425 1.00 94.00 313 LYS A C 1
ATOM 2420 O O . LYS A 1 313 ? -3.875 5.202 -25.626 1.00 94.00 313 LYS A O 1
ATOM 2425 N N . LEU A 1 314 ? -3.084 4.230 -23.761 1.00 94.38 314 LEU A N 1
ATOM 2426 C CA . LEU A 1 314 ? -2.760 2.927 -24.350 1.00 94.38 314 LEU A CA 1
ATOM 2427 C C . LEU A 1 314 ? -3.976 1.993 -24.490 1.00 94.38 314 LEU A C 1
ATOM 2429 O O . LEU A 1 314 ? -3.834 0.858 -24.932 1.00 94.38 314 LEU A O 1
ATOM 2433 N N . SER A 1 315 ? -5.178 2.455 -24.128 1.00 95.12 315 SER A N 1
ATOM 2434 C CA . SER A 1 315 ? -6.423 1.673 -24.150 1.00 95.12 315 SER A CA 1
ATOM 2435 C C . SER A 1 315 ? -6.378 0.396 -23.298 1.00 95.12 315 SER A C 1
ATOM 2437 O O . SER A 1 315 ? -7.139 -0.538 -23.535 1.00 95.12 315 SER A O 1
ATOM 2439 N N . LEU A 1 316 ? -5.546 0.363 -22.249 1.00 95.56 316 LEU A N 1
ATOM 2440 C CA . LEU A 1 316 ? -5.402 -0.816 -21.382 1.00 95.56 316 LEU A CA 1
ATOM 2441 C C . LEU A 1 316 ? -6.622 -1.074 -20.483 1.00 95.56 316 LEU A C 1
ATOM 2443 O O . LEU A 1 316 ? -6.679 -2.106 -19.828 1.00 95.56 316 LEU A O 1
ATOM 2447 N N . HIS A 1 317 ? -7.596 -0.163 -20.456 1.00 94.56 317 HIS A N 1
ATOM 2448 C CA . HIS A 1 317 ? -8.864 -0.285 -19.726 1.00 94.56 317 HIS A CA 1
ATOM 2449 C C . HIS A 1 317 ? -9.945 -1.061 -20.495 1.00 94.56 317 HIS A C 1
ATOM 2451 O O . HIS A 1 317 ? -10.955 -1.461 -19.915 1.00 94.56 317 HIS A O 1
ATOM 2457 N N . ILE A 1 318 ? -9.737 -1.270 -21.797 1.00 94.00 318 ILE A N 1
ATOM 2458 C CA . ILE A 1 318 ? -10.675 -1.937 -22.703 1.00 94.00 318 ILE A CA 1
ATOM 2459 C C . ILE A 1 318 ? -9.969 -3.025 -23.518 1.00 94.00 318 ILE A C 1
ATOM 2461 O O . ILE A 1 318 ? -10.053 -3.067 -24.747 1.00 94.00 318 ILE A O 1
ATOM 2465 N N . LEU A 1 319 ? -9.219 -3.893 -22.836 1.00 92.19 319 LEU A N 1
ATOM 2466 C CA . LEU A 1 319 ? -8.535 -4.996 -23.505 1.00 92.19 319 LEU A CA 1
ATOM 2467 C C . LEU A 1 319 ? -9.533 -6.080 -23.945 1.00 92.19 319 LEU A C 1
ATOM 2469 O O . LEU A 1 319 ? -10.496 -6.356 -23.222 1.00 92.19 319 LEU A O 1
ATOM 2473 N N . PRO A 1 320 ? -9.312 -6.707 -25.113 1.00 86.44 320 PRO A N 1
ATOM 2474 C CA . PRO A 1 320 ? -10.053 -7.895 -25.510 1.00 86.44 320 PRO A CA 1
ATOM 2475 C C . PRO A 1 320 ? -9.636 -9.116 -24.669 1.00 86.44 320 PRO A C 1
ATOM 2477 O O . PRO A 1 320 ? -8.602 -9.122 -24.006 1.00 86.44 320 PRO A O 1
ATOM 2480 N N . HIS A 1 321 ? -10.433 -10.185 -24.733 1.00 80.06 321 HIS A N 1
ATOM 2481 C CA . HIS A 1 321 ? -10.051 -11.511 -24.233 1.00 80.06 321 HIS A CA 1
ATOM 2482 C C . HIS A 1 321 ? -9.124 -12.220 -25.236 1.00 80.06 321 HIS A C 1
ATOM 2484 O O . HIS A 1 321 ? -9.466 -13.283 -25.756 1.00 80.06 321 HIS A O 1
ATOM 2490 N N . ASP A 1 322 ? -7.992 -11.603 -25.575 1.00 78.94 322 ASP A N 1
ATOM 2491 C CA . ASP A 1 322 ? -6.957 -12.226 -26.395 1.00 78.94 322 ASP A CA 1
ATOM 2492 C C . ASP A 1 322 ? -5.851 -12.850 -25.531 1.00 78.94 322 ASP A C 1
ATOM 2494 O O . ASP A 1 322 ? -5.606 -12.447 -24.392 1.00 78.94 322 ASP A O 1
ATOM 2498 N N . ASP A 1 323 ? -5.210 -13.886 -26.076 1.00 77.81 323 ASP A N 1
ATOM 2499 C CA . ASP A 1 323 ? -4.104 -14.598 -25.432 1.00 77.81 323 ASP A CA 1
ATOM 2500 C C . ASP A 1 323 ? -2.830 -14.445 -26.271 1.00 77.81 323 ASP A C 1
ATOM 2502 O O . ASP A 1 323 ? -2.303 -15.367 -26.888 1.00 77.81 323 ASP A O 1
ATOM 2506 N N . THR A 1 324 ? -2.395 -13.192 -26.395 1.00 88.94 324 THR A N 1
ATOM 2507 C CA . THR A 1 324 ? -1.069 -12.836 -26.911 1.00 88.94 324 THR A CA 1
ATOM 2508 C C . THR A 1 324 ? -0.010 -12.939 -25.813 1.00 88.94 324 THR A C 1
ATOM 2510 O O . THR A 1 324 ? -0.319 -12.766 -24.632 1.00 88.94 324 THR A O 1
ATOM 2513 N N . ASN A 1 325 ? 1.262 -13.067 -26.198 1.00 88.44 325 ASN A N 1
ATOM 2514 C CA . ASN A 1 325 ? 2.394 -13.079 -25.261 1.00 88.44 325 ASN A CA 1
ATOM 2515 C C . ASN A 1 325 ? 2.509 -11.803 -24.396 1.00 88.44 325 ASN A C 1
ATOM 2517 O O . ASN A 1 325 ? 3.222 -11.806 -23.403 1.00 88.44 325 ASN A O 1
ATOM 2521 N N . PHE A 1 326 ? 1.818 -10.713 -24.752 1.00 93.81 326 PHE A N 1
ATOM 2522 C CA . PHE A 1 326 ? 1.820 -9.445 -24.009 1.00 93.81 326 PHE A CA 1
ATOM 2523 C C . PHE A 1 326 ? 0.576 -9.237 -23.136 1.00 93.81 326 PHE A C 1
ATOM 2525 O O . PHE A 1 326 ? 0.486 -8.237 -22.420 1.00 93.81 326 PHE A O 1
ATOM 2532 N N . SER A 1 327 ? -0.411 -10.133 -23.217 1.00 93.69 327 SER A N 1
ATOM 2533 C CA . SER A 1 327 ? -1.734 -9.918 -22.615 1.00 93.69 327 SER A CA 1
ATOM 2534 C C . SER A 1 327 ? -1.644 -9.800 -21.101 1.00 93.69 327 SER A C 1
ATOM 2536 O O . SER A 1 327 ? -2.240 -8.896 -20.521 1.00 93.69 327 SER A O 1
ATOM 2538 N N . GLU A 1 328 ? -0.840 -10.653 -20.464 1.00 94.62 328 GLU A N 1
ATOM 2539 C CA . GLU A 1 328 ? -0.665 -10.621 -19.012 1.00 94.62 328 GLU A CA 1
ATOM 2540 C C . GLU A 1 328 ? 0.016 -9.334 -18.543 1.00 94.62 328 GLU A C 1
ATOM 2542 O O . GLU A 1 328 ? -0.477 -8.684 -17.623 1.00 94.62 328 GLU A O 1
ATOM 2547 N N . ALA A 1 329 ? 1.076 -8.892 -19.227 1.00 96.12 329 ALA A N 1
ATOM 2548 C CA . ALA A 1 329 ? 1.722 -7.620 -18.916 1.00 96.12 329 ALA A CA 1
ATOM 2549 C C . ALA A 1 329 ? 0.745 -6.445 -19.031 1.00 96.12 329 ALA A C 1
ATOM 2551 O O . ALA A 1 329 ? 0.711 -5.588 -18.155 1.00 96.12 329 ALA A O 1
ATOM 2552 N N . ARG A 1 330 ? -0.101 -6.419 -20.068 1.00 96.94 330 ARG A N 1
ATOM 2553 C CA . ARG A 1 330 ? -1.117 -5.370 -20.247 1.00 96.94 330 ARG A CA 1
ATOM 2554 C C . ARG A 1 330 ? -2.185 -5.389 -19.153 1.00 96.94 330 ARG A C 1
ATOM 2556 O O . ARG A 1 330 ? -2.529 -4.320 -18.645 1.00 96.94 330 ARG A O 1
ATOM 2563 N N . ARG A 1 331 ? -2.670 -6.574 -18.760 1.00 96.50 331 ARG A N 1
ATOM 2564 C CA . ARG A 1 331 ? -3.610 -6.733 -17.637 1.00 96.50 331 ARG A CA 1
ATOM 2565 C C . ARG A 1 331 ? -2.991 -6.247 -16.329 1.00 96.50 331 ARG A C 1
ATOM 2567 O O . ARG A 1 331 ? -3.618 -5.448 -15.636 1.00 96.50 331 ARG A O 1
ATOM 2574 N N . ARG A 1 332 ? -1.758 -6.665 -16.017 1.00 97.06 332 ARG A N 1
ATOM 2575 C CA . ARG A 1 332 ? -1.036 -6.230 -14.809 1.00 97.06 332 ARG A CA 1
ATOM 2576 C C . ARG A 1 332 ? -0.772 -4.730 -14.816 1.00 97.06 332 ARG A C 1
ATOM 2578 O O . ARG A 1 332 ? -1.065 -4.086 -13.819 1.00 97.06 332 ARG A O 1
ATOM 2585 N N . THR A 1 333 ? -0.330 -4.139 -15.932 1.00 98.19 333 THR A N 1
ATOM 2586 C CA . THR A 1 333 ? -0.181 -2.676 -16.041 1.00 98.19 333 THR A CA 1
ATOM 2587 C C . THR A 1 333 ? -1.486 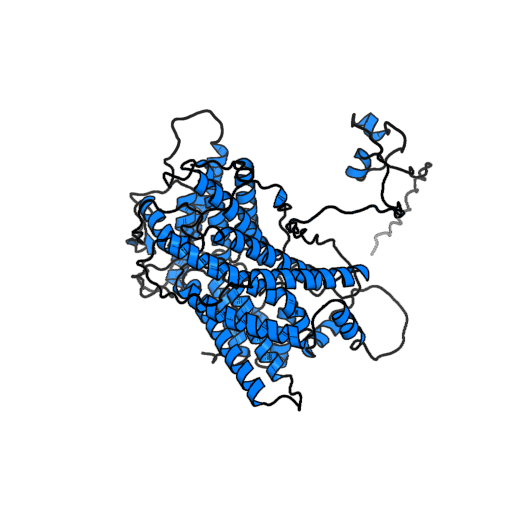-1.967 -15.690 1.00 98.19 333 THR A C 1
ATOM 2589 O O . THR A 1 333 ? -1.492 -1.110 -14.813 1.00 98.19 333 THR A O 1
ATOM 2592 N N . TRP A 1 334 ? -2.601 -2.351 -16.322 1.00 97.62 334 TRP A N 1
ATOM 2593 C CA . TRP A 1 334 ? -3.896 -1.726 -16.066 1.00 97.62 334 TRP A CA 1
ATOM 2594 C C . TRP A 1 334 ? -4.306 -1.823 -14.595 1.00 97.62 334 TRP A C 1
ATOM 2596 O O . TRP A 1 334 ? -4.507 -0.800 -13.937 1.00 97.62 334 TRP A O 1
ATOM 2606 N N . TRP A 1 335 ? -4.386 -3.039 -14.059 1.00 97.38 335 TRP A N 1
ATOM 2607 C CA . TRP A 1 335 ? -4.888 -3.249 -12.706 1.00 97.38 335 TRP A CA 1
ATOM 2608 C C . TRP A 1 335 ? -3.939 -2.719 -11.629 1.00 97.38 335 TRP A C 1
ATOM 2610 O O . TRP A 1 335 ? -4.415 -2.210 -10.619 1.00 97.38 335 TRP A O 1
ATOM 2620 N N . MET A 1 336 ? -2.622 -2.711 -11.853 1.00 97.88 336 MET A N 1
ATOM 2621 C CA . MET A 1 336 ? -1.685 -2.060 -10.931 1.00 97.88 336 MET A CA 1
ATOM 2622 C C . MET A 1 336 ? -1.814 -0.534 -10.954 1.00 97.88 336 MET A C 1
ATOM 2624 O O . MET A 1 336 ? -1.752 0.086 -9.895 1.00 97.88 336 MET A O 1
ATOM 2628 N N . THR A 1 337 ? -2.079 0.091 -12.109 1.00 97.00 337 THR A N 1
ATOM 2629 C CA . THR A 1 337 ? -2.363 1.542 -12.148 1.00 97.00 337 THR A CA 1
ATOM 2630 C C . THR A 1 337 ? -3.664 1.884 -11.422 1.00 97.00 337 THR A C 1
ATOM 2632 O O . THR A 1 337 ? -3.722 2.868 -10.683 1.00 97.00 337 THR A O 1
ATOM 2635 N N . TYR A 1 338 ? -4.682 1.028 -11.553 1.00 95.94 338 TYR A N 1
ATOM 2636 C CA . TYR A 1 338 ? -5.931 1.127 -10.800 1.00 95.94 338 TYR A CA 1
ATOM 2637 C C . TYR A 1 338 ? -5.681 1.019 -9.286 1.00 95.94 338 TYR A C 1
ATOM 2639 O O . TYR A 1 338 ? -6.130 1.866 -8.518 1.00 95.94 338 TYR A O 1
ATOM 2647 N N . LEU A 1 339 ? -4.895 0.032 -8.851 1.00 95.75 339 LEU A N 1
ATOM 2648 C CA . LEU A 1 339 ? -4.535 -0.156 -7.444 1.00 95.75 339 LEU A CA 1
ATOM 2649 C C . LEU A 1 339 ? -3.707 1.011 -6.884 1.00 95.75 339 LEU A C 1
ATOM 2651 O O . LEU A 1 339 ? -3.926 1.422 -5.747 1.00 95.75 339 LEU A O 1
ATOM 2655 N N . CYS A 1 340 ? -2.792 1.596 -7.665 1.00 96.06 340 CYS A N 1
ATOM 2656 C CA . CYS A 1 340 ? -2.066 2.807 -7.268 1.00 96.06 340 CYS A CA 1
ATOM 2657 C C . CYS A 1 340 ? -3.012 3.992 -7.028 1.00 96.06 340 CYS A C 1
ATOM 2659 O O . CYS A 1 340 ? -2.821 4.724 -6.059 1.00 96.06 340 CYS A O 1
ATOM 2661 N N . MET A 1 341 ? -4.050 4.154 -7.853 1.00 93.81 341 MET A N 1
ATOM 2662 C CA . MET A 1 341 ? -5.089 5.167 -7.641 1.00 93.81 341 MET A CA 1
ATOM 2663 C C . MET A 1 341 ? -5.895 4.907 -6.361 1.00 93.81 341 MET A C 1
ATOM 2665 O O . MET A 1 341 ? -6.104 5.834 -5.579 1.00 93.81 341 MET A O 1
ATOM 2669 N N . CYS A 1 342 ? -6.295 3.656 -6.102 1.00 93.69 342 CYS A N 1
ATOM 2670 C CA . CYS A 1 342 ? -6.953 3.280 -4.846 1.00 93.69 342 CYS A CA 1
ATOM 2671 C C . CYS A 1 342 ? -6.067 3.595 -3.635 1.00 93.69 342 CYS A C 1
ATOM 2673 O O . CYS A 1 342 ? -6.507 4.274 -2.708 1.00 93.69 342 CYS A O 1
ATOM 2675 N N . ASN A 1 343 ? -4.800 3.173 -3.672 1.00 92.50 343 ASN A N 1
ATOM 2676 C CA . ASN A 1 343 ? -3.828 3.451 -2.619 1.00 92.50 343 ASN A CA 1
ATOM 2677 C C . ASN A 1 343 ? -3.646 4.959 -2.410 1.00 92.50 343 ASN A C 1
ATOM 2679 O O . ASN A 1 343 ? -3.683 5.418 -1.272 1.00 92.50 343 ASN A O 1
ATOM 2683 N N . ALA A 1 344 ? -3.520 5.749 -3.480 1.00 91.88 344 ALA A N 1
ATOM 2684 C CA . ALA A 1 344 ? -3.421 7.202 -3.375 1.00 91.88 344 ALA A CA 1
ATOM 2685 C C . ALA A 1 344 ? -4.637 7.799 -2.652 1.00 91.88 344 ALA A C 1
ATOM 2687 O O . ALA A 1 344 ? -4.460 8.624 -1.758 1.00 91.88 344 ALA A O 1
ATOM 2688 N N . SER A 1 345 ? -5.854 7.341 -2.956 1.00 90.19 345 SER A N 1
ATOM 2689 C CA . SER A 1 345 ? -7.073 7.759 -2.251 1.00 90.19 345 SER A CA 1
ATOM 2690 C C . SER A 1 345 ? -7.120 7.333 -0.787 1.00 90.19 345 SER A C 1
ATOM 2692 O O . SER A 1 345 ? -7.549 8.106 0.065 1.00 90.19 345 SER A O 1
ATOM 2694 N N . ILE A 1 346 ? -6.655 6.125 -0.466 1.00 90.31 346 ILE A N 1
ATOM 2695 C CA . ILE A 1 346 ? -6.611 5.625 0.916 1.00 90.31 346 ILE A CA 1
ATOM 2696 C C . ILE A 1 346 ? -5.633 6.448 1.762 1.00 90.31 346 ILE A C 1
ATOM 2698 O O . ILE A 1 346 ? -5.945 6.782 2.905 1.00 90.31 346 ILE A O 1
ATOM 2702 N N . ILE A 1 347 ? -4.460 6.767 1.209 1.00 88.00 347 ILE A N 1
ATOM 2703 C CA . ILE A 1 347 ? -3.398 7.494 1.914 1.00 88.00 347 ILE A CA 1
ATOM 2704 C C . ILE A 1 347 ? -3.724 8.985 2.027 1.00 88.00 347 ILE A C 1
ATOM 2706 O O . ILE A 1 347 ? -3.648 9.538 3.121 1.00 88.00 347 ILE A O 1
ATOM 2710 N N . SER A 1 348 ? -4.134 9.630 0.931 1.00 85.88 348 SER A N 1
ATOM 2711 C CA . SER A 1 348 ? -4.510 11.054 0.940 1.00 85.88 348 SER A CA 1
ATOM 2712 C C . SER A 1 348 ? -5.858 11.323 1.609 1.00 85.88 348 SER A C 1
ATOM 2714 O O . SER A 1 348 ? -6.154 12.466 1.929 1.00 85.88 348 SER A O 1
ATOM 2716 N N . CYS A 1 349 ? -6.672 10.285 1.838 1.00 87.44 349 CYS A N 1
ATOM 2717 C CA . CYS A 1 349 ? -8.062 10.411 2.284 1.00 87.44 349 CYS A CA 1
ATOM 2718 C C . CYS A 1 349 ? -8.933 11.241 1.327 1.00 87.44 349 CYS A C 1
ATOM 2720 O O . CYS A 1 349 ? -9.951 11.805 1.726 1.00 87.44 349 CYS A O 1
ATOM 2722 N N . GLU A 1 350 ? -8.557 11.290 0.051 1.00 85.38 350 GLU A N 1
ATOM 2723 C CA . GLU A 1 350 ? -9.258 12.049 -0.973 1.00 85.38 350 GLU A CA 1
ATOM 2724 C C . GLU A 1 350 ? -9.853 11.135 -2.042 1.00 85.38 350 GLU A C 1
ATOM 2726 O O . GLU A 1 350 ? -9.311 10.084 -2.399 1.00 85.38 350 GLU A O 1
ATOM 2731 N N . SER A 1 351 ? -10.991 11.556 -2.593 1.00 83.00 351 SER A N 1
ATOM 2732 C CA . SER A 1 351 ? -11.598 10.861 -3.727 1.00 83.00 351 SER A CA 1
ATOM 2733 C C . SER A 1 351 ? -10.675 10.940 -4.952 1.00 83.00 351 SER A C 1
ATOM 2735 O O . SER A 1 351 ? -10.042 11.983 -5.156 1.00 83.00 351 SER A O 1
ATOM 2737 N N . PRO A 1 352 ? -10.607 9.891 -5.794 1.00 79.50 352 PRO A N 1
ATOM 2738 C CA . PRO A 1 352 ? -9.877 9.961 -7.052 1.00 79.50 352 PRO A CA 1
ATOM 2739 C C . PRO A 1 352 ? -10.325 11.172 -7.879 1.00 79.50 352 PRO A C 1
ATOM 2741 O O . PRO A 1 352 ? -11.521 11.395 -8.067 1.00 79.50 352 PRO A O 1
ATOM 2744 N N . THR A 1 353 ? -9.378 11.932 -8.440 1.00 75.81 353 THR A N 1
ATOM 2745 C CA . THR A 1 353 ? -9.695 13.122 -9.261 1.00 75.81 353 THR A CA 1
ATOM 2746 C C . THR A 1 353 ? -10.577 12.777 -10.465 1.00 75.81 353 THR A C 1
ATOM 2748 O O . THR A 1 353 ? -11.343 13.610 -10.955 1.00 75.81 353 THR A O 1
ATOM 2751 N N . ARG A 1 354 ? -10.492 11.531 -10.949 1.00 74.94 354 ARG A N 1
ATOM 2752 C CA . ARG A 1 354 ? -11.356 10.993 -11.999 1.00 74.94 354 ARG A CA 1
ATOM 2753 C C . ARG A 1 354 ? -12.210 9.850 -11.462 1.00 74.94 354 ARG A C 1
ATOM 2755 O O . ARG A 1 354 ? -11.657 8.939 -10.850 1.00 74.94 354 ARG A O 1
ATOM 2762 N N . PRO A 1 355 ? -13.525 9.835 -11.752 1.00 71.88 355 PRO A N 1
ATOM 2763 C CA . PRO A 1 355 ? -14.384 8.720 -11.387 1.00 71.88 355 PRO A CA 1
ATOM 2764 C C . PRO A 1 355 ? -13.864 7.414 -11.993 1.00 71.88 355 PRO A C 1
ATOM 2766 O O . PRO A 1 355 ? -13.818 7.254 -13.214 1.00 71.88 355 PRO A O 1
ATOM 2769 N N . MET A 1 356 ? -13.491 6.472 -11.132 1.00 74.31 356 MET A N 1
ATOM 2770 C CA . MET A 1 356 ? -13.027 5.143 -11.522 1.00 74.31 356 MET A CA 1
ATOM 2771 C C . MET A 1 356 ? -14.238 4.229 -11.743 1.00 74.31 356 MET A C 1
ATOM 2773 O O . MET A 1 356 ? -14.548 3.372 -10.921 1.00 74.31 356 MET A O 1
ATOM 2777 N N . ILE A 1 357 ? -14.987 4.468 -12.824 1.00 75.38 357 ILE A N 1
ATOM 2778 C CA . ILE A 1 357 ? -16.241 3.754 -13.092 1.00 75.38 357 ILE A CA 1
ATOM 2779 C C . ILE A 1 357 ? -15.927 2.354 -13.633 1.00 75.38 357 ILE A C 1
ATOM 2781 O O . ILE A 1 357 ? -15.784 2.152 -14.837 1.00 75.38 357 ILE A O 1
ATOM 2785 N N . THR A 1 358 ? -15.839 1.379 -12.733 1.00 74.12 358 THR A N 1
ATOM 2786 C CA . THR A 1 358 ? -15.394 0.005 -13.024 1.00 74.12 358 THR A CA 1
ATOM 2787 C C . THR A 1 358 ? -16.227 -0.712 -14.083 1.00 74.12 358 THR A C 1
ATOM 2789 O O . THR A 1 358 ? -15.694 -1.519 -14.835 1.00 74.12 358 THR A O 1
ATOM 2792 N N . ASN A 1 359 ? -17.506 -0.354 -14.227 1.00 74.94 359 ASN A N 1
ATOM 2793 C CA . ASN A 1 359 ? -18.397 -0.903 -15.254 1.00 74.94 359 ASN A CA 1
ATOM 2794 C C . ASN A 1 359 ? -18.025 -0.522 -16.698 1.00 74.94 359 ASN A C 1
ATOM 2796 O O . ASN A 1 359 ? -18.582 -1.079 -17.642 1.00 74.94 359 ASN A O 1
ATOM 2800 N N . THR A 1 360 ? -17.112 0.437 -16.868 1.00 80.94 360 THR A N 1
ATOM 2801 C CA . THR A 1 360 ? -16.604 0.857 -18.178 1.00 80.94 360 THR A CA 1
ATOM 2802 C C . THR A 1 360 ? -15.375 0.066 -18.608 1.00 80.94 360 THR A C 1
ATOM 2804 O O . THR A 1 360 ? -14.947 0.194 -19.754 1.00 80.94 360 THR A O 1
ATOM 2807 N N . PHE A 1 361 ? -14.804 -0.746 -17.715 1.00 90.88 361 PHE A N 1
ATOM 2808 C CA . PHE A 1 361 ? -13.601 -1.516 -17.997 1.00 90.88 361 PHE A CA 1
ATOM 2809 C C . PHE A 1 361 ? -13.978 -2.897 -18.525 1.00 90.88 361 PHE A C 1
ATOM 2811 O O . PHE A 1 361 ? -14.821 -3.580 -17.947 1.00 90.88 361 PHE A O 1
ATOM 2818 N N . THR A 1 362 ? -13.337 -3.323 -19.612 1.00 93.25 362 THR A N 1
ATOM 2819 C CA . THR A 1 362 ? -13.500 -4.686 -20.157 1.00 93.25 362 THR A CA 1
ATOM 2820 C C . THR A 1 362 ? -12.246 -5.533 -19.989 1.00 93.25 362 THR A C 1
ATOM 2822 O O . THR A 1 362 ? -12.239 -6.700 -20.367 1.00 93.25 362 THR A O 1
ATOM 2825 N N . THR A 1 363 ? -11.182 -4.953 -19.431 1.00 94.69 363 THR A N 1
ATOM 2826 C CA . THR A 1 363 ? -9.905 -5.632 -19.239 1.00 94.69 363 THR A CA 1
ATOM 2827 C C . THR A 1 363 ? -10.033 -6.789 -18.248 1.00 94.69 363 THR A C 1
ATOM 2829 O O . THR A 1 363 ? -10.416 -6.553 -17.100 1.00 94.69 363 THR A O 1
ATOM 2832 N N . PRO A 1 364 ? -9.672 -8.027 -18.638 1.00 93.88 364 PRO A N 1
ATOM 2833 C CA . PRO A 1 364 ? -9.722 -9.166 -17.728 1.00 93.88 364 PRO A CA 1
ATOM 2834 C C . PRO A 1 364 ? -8.766 -8.987 -16.544 1.00 93.88 364 PRO A C 1
ATOM 2836 O O . PRO A 1 364 ? -7.757 -8.282 -16.650 1.00 93.88 364 PRO A O 1
ATOM 2839 N N . TYR A 1 365 ? -9.063 -9.636 -15.418 1.00 94.62 365 TYR A N 1
ATOM 2840 C CA . TYR A 1 365 ? -8.144 -9.678 -14.281 1.00 94.62 365 TYR A CA 1
ATOM 2841 C C . TYR A 1 365 ? -6.846 -10.415 -14.650 1.00 94.62 365 TYR A C 1
ATOM 2843 O O . TYR A 1 365 ? -6.889 -11.320 -15.491 1.00 94.62 365 TYR A O 1
ATOM 2851 N N . PRO A 1 366 ? -5.693 -10.042 -14.064 1.00 95.00 366 PRO A N 1
ATOM 2852 C CA . PRO A 1 366 ? -4.460 -10.788 -14.258 1.00 95.00 366 PRO A CA 1
ATOM 2853 C C . PRO A 1 366 ? -4.579 -12.196 -13.668 1.00 95.00 366 PRO A C 1
ATOM 2855 O O . PRO A 1 366 ? -5.450 -12.468 -12.837 1.00 95.00 366 PRO A O 1
ATOM 2858 N N . SER A 1 367 ? -3.699 -13.090 -14.101 1.00 90.25 367 SER A N 1
ATOM 2859 C CA . SER A 1 367 ? -3.711 -14.492 -13.685 1.00 90.25 367 SER A CA 1
ATOM 2860 C C . SER A 1 367 ? -2.563 -14.801 -12.732 1.00 90.25 367 SER A C 1
ATOM 2862 O O . SER A 1 367 ? -1.444 -14.330 -12.936 1.00 90.25 367 SER A O 1
ATOM 2864 N N . ILE A 1 368 ? -2.839 -15.647 -11.741 1.00 89.88 368 ILE A N 1
ATOM 2865 C CA . ILE A 1 368 ? -1.832 -16.390 -10.979 1.00 89.88 368 ILE A CA 1
ATOM 2866 C C . ILE A 1 368 ? -2.138 -17.871 -11.163 1.00 89.88 368 ILE A C 1
ATOM 2868 O O . ILE A 1 368 ? -3.303 -18.279 -11.196 1.00 89.88 368 ILE A O 1
ATOM 2872 N N . GLU A 1 369 ? -1.094 -18.674 -11.341 1.00 83.19 369 GLU A N 1
ATOM 2873 C CA . GLU A 1 369 ? -1.248 -20.108 -11.549 1.00 83.19 369 GLU A CA 1
ATOM 2874 C C . GLU A 1 369 ? -2.035 -20.736 -10.386 1.00 83.19 369 GLU A C 1
ATOM 2876 O O . GLU A 1 369 ? -1.753 -20.482 -9.217 1.00 83.19 369 GLU A O 1
ATOM 2881 N N . ASN A 1 370 ? -3.038 -21.555 -10.712 1.00 80.06 370 ASN A N 1
ATOM 2882 C CA . ASN A 1 370 ? -3.911 -22.249 -9.756 1.00 80.06 370 ASN A CA 1
ATOM 2883 C C . ASN A 1 370 ? -4.828 -21.362 -8.882 1.00 80.06 370 ASN A C 1
ATOM 2885 O O . ASN A 1 370 ? -5.534 -21.903 -8.032 1.00 80.06 370 ASN A O 1
ATOM 2889 N N . ASP A 1 371 ? -4.893 -20.043 -9.102 1.00 85.19 371 ASP A N 1
ATOM 2890 C CA . ASP A 1 371 ? -5.814 -19.147 -8.386 1.00 85.19 371 ASP A CA 1
ATOM 2891 C C . ASP A 1 371 ? -6.292 -17.999 -9.294 1.00 85.19 371 ASP A C 1
ATOM 2893 O O . ASP A 1 371 ? -5.677 -16.936 -9.383 1.00 85.19 371 ASP A O 1
ATOM 2897 N N . SER A 1 372 ? -7.413 -18.208 -9.992 1.00 85.88 372 SER A N 1
ATOM 2898 C CA . SER A 1 372 ? -7.991 -17.198 -10.895 1.00 85.88 372 SER A CA 1
ATOM 2899 C C . SER A 1 372 ? -8.653 -16.029 -10.163 1.00 85.88 372 SER A C 1
ATOM 2901 O O . SER A 1 372 ? -8.907 -14.986 -10.764 1.00 85.88 372 SER A O 1
ATOM 2903 N N . GLU A 1 373 ? -8.956 -16.189 -8.872 1.00 90.94 373 GLU A N 1
ATOM 2904 C CA . GLU A 1 373 ? -9.805 -15.259 -8.126 1.00 90.94 373 GLU A CA 1
ATOM 2905 C C . GLU A 1 373 ? -9.006 -14.289 -7.259 1.00 90.94 373 GLU A C 1
ATOM 2907 O O . GLU A 1 373 ? -9.549 -13.259 -6.853 1.00 90.94 373 GLU A O 1
ATOM 2912 N N . VAL A 1 374 ? -7.734 -14.590 -6.976 1.00 93.31 374 VAL A N 1
ATOM 2913 C CA . VAL A 1 374 ? -6.871 -13.792 -6.093 1.00 93.31 374 VAL A CA 1
ATOM 2914 C C . VAL A 1 374 ? -6.833 -12.312 -6.470 1.00 93.31 374 VAL A C 1
ATOM 2916 O O . VAL A 1 374 ? -7.068 -11.458 -5.616 1.00 93.31 374 VAL A O 1
ATOM 2919 N N . TRP A 1 375 ? -6.631 -11.992 -7.749 1.00 94.94 375 TRP A N 1
ATOM 2920 C CA . TRP A 1 375 ? -6.585 -10.610 -8.226 1.00 94.94 375 TRP A CA 1
ATOM 2921 C C . TRP A 1 375 ? -7.924 -9.905 -8.076 1.00 94.94 375 TRP A C 1
ATOM 2923 O O . TRP A 1 375 ? -7.982 -8.794 -7.552 1.00 94.94 375 TRP A O 1
ATOM 2933 N N . ARG A 1 376 ? -9.012 -10.563 -8.493 1.00 94.44 376 ARG A N 1
ATOM 2934 C CA . ARG A 1 376 ? -10.366 -10.020 -8.360 1.00 94.44 376 ARG A CA 1
ATOM 2935 C C . ARG A 1 376 ? -10.669 -9.705 -6.898 1.00 94.44 376 ARG A C 1
ATOM 2937 O O . ARG A 1 376 ? -11.101 -8.596 -6.599 1.00 94.44 376 ARG A O 1
ATOM 2944 N N . LYS A 1 377 ? -10.429 -10.654 -5.988 1.00 94.81 377 LYS A N 1
ATOM 2945 C CA . LYS A 1 377 ? -10.658 -10.471 -4.547 1.00 94.81 377 LYS A CA 1
ATOM 2946 C C . LYS A 1 377 ? -9.809 -9.331 -3.984 1.00 94.81 377 LYS A C 1
ATOM 2948 O O . LYS A 1 377 ? -10.343 -8.494 -3.264 1.00 94.81 377 LYS A O 1
ATOM 2953 N N . TYR A 1 378 ? -8.533 -9.250 -4.360 1.00 95.56 378 TYR A N 1
ATOM 2954 C CA . TYR A 1 378 ? -7.651 -8.177 -3.905 1.00 95.56 378 TYR A CA 1
ATOM 2955 C C . TYR A 1 378 ? -8.122 -6.794 -4.377 1.00 95.56 378 TYR A C 1
ATOM 2957 O O . TYR A 1 378 ? -8.229 -5.868 -3.575 1.00 95.56 378 TYR A O 1
ATOM 2965 N N . ILE A 1 379 ? -8.500 -6.664 -5.651 1.00 94.62 379 ILE A N 1
ATOM 2966 C CA . ILE A 1 379 ? -9.028 -5.413 -6.212 1.00 94.62 379 ILE A CA 1
ATOM 2967 C C . ILE A 1 379 ? -10.332 -5.006 -5.513 1.00 94.62 379 ILE A C 1
ATOM 2969 O O . ILE A 1 379 ? -10.483 -3.846 -5.132 1.00 94.62 379 ILE A O 1
ATOM 2973 N N . ARG A 1 380 ? -11.252 -5.951 -5.270 1.00 94.56 380 ARG A N 1
ATOM 2974 C CA . ARG A 1 380 ? -12.494 -5.679 -4.522 1.00 94.56 380 ARG A CA 1
ATOM 2975 C C . ARG A 1 380 ? -12.226 -5.263 -3.074 1.00 94.56 380 ARG A C 1
ATOM 2977 O O . ARG A 1 380 ? -12.908 -4.375 -2.559 1.00 94.56 380 ARG A O 1
ATOM 2984 N N . ALA A 1 381 ? -11.223 -5.846 -2.423 1.00 96.31 381 ALA A N 1
ATOM 2985 C CA . ALA A 1 381 ? -10.819 -5.448 -1.079 1.00 96.31 381 ALA A CA 1
ATOM 2986 C C . ALA A 1 381 ? -10.272 -4.010 -1.039 1.00 96.31 381 ALA A C 1
ATOM 2988 O O . ALA A 1 381 ? -10.596 -3.256 -0.122 1.00 96.31 381 ALA A O 1
ATOM 2989 N N . GLU A 1 382 ? -9.501 -3.600 -2.046 1.00 94.06 382 GLU A N 1
ATOM 2990 C CA . GLU A 1 382 ? -8.985 -2.229 -2.172 1.00 94.06 382 GLU A CA 1
ATOM 2991 C C . GLU A 1 382 ? -10.110 -1.219 -2.460 1.00 94.06 382 GLU A C 1
ATOM 2993 O O . GLU A 1 382 ? -10.186 -0.179 -1.806 1.00 94.06 382 GLU A O 1
ATOM 2998 N N . GLU A 1 383 ? -11.061 -1.544 -3.343 1.00 93.62 383 GLU A N 1
ATOM 2999 C CA . GLU A 1 383 ? -12.282 -0.744 -3.566 1.00 93.62 383 GLU A CA 1
ATOM 3000 C C . GLU A 1 383 ? -13.102 -0.564 -2.277 1.00 93.62 383 GLU A C 1
ATOM 3002 O O . GLU A 1 383 ? -13.608 0.525 -1.975 1.00 93.62 383 GLU A O 1
ATOM 3007 N N . THR A 1 384 ? -13.215 -1.638 -1.494 1.00 95.44 384 THR A N 1
ATOM 3008 C CA . THR A 1 384 ? -13.910 -1.639 -0.201 1.00 95.44 384 THR A CA 1
ATOM 3009 C C . THR A 1 384 ? -13.190 -0.729 0.796 1.00 95.44 384 THR A C 1
ATOM 3011 O O . THR A 1 384 ? -13.840 0.055 1.490 1.00 95.44 384 THR A O 1
ATOM 3014 N N . LEU A 1 385 ? -11.853 -0.740 0.810 1.00 95.38 385 LEU A N 1
ATOM 3015 C CA . LEU A 1 385 ? -11.056 0.117 1.687 1.00 95.38 385 LEU A CA 1
ATOM 3016 C C . LEU A 1 385 ? -11.102 1.595 1.291 1.00 95.38 385 LEU A C 1
ATOM 3018 O O . LEU A 1 385 ? -11.172 2.460 2.172 1.00 95.38 385 LEU A O 1
ATOM 3022 N N . VAL A 1 386 ? -11.113 1.901 -0.009 1.00 92.19 386 VAL A N 1
ATOM 3023 C CA . VAL A 1 386 ? -11.381 3.260 -0.505 1.00 92.19 386 VAL A CA 1
ATOM 3024 C C . VAL A 1 386 ? -12.755 3.716 -0.017 1.00 92.19 386 VAL A C 1
ATOM 3026 O O . VAL A 1 386 ? -12.873 4.796 0.559 1.00 92.19 386 VAL A O 1
ATOM 3029 N N . SER A 1 387 ? -13.779 2.873 -0.169 1.00 92.19 387 SER A N 1
ATOM 3030 C CA . SER A 1 387 ? -15.150 3.185 0.251 1.00 92.19 387 SER A CA 1
ATOM 3031 C C . SER A 1 387 ? -15.245 3.440 1.759 1.00 92.19 387 SER A C 1
ATOM 3033 O O . SER A 1 387 ? -15.799 4.458 2.166 1.00 92.19 387 SER A O 1
ATOM 3035 N N . ALA A 1 388 ? -14.634 2.585 2.587 1.00 93.62 388 ALA A N 1
ATOM 3036 C CA . ALA A 1 388 ? -14.569 2.765 4.039 1.00 93.62 388 ALA A CA 1
ATOM 3037 C C . ALA A 1 388 ? -13.828 4.047 4.437 1.00 93.62 388 ALA A C 1
ATOM 3039 O O . ALA A 1 388 ? -14.250 4.759 5.348 1.00 93.62 388 ALA A O 1
ATOM 3040 N N . THR A 1 389 ? -12.734 4.363 3.740 1.00 90.75 389 THR A N 1
ATOM 3041 C CA . THR A 1 389 ? -11.955 5.580 3.992 1.00 90.75 389 THR A CA 1
ATOM 3042 C C . THR A 1 389 ? -12.764 6.828 3.662 1.00 90.75 389 THR A C 1
ATOM 3044 O O . THR A 1 389 ? -12.877 7.711 4.507 1.00 90.75 389 THR A O 1
ATOM 3047 N N . LEU A 1 390 ? -13.375 6.895 2.478 1.00 88.06 390 LEU A N 1
ATOM 3048 C CA . LEU A 1 390 ? -14.152 8.062 2.054 1.00 88.06 390 LEU A CA 1
ATOM 3049 C C . LEU A 1 390 ? -15.452 8.222 2.850 1.00 88.06 390 LEU A C 1
ATOM 3051 O O . LEU A 1 390 ? -15.847 9.349 3.138 1.00 88.06 390 LEU A O 1
ATOM 3055 N N . LEU A 1 391 ? -16.091 7.119 3.254 1.00 87.44 391 LEU A N 1
ATOM 3056 C CA . LEU A 1 391 ? -17.252 7.157 4.143 1.00 87.44 391 LEU A CA 1
ATOM 3057 C C . LEU A 1 391 ? -16.879 7.739 5.511 1.00 87.44 391 LEU A C 1
ATOM 3059 O O . LEU A 1 391 ? -17.606 8.581 6.034 1.00 87.44 391 LEU A O 1
ATOM 3063 N N . LEU A 1 392 ? -15.728 7.344 6.063 1.00 86.50 392 LEU A N 1
ATOM 3064 C CA . LEU A 1 392 ? -15.232 7.902 7.317 1.00 86.50 392 LEU A CA 1
ATOM 3065 C C . LEU A 1 392 ? -14.856 9.385 7.185 1.00 86.50 392 LEU A C 1
ATOM 3067 O O . LEU A 1 392 ? -15.181 10.171 8.069 1.00 86.50 392 LEU A O 1
ATOM 3071 N N . VAL A 1 393 ? -14.217 9.788 6.082 1.00 83.94 393 VAL A N 1
ATOM 3072 C CA . VAL A 1 393 ? -13.944 11.208 5.789 1.00 83.94 393 VAL A CA 1
ATOM 3073 C C . VAL A 1 393 ? -15.246 12.005 5.747 1.00 83.94 393 VAL A C 1
ATOM 3075 O O . VAL A 1 393 ? -15.347 13.049 6.386 1.00 83.94 393 VAL A O 1
ATOM 3078 N N . ALA A 1 394 ? -16.257 11.507 5.029 1.00 80.50 394 ALA A N 1
ATOM 3079 C CA . ALA A 1 394 ? -17.558 12.159 4.933 1.00 80.50 394 ALA A CA 1
ATOM 3080 C C . ALA A 1 394 ? -18.239 12.281 6.305 1.00 80.50 394 ALA A C 1
ATOM 3082 O O . ALA A 1 394 ? -18.798 13.328 6.616 1.00 80.50 394 ALA A O 1
ATOM 3083 N N . LEU A 1 395 ? -18.150 11.243 7.140 1.00 79.31 395 LEU A N 1
ATOM 3084 C CA . LEU A 1 395 ? -18.667 11.265 8.507 1.00 79.31 395 LEU A CA 1
ATOM 3085 C C . LEU A 1 395 ? -17.964 12.335 9.363 1.00 79.31 395 LEU A C 1
ATOM 3087 O O . LEU A 1 395 ? -18.638 13.109 10.038 1.00 79.31 395 LEU A O 1
ATOM 3091 N N . LEU A 1 396 ? -16.629 12.412 9.308 1.00 78.88 396 LEU A N 1
ATOM 3092 C CA . LEU A 1 396 ? -15.833 13.371 10.088 1.00 78.88 396 LEU A CA 1
ATOM 3093 C C . LEU A 1 396 ? -16.001 14.827 9.625 1.00 78.88 396 LEU A C 1
ATOM 3095 O O . LEU A 1 396 ? -15.847 15.743 10.432 1.00 78.88 396 LEU A O 1
ATOM 3099 N N . ARG A 1 397 ? -16.344 15.058 8.352 1.00 75.06 397 ARG A N 1
ATOM 3100 C CA . ARG A 1 397 ? -16.691 16.391 7.826 1.00 75.06 397 ARG A CA 1
ATOM 3101 C C . ARG A 1 397 ? -18.070 16.884 8.291 1.00 75.06 397 ARG A C 1
ATOM 3103 O O . ARG A 1 397 ? -18.349 18.074 8.178 1.00 75.06 397 ARG A O 1
ATOM 3110 N N . GLY A 1 398 ? -18.915 16.008 8.837 1.00 69.94 398 GLY A N 1
ATOM 3111 C CA . GLY A 1 398 ? -20.281 16.340 9.248 1.00 69.94 398 GLY A CA 1
ATOM 3112 C C . GLY A 1 398 ? -21.277 16.378 8.079 1.00 69.94 398 GLY A C 1
ATOM 3113 O O . GLY A 1 398 ? -20.930 16.150 6.923 1.00 69.94 398 GLY A O 1
ATOM 3114 N N . PHE A 1 399 ? -22.561 16.613 8.376 1.00 67.62 399 PHE A N 1
ATOM 3115 C CA . PHE A 1 399 ? -23.640 16.576 7.377 1.00 67.62 399 PHE A CA 1
ATOM 3116 C C . PHE A 1 399 ? -24.858 17.432 7.750 1.00 67.62 399 PHE A C 1
ATOM 3118 O O . PHE A 1 399 ? -25.156 17.672 8.919 1.00 67.62 399 PHE A O 1
ATOM 3125 N N . SER A 1 400 ? -25.587 17.895 6.729 1.00 57.34 400 SER A N 1
ATOM 3126 C CA . SER A 1 400 ? -26.576 18.988 6.826 1.00 57.34 400 SER A CA 1
ATOM 3127 C C . SER A 1 400 ? -28.040 18.580 6.861 1.00 57.34 400 SER A C 1
ATOM 3129 O O . SER A 1 400 ? -28.895 19.428 7.108 1.00 57.34 400 SER A O 1
ATOM 3131 N N . SER A 1 401 ? -28.356 17.327 6.548 1.00 63.50 401 SER A N 1
ATOM 3132 C CA . SER A 1 401 ? -29.737 16.886 6.361 1.00 63.50 401 SER A CA 1
ATOM 3133 C C . SER A 1 401 ? -30.044 15.674 7.235 1.00 63.50 401 SER A C 1
ATOM 3135 O O . SER A 1 401 ? -29.237 14.747 7.276 1.00 63.50 401 SER A O 1
ATOM 3137 N N . PRO A 1 402 ? -31.241 15.592 7.840 1.00 66.50 402 PRO A N 1
ATOM 3138 C CA . PRO A 1 402 ? -31.735 14.350 8.431 1.00 66.50 402 PRO A CA 1
ATOM 3139 C C . PRO A 1 402 ? -31.753 13.174 7.440 1.00 66.50 402 PRO A C 1
ATOM 3141 O O . PRO A 1 402 ? -31.631 12.026 7.850 1.00 66.50 402 PRO A O 1
ATOM 3144 N N . THR A 1 403 ? -31.859 13.435 6.128 1.00 69.06 403 THR A N 1
ATOM 3145 C CA . THR A 1 403 ? -31.711 12.379 5.108 1.00 69.06 403 THR A CA 1
ATOM 3146 C C . THR A 1 403 ? -30.302 11.790 5.097 1.00 69.06 403 THR A C 1
ATOM 3148 O O . THR A 1 403 ? -30.164 10.587 4.927 1.00 69.06 403 THR A O 1
ATOM 3151 N N . SER A 1 404 ? -29.275 12.604 5.367 1.00 72.56 404 SER A N 1
ATOM 3152 C CA . SER A 1 404 ? -27.884 12.152 5.440 1.00 72.56 404 SER A CA 1
ATOM 3153 C C . SER A 1 404 ? -27.664 11.152 6.574 1.00 72.56 404 SER A C 1
ATOM 3155 O O . SER A 1 404 ? -26.863 10.244 6.410 1.00 72.56 404 SER A O 1
ATOM 3157 N N . ILE A 1 405 ? -28.396 11.264 7.691 1.00 77.31 405 ILE A N 1
ATOM 3158 C CA . ILE A 1 405 ? -28.326 10.293 8.799 1.00 77.31 405 ILE A CA 1
ATOM 3159 C C . ILE A 1 405 ? -28.753 8.903 8.315 1.00 77.31 405 ILE A C 1
ATOM 3161 O O . ILE A 1 405 ? -28.038 7.926 8.524 1.00 77.31 405 ILE A O 1
ATOM 3165 N N . VAL A 1 406 ? -29.892 8.828 7.618 1.00 80.44 406 VAL A N 1
ATOM 3166 C CA . VAL A 1 406 ? -30.400 7.570 7.047 1.00 80.44 406 VAL A CA 1
ATOM 3167 C C . VAL A 1 406 ? -29.435 7.023 5.994 1.00 80.44 406 VAL A C 1
ATOM 3169 O O . VAL A 1 406 ? -29.181 5.820 5.973 1.00 80.44 406 VAL A O 1
ATOM 3172 N N . ASP A 1 407 ? -28.867 7.896 5.158 1.00 82.62 407 ASP A N 1
ATOM 3173 C CA . ASP A 1 407 ? -27.883 7.504 4.148 1.00 82.62 407 ASP A CA 1
ATOM 3174 C C . ASP A 1 407 ? -26.608 6.935 4.800 1.00 82.62 407 ASP A C 1
ATOM 3176 O O . ASP A 1 407 ? -26.123 5.891 4.370 1.00 82.62 407 ASP A O 1
ATOM 3180 N N . PHE A 1 408 ? -26.079 7.554 5.865 1.00 85.00 408 PHE A N 1
ATOM 3181 C CA . PHE A 1 408 ? -24.932 7.018 6.611 1.00 85.00 408 PHE A CA 1
ATOM 3182 C C . PHE A 1 408 ? -25.244 5.662 7.231 1.00 85.00 408 PHE A C 1
ATOM 3184 O O . PHE A 1 408 ? -24.457 4.735 7.059 1.00 85.00 408 PHE A O 1
ATOM 3191 N N . TRP A 1 409 ? -26.400 5.517 7.878 1.00 89.81 409 TRP A N 1
ATOM 3192 C CA . TRP A 1 409 ? -26.824 4.244 8.456 1.00 89.81 409 TRP A CA 1
ATOM 3193 C C . TRP A 1 409 ? -26.856 3.130 7.409 1.00 89.81 409 TRP A C 1
ATOM 3195 O O . TRP A 1 409 ? -26.274 2.062 7.606 1.00 89.81 409 TRP A O 1
ATOM 3205 N N . GLN A 1 410 ? -27.474 3.400 6.255 1.00 89.19 410 GLN A N 1
ATOM 3206 C CA . GLN A 1 410 ? -27.566 2.439 5.157 1.00 89.19 410 GLN A CA 1
ATOM 3207 C C . GLN A 1 410 ? -26.195 2.125 4.564 1.00 89.19 410 GLN A C 1
ATOM 3209 O O . GLN A 1 410 ? -25.890 0.956 4.338 1.00 89.19 410 GLN A O 1
ATOM 3214 N N . ASN A 1 411 ? -25.361 3.142 4.341 1.00 89.75 411 ASN A N 1
ATOM 3215 C CA . ASN A 1 411 ? -24.028 2.975 3.771 1.00 89.75 411 ASN A CA 1
ATOM 3216 C C . ASN A 1 411 ? -23.100 2.196 4.710 1.00 89.75 411 ASN A C 1
ATOM 3218 O O . ASN A 1 411 ? -22.393 1.309 4.244 1.00 89.75 411 ASN A O 1
ATOM 3222 N N . ILE A 1 412 ? -23.127 2.473 6.018 1.00 92.56 412 ILE A N 1
ATOM 3223 C CA . ILE A 1 412 ? -22.341 1.749 7.028 1.00 92.56 412 ILE A CA 1
ATOM 3224 C C . ILE A 1 412 ? -22.804 0.294 7.109 1.00 92.56 412 ILE A C 1
ATOM 3226 O O . ILE A 1 412 ? -21.974 -0.612 7.063 1.00 92.56 412 ILE A O 1
ATOM 3230 N N . HIS A 1 413 ? -24.118 0.055 7.170 1.00 93.75 413 HIS A N 1
ATOM 3231 C CA . HIS A 1 413 ? -24.667 -1.301 7.191 1.00 93.75 413 HIS A CA 1
ATOM 3232 C C . HIS A 1 413 ? -24.273 -2.074 5.927 1.00 93.75 413 HIS A C 1
ATOM 3234 O O . HIS A 1 413 ? -23.765 -3.190 6.003 1.00 93.75 413 HIS A O 1
ATOM 3240 N N . PHE A 1 414 ? -24.503 -1.482 4.754 1.00 94.00 414 PHE A N 1
ATOM 3241 C CA . PHE A 1 414 ? -24.205 -2.098 3.464 1.00 94.00 414 PHE A CA 1
ATOM 3242 C C . PHE A 1 414 ? -22.716 -2.408 3.312 1.00 94.00 414 PHE A C 1
ATOM 3244 O O . PHE A 1 414 ? -22.355 -3.511 2.902 1.00 94.00 414 PHE A O 1
ATOM 3251 N N . LEU A 1 415 ? -21.852 -1.462 3.688 1.00 95.38 415 LEU A N 1
ATOM 3252 C CA . LEU A 1 415 ? -20.411 -1.651 3.640 1.00 95.38 415 LEU A CA 1
ATOM 3253 C C . LEU A 1 415 ? -19.958 -2.763 4.592 1.00 95.38 415 LEU A C 1
ATOM 3255 O O . LEU A 1 415 ? -19.155 -3.598 4.183 1.00 95.38 415 LEU A O 1
ATOM 3259 N N . ASN A 1 416 ? -20.509 -2.835 5.808 1.00 96.56 416 ASN A N 1
ATOM 3260 C CA . ASN A 1 416 ? -20.223 -3.936 6.726 1.00 96.56 416 ASN A CA 1
ATOM 3261 C C . ASN A 1 416 ? -20.621 -5.296 6.134 1.00 96.56 416 ASN A C 1
ATOM 3263 O O . ASN A 1 416 ? -19.813 -6.218 6.121 1.00 96.56 416 ASN A O 1
ATOM 3267 N N . THR A 1 417 ? -21.825 -5.408 5.561 1.00 96.69 417 THR A N 1
ATOM 3268 C CA . THR A 1 417 ? -22.273 -6.647 4.902 1.00 96.69 417 THR A CA 1
ATOM 3269 C C . THR A 1 417 ? -21.339 -7.059 3.759 1.00 96.69 417 THR A C 1
ATOM 3271 O O . THR A 1 417 ? -21.048 -8.243 3.596 1.00 96.69 417 THR A O 1
ATOM 3274 N N . ILE A 1 418 ? -20.840 -6.099 2.971 1.00 96.06 418 ILE A N 1
ATOM 3275 C CA . ILE A 1 418 ? -19.849 -6.365 1.918 1.00 96.06 418 ILE A CA 1
ATOM 3276 C C . ILE A 1 418 ? -18.539 -6.885 2.513 1.00 96.06 418 ILE A C 1
ATOM 3278 O O . ILE A 1 418 ? -17.974 -7.841 1.983 1.00 96.06 418 ILE A O 1
ATOM 3282 N N . ILE A 1 419 ? -18.049 -6.255 3.583 1.00 96.94 419 ILE A N 1
ATOM 3283 C CA . ILE A 1 419 ? -16.804 -6.645 4.252 1.00 96.94 419 ILE A CA 1
ATOM 3284 C C . ILE A 1 419 ? -16.925 -8.072 4.791 1.00 96.94 419 ILE A C 1
ATOM 3286 O O . ILE A 1 419 ? -16.085 -8.908 4.468 1.00 96.94 419 ILE A O 1
ATOM 3290 N N . GLU A 1 420 ? -17.984 -8.374 5.543 1.00 95.44 420 GLU A N 1
ATOM 3291 C CA . GLU A 1 420 ? -18.241 -9.709 6.096 1.00 95.44 420 GLU A CA 1
ATOM 3292 C C . GLU A 1 420 ? -18.369 -10.764 4.994 1.00 95.44 420 GLU A C 1
ATOM 3294 O O . GLU A 1 420 ? -17.737 -11.815 5.070 1.00 95.44 420 GLU A O 1
ATOM 3299 N N . SER A 1 421 ? -19.110 -10.463 3.923 1.00 96.44 421 SER A N 1
ATOM 3300 C CA . SER A 1 421 ? -19.262 -11.379 2.790 1.00 96.44 421 SER A CA 1
ATOM 3301 C C . SER A 1 421 ? -17.950 -11.649 2.054 1.00 96.44 421 SER A C 1
ATOM 3303 O O . SER A 1 421 ? -17.791 -12.737 1.507 1.00 96.44 421 SER A O 1
ATOM 3305 N N . GLN A 1 422 ? -17.040 -10.676 1.973 1.00 95.69 422 GLN A N 1
ATOM 3306 C CA . GLN A 1 422 ? -15.735 -10.872 1.337 1.00 95.69 422 GLN A CA 1
ATOM 3307 C C . GLN A 1 422 ? -14.724 -11.549 2.266 1.00 95.69 422 GLN A C 1
ATOM 3309 O O . GLN A 1 422 ? -13.819 -12.222 1.775 1.00 95.69 422 GLN A O 1
ATOM 3314 N N . LEU A 1 423 ? -14.860 -11.367 3.582 1.00 93.56 423 LEU A N 1
ATOM 3315 C CA . LEU A 1 423 ? -14.067 -12.074 4.587 1.00 93.56 423 LEU A CA 1
ATOM 3316 C C . LEU A 1 423 ? -14.482 -13.543 4.723 1.00 93.56 423 LEU A C 1
ATOM 3318 O O . LEU A 1 423 ? -13.654 -14.357 5.128 1.00 93.56 423 LEU A O 1
ATOM 3322 N N . ASP A 1 424 ? -15.725 -13.892 4.384 1.00 89.81 424 ASP A N 1
ATOM 3323 C CA . ASP A 1 424 ? -16.204 -15.271 4.441 1.00 89.81 424 ASP A CA 1
ATOM 3324 C C . ASP A 1 424 ? -15.343 -16.201 3.565 1.00 89.81 424 ASP A C 1
ATOM 3326 O O . ASP A 1 424 ? -15.108 -15.961 2.377 1.00 89.81 424 ASP A O 1
ATOM 3330 N N . GLY A 1 425 ? -14.813 -17.259 4.179 1.00 78.62 425 GLY A N 1
ATOM 3331 C CA . GLY A 1 425 ? -13.880 -18.188 3.537 1.00 78.62 425 GLY A CA 1
ATOM 3332 C C . GLY A 1 425 ? -12.465 -17.646 3.274 1.00 78.62 425 GLY A C 1
ATOM 3333 O O . GLY A 1 425 ? -11.698 -18.314 2.576 1.00 78.62 425 GLY A O 1
ATOM 3334 N N . LEU A 1 426 ? -12.090 -16.470 3.800 1.00 85.69 426 LEU A N 1
ATOM 3335 C CA . LEU A 1 426 ? -10.699 -16.006 3.844 1.00 85.69 426 LEU A CA 1
ATOM 3336 C C . LEU A 1 426 ? -10.085 -16.267 5.222 1.00 85.69 426 LEU A C 1
ATOM 3338 O O . LEU A 1 426 ? -10.458 -15.644 6.216 1.00 85.69 426 LEU A O 1
ATOM 3342 N N . ASP A 1 427 ? -9.065 -17.118 5.274 1.00 70.56 427 ASP A N 1
ATOM 3343 C CA . ASP A 1 427 ? -8.324 -17.351 6.510 1.00 70.56 427 ASP A CA 1
ATOM 3344 C C . ASP A 1 427 ? -7.231 -16.294 6.718 1.00 70.56 427 ASP A C 1
ATOM 3346 O O . ASP A 1 427 ? -6.375 -16.069 5.859 1.00 70.56 427 ASP A O 1
ATOM 3350 N N . ALA A 1 428 ? -7.198 -15.702 7.918 1.00 60.69 428 ALA A N 1
ATOM 3351 C CA . ALA A 1 428 ? -6.142 -14.779 8.353 1.00 60.69 428 ALA A CA 1
ATOM 3352 C C . ALA A 1 428 ? -4.740 -15.430 8.360 1.00 60.69 428 ALA A C 1
ATOM 3354 O O . ALA A 1 428 ? -3.717 -14.742 8.372 1.00 60.69 428 ALA A O 1
ATOM 3355 N N . GLY A 1 429 ? -4.690 -16.767 8.382 1.00 55.75 429 GLY A N 1
ATOM 3356 C CA . GLY A 1 429 ? -3.495 -17.555 8.653 1.00 55.75 429 GLY A CA 1
ATOM 3357 C C . GLY A 1 429 ? -3.314 -18.732 7.704 1.00 55.75 429 GLY A C 1
ATOM 3358 O O . GLY A 1 429 ? -3.425 -19.878 8.119 1.00 55.75 429 GLY A O 1
ATOM 3359 N N . GLY A 1 430 ? -2.921 -18.472 6.457 1.00 53.34 430 GLY A N 1
ATOM 3360 C CA . GLY A 1 430 ? -2.192 -19.488 5.696 1.00 53.34 430 GLY A CA 1
ATOM 3361 C C . GLY A 1 430 ? -0.850 -19.757 6.386 1.00 53.34 430 GLY A C 1
ATOM 3362 O O . GLY A 1 430 ? -0.023 -18.847 6.490 1.00 53.34 430 GLY A O 1
ATOM 3363 N N . THR A 1 431 ? -0.629 -20.965 6.902 1.00 46.09 431 THR A N 1
ATOM 3364 C CA . THR A 1 431 ? 0.656 -21.391 7.473 1.00 46.09 431 THR A CA 1
ATOM 3365 C C . THR A 1 431 ? 1.658 -21.527 6.337 1.00 46.09 431 THR A C 1
ATOM 3367 O O . THR A 1 431 ? 1.645 -22.535 5.643 1.00 46.09 431 THR A O 1
ATOM 3370 N N . GLN A 1 432 ? 2.506 -20.529 6.097 1.00 53.62 432 GLN A N 1
ATOM 3371 C CA . GLN A 1 432 ? 3.645 -20.739 5.209 1.00 53.62 432 GLN A CA 1
ATOM 3372 C C . GLN A 1 432 ? 4.889 -20.083 5.788 1.00 53.62 432 GLN A C 1
ATOM 3374 O O . GLN A 1 432 ? 4.925 -18.886 6.070 1.00 53.62 432 GLN A O 1
ATOM 3379 N N . SER A 1 433 ? 5.873 -20.947 6.018 1.00 49.34 433 SER A N 1
ATOM 3380 C CA . SER A 1 433 ? 7.267 -20.591 6.225 1.00 49.34 433 SER A CA 1
ATOM 3381 C C . SER A 1 433 ? 7.781 -19.855 4.992 1.00 49.34 433 SER A C 1
ATOM 3383 O O . SER A 1 433 ? 7.329 -20.145 3.887 1.00 49.34 433 SER A O 1
ATOM 3385 N N . ARG A 1 434 ? 8.753 -18.960 5.184 1.00 53.47 434 ARG A N 1
ATOM 3386 C CA . ARG A 1 434 ? 9.564 -18.380 4.112 1.00 53.47 434 ARG A CA 1
ATOM 3387 C C . ARG A 1 434 ? 10.327 -19.503 3.419 1.00 53.47 434 ARG A C 1
ATOM 3389 O O . ARG A 1 434 ? 11.455 -19.806 3.796 1.00 53.47 434 ARG A O 1
ATOM 3396 N N . ASP A 1 435 ? 9.694 -20.188 2.483 1.00 57.00 435 ASP A N 1
ATOM 3397 C CA . ASP A 1 435 ? 10.395 -21.129 1.634 1.00 57.00 435 ASP A CA 1
ATOM 3398 C C . ASP A 1 435 ? 10.848 -20.353 0.404 1.00 57.00 435 ASP A C 1
ATOM 3400 O O . ASP A 1 435 ? 10.093 -20.148 -0.543 1.00 57.00 435 ASP A O 1
ATOM 3404 N N . SER A 1 436 ? 12.080 -19.845 0.456 1.00 57.03 436 SER A N 1
ATOM 3405 C CA . SER A 1 436 ? 12.708 -19.153 -0.673 1.00 57.03 436 SER A CA 1
ATOM 3406 C C . SER A 1 436 ? 12.832 -20.044 -1.912 1.00 57.03 436 SER A C 1
ATOM 3408 O O . SER A 1 436 ? 13.174 -19.539 -2.970 1.00 57.03 436 SER A O 1
ATOM 3410 N N . SER A 1 437 ? 12.547 -21.350 -1.802 1.00 65.81 437 SER A N 1
ATOM 3411 C CA . SER A 1 437 ? 12.441 -22.252 -2.951 1.00 65.81 437 SER A CA 1
ATOM 3412 C C . SER A 1 437 ? 11.099 -22.163 -3.691 1.00 65.81 437 SER A C 1
ATOM 3414 O O . SER A 1 437 ? 10.931 -22.805 -4.727 1.00 65.81 437 SER A O 1
ATOM 3416 N N . GLN A 1 438 ? 10.130 -21.387 -3.190 1.00 80.06 438 GLN A N 1
ATOM 3417 C CA . GLN A 1 438 ? 8.861 -21.205 -3.884 1.00 80.06 438 GLN A CA 1
ATOM 3418 C C . GLN A 1 438 ? 9.004 -20.301 -5.119 1.00 80.06 438 GLN A C 1
ATOM 3420 O O . GLN A 1 438 ? 9.524 -19.189 -5.001 1.00 80.06 438 GLN A O 1
ATOM 3425 N N . PRO A 1 439 ? 8.432 -20.717 -6.266 1.00 88.56 439 PRO A N 1
ATOM 3426 C CA . PRO A 1 439 ? 8.226 -19.886 -7.444 1.00 88.56 439 PRO A CA 1
ATOM 3427 C C . PRO A 1 439 ? 7.727 -18.462 -7.136 1.00 88.56 439 PRO A C 1
ATOM 3429 O O . PRO A 1 439 ? 6.800 -18.307 -6.326 1.00 88.56 439 PRO A O 1
ATOM 3432 N N . PRO A 1 440 ? 8.239 -17.425 -7.827 1.00 90.56 440 PRO A N 1
ATOM 3433 C CA . PRO A 1 440 ? 7.857 -16.027 -7.588 1.00 90.56 440 PRO A CA 1
ATOM 3434 C C . PRO A 1 440 ? 6.352 -15.756 -7.681 1.00 90.56 440 PRO A C 1
ATOM 3436 O O . PRO A 1 440 ? 5.801 -15.030 -6.855 1.00 90.56 440 PRO A O 1
ATOM 3439 N N . GLU A 1 441 ? 5.662 -16.393 -8.629 1.00 91.50 441 GLU A N 1
ATOM 3440 C CA . GLU A 1 441 ? 4.211 -16.244 -8.804 1.00 91.50 441 GLU A CA 1
ATOM 3441 C C . GLU A 1 441 ? 3.402 -16.864 -7.660 1.00 91.50 441 GLU A C 1
ATOM 3443 O O . GLU A 1 441 ? 2.376 -16.312 -7.259 1.00 91.50 441 GLU A O 1
ATOM 3448 N N . MET A 1 442 ? 3.872 -17.974 -7.076 1.00 90.12 442 MET A N 1
ATOM 3449 C CA . MET A 1 442 ? 3.222 -18.541 -5.891 1.00 90.12 442 MET A CA 1
ATOM 3450 C C . MET A 1 442 ? 3.367 -17.599 -4.696 1.00 90.12 442 MET A C 1
ATOM 3452 O O . MET A 1 442 ? 2.375 -17.309 -4.025 1.00 90.12 442 MET A O 1
ATOM 3456 N N . ARG A 1 443 ? 4.565 -17.031 -4.493 1.00 90.06 443 ARG A N 1
ATOM 3457 C CA . ARG A 1 443 ? 4.813 -16.022 -3.450 1.00 90.06 443 ARG A CA 1
ATOM 3458 C C . ARG A 1 443 ? 3.944 -14.780 -3.638 1.00 90.06 443 ARG A C 1
ATOM 3460 O O . ARG A 1 443 ? 3.385 -14.279 -2.661 1.00 90.06 443 ARG A O 1
ATOM 3467 N N . ALA A 1 444 ? 3.798 -14.301 -4.875 1.00 92.44 444 ALA A N 1
ATOM 3468 C CA . ALA A 1 444 ? 2.894 -13.201 -5.198 1.00 92.44 444 ALA A CA 1
ATOM 3469 C C . ALA A 1 444 ? 1.438 -13.560 -4.864 1.00 92.44 444 ALA A C 1
ATOM 3471 O O . ALA A 1 444 ? 0.766 -12.795 -4.177 1.00 92.44 444 ALA A O 1
ATOM 3472 N N . GLY A 1 445 ? 0.962 -14.747 -5.251 1.00 92.81 445 GLY A N 1
ATOM 3473 C CA . GLY A 1 445 ? -0.390 -15.215 -4.929 1.00 92.81 445 GLY A CA 1
ATOM 3474 C C . GLY A 1 445 ? -0.655 -15.318 -3.427 1.00 92.81 445 GLY A C 1
ATOM 3475 O O . GLY A 1 445 ? -1.680 -14.838 -2.937 1.00 92.81 445 GLY A O 1
ATOM 3476 N N . ASP A 1 446 ? 0.287 -15.887 -2.672 1.00 89.62 446 ASP A N 1
ATOM 3477 C CA . ASP A 1 446 ? 0.217 -15.968 -1.212 1.00 89.62 446 ASP A CA 1
ATOM 3478 C C . ASP A 1 446 ? 0.185 -14.584 -0.559 1.00 89.62 446 ASP A C 1
ATOM 3480 O O . ASP A 1 446 ? -0.618 -14.336 0.349 1.00 89.62 446 ASP A O 1
ATOM 3484 N N . CYS A 1 447 ? 1.023 -13.665 -1.036 1.00 91.88 447 CYS A N 1
ATOM 3485 C CA . CYS A 1 447 ? 1.047 -12.293 -0.555 1.00 91.88 447 CYS A CA 1
ATOM 3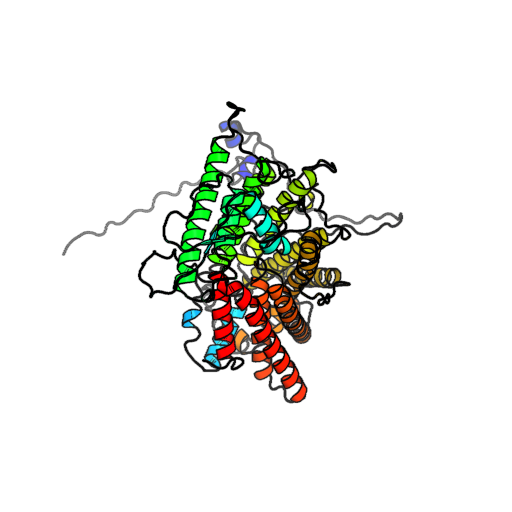486 C C . CYS A 1 447 ? -0.269 -11.568 -0.871 1.00 91.88 447 CYS A C 1
ATOM 3488 O O . CYS A 1 447 ? -0.884 -11.017 0.041 1.00 91.88 447 CYS A O 1
ATOM 3490 N N . LEU A 1 448 ? -0.776 -11.634 -2.107 1.00 93.50 448 LEU A N 1
ATOM 3491 C CA . LEU A 1 448 ? -2.043 -11.006 -2.497 1.00 93.50 448 LEU A CA 1
ATOM 3492 C C . LEU A 1 448 ? -3.240 -11.536 -1.691 1.00 93.50 448 LEU A C 1
ATOM 3494 O O . LEU A 1 448 ? -4.107 -10.751 -1.296 1.00 93.50 448 LEU A O 1
ATOM 3498 N N . ARG A 1 449 ? -3.290 -12.838 -1.373 1.00 92.19 449 ARG A N 1
ATOM 3499 C CA . ARG A 1 449 ? -4.333 -13.405 -0.494 1.00 92.19 449 ARG A CA 1
ATOM 3500 C C . ARG A 1 449 ? -4.284 -12.806 0.911 1.00 92.19 449 ARG A C 1
ATOM 3502 O O . ARG A 1 449 ? -5.320 -12.407 1.446 1.00 92.19 449 ARG A O 1
ATOM 3509 N N . ARG A 1 450 ? -3.089 -12.676 1.494 1.00 91.25 450 ARG A N 1
ATOM 3510 C CA . ARG A 1 450 ? -2.920 -12.027 2.807 1.00 91.25 450 ARG A CA 1
ATOM 3511 C C . ARG A 1 450 ? -3.277 -10.547 2.749 1.00 91.25 450 ARG A C 1
ATOM 3513 O O . ARG A 1 450 ? -3.980 -10.061 3.632 1.00 91.25 450 ARG A O 1
ATOM 3520 N N . LEU A 1 451 ? -2.847 -9.843 1.703 1.00 93.31 451 LEU A N 1
ATOM 3521 C CA . LEU A 1 451 ? -3.180 -8.435 1.499 1.00 93.31 451 LEU A CA 1
ATOM 3522 C C . LEU A 1 451 ? -4.681 -8.226 1.366 1.00 93.31 451 LEU A C 1
ATOM 3524 O O . LEU A 1 451 ? -5.210 -7.331 2.011 1.00 93.31 451 LEU A O 1
ATOM 3528 N N . THR A 1 452 ? -5.381 -9.086 0.632 1.00 95.31 452 THR A N 1
ATOM 3529 C CA . THR A 1 452 ? -6.847 -9.063 0.537 1.00 95.31 452 THR A CA 1
ATOM 3530 C C . THR A 1 452 ? -7.485 -9.056 1.928 1.00 95.31 452 THR A C 1
ATOM 3532 O O . THR A 1 452 ? -8.265 -8.159 2.251 1.00 95.31 452 THR A O 1
ATOM 3535 N N . TRP A 1 453 ? -7.095 -10.000 2.790 1.00 95.44 453 TRP A N 1
ATOM 3536 C CA . TRP A 1 453 ? -7.611 -10.081 4.157 1.00 95.44 453 TRP A CA 1
ATOM 3537 C C . TRP A 1 453 ? -7.233 -8.846 4.999 1.00 95.44 453 TRP A C 1
ATOM 3539 O O . TRP A 1 453 ? -8.079 -8.295 5.705 1.00 95.44 453 TRP A O 1
ATOM 3549 N N . ILE A 1 454 ? -5.993 -8.352 4.888 1.00 95.12 454 ILE A N 1
ATOM 3550 C CA . ILE A 1 454 ? -5.518 -7.152 5.605 1.00 95.12 454 ILE A CA 1
ATOM 3551 C C . ILE A 1 454 ? -6.315 -5.909 5.179 1.00 95.12 454 ILE A C 1
ATOM 3553 O O . ILE A 1 454 ? -6.703 -5.099 6.024 1.00 95.12 454 ILE A O 1
ATOM 3557 N N . ARG A 1 455 ? -6.593 -5.746 3.880 1.00 95.38 455 ARG A N 1
ATOM 3558 C CA . ARG A 1 455 ? -7.351 -4.608 3.339 1.00 95.38 455 ARG A CA 1
ATOM 3559 C C . ARG A 1 455 ? -8.817 -4.640 3.765 1.00 95.38 455 ARG A C 1
ATOM 3561 O O . ARG A 1 455 ? -9.346 -3.612 4.193 1.00 95.38 455 ARG A O 1
ATOM 3568 N N . LEU A 1 456 ? -9.455 -5.810 3.750 1.00 96.88 456 LEU A N 1
ATOM 3569 C CA . LEU A 1 456 ? -10.816 -5.977 4.275 1.00 96.88 456 LEU A CA 1
ATOM 3570 C C . LEU A 1 456 ? -10.878 -5.701 5.780 1.00 96.88 456 LEU A C 1
ATOM 3572 O O . LEU A 1 456 ? -11.738 -4.954 6.237 1.00 96.88 456 LEU A O 1
ATOM 3576 N N . THR A 1 457 ? -9.911 -6.204 6.544 1.00 96.25 457 THR A N 1
ATOM 3577 C CA . THR A 1 457 ? -9.835 -5.962 7.992 1.00 96.25 457 THR A CA 1
ATOM 3578 C C . THR A 1 457 ? -9.566 -4.487 8.317 1.00 96.25 457 THR A C 1
ATOM 3580 O O . THR A 1 457 ? -10.160 -3.927 9.239 1.00 96.25 457 THR A O 1
ATOM 3583 N N . SER A 1 458 ? -8.755 -3.803 7.505 1.00 96.44 458 SER A N 1
ATOM 3584 C CA . SER A 1 458 ? -8.579 -2.344 7.579 1.00 96.44 458 SER A CA 1
ATOM 3585 C C . SER A 1 458 ? -9.887 -1.594 7.304 1.00 96.44 458 SER A C 1
ATOM 3587 O O . SER A 1 458 ? -10.193 -0.610 7.982 1.00 96.44 458 SER A O 1
ATOM 3589 N N . SER A 1 459 ? -10.680 -2.075 6.341 1.00 96.69 459 SER A N 1
ATOM 3590 C CA . SER A 1 459 ? -11.999 -1.518 6.011 1.00 96.69 459 SER A CA 1
ATOM 3591 C C . SER A 1 459 ? -12.974 -1.687 7.175 1.00 96.69 459 SER A C 1
ATOM 3593 O O . SER A 1 459 ? -13.707 -0.757 7.512 1.00 96.69 459 SER A O 1
ATOM 3595 N N . HIS A 1 460 ? -12.926 -2.844 7.837 1.00 95.62 460 HIS A N 1
ATOM 3596 C CA . HIS A 1 460 ? -13.730 -3.161 9.013 1.00 95.62 460 HIS A CA 1
ATOM 3597 C C . HIS A 1 460 ? -13.423 -2.199 10.167 1.00 95.62 460 HIS A C 1
ATOM 3599 O O . HIS A 1 460 ? -14.321 -1.550 10.703 1.00 95.62 460 HIS A O 1
ATOM 3605 N N . ILE A 1 461 ? -12.135 -1.988 10.470 1.00 95.31 461 ILE A N 1
ATOM 3606 C CA . ILE A 1 461 ? -11.710 -1.009 11.480 1.00 95.31 461 ILE A CA 1
ATOM 3607 C C . ILE A 1 461 ? -12.199 0.396 11.121 1.00 95.31 461 ILE A C 1
ATOM 3609 O O . ILE A 1 461 ? -12.769 1.069 11.974 1.00 95.31 461 ILE A O 1
ATOM 3613 N N . LYS A 1 462 ? -12.012 0.857 9.878 1.00 93.31 462 LYS A N 1
ATOM 3614 C CA . LYS A 1 462 ? -12.446 2.205 9.466 1.00 93.31 462 LYS A CA 1
ATOM 3615 C C . LYS A 1 462 ? -13.963 2.398 9.562 1.00 93.31 462 LYS A C 1
ATOM 3617 O O . LYS A 1 462 ? -14.393 3.491 9.916 1.00 93.31 462 LYS A O 1
ATOM 3622 N N . THR A 1 463 ? -14.742 1.345 9.318 1.00 93.38 463 THR A N 1
ATOM 3623 C CA . THR A 1 463 ? -16.212 1.363 9.408 1.00 93.38 463 THR A CA 1
ATOM 3624 C C . THR A 1 463 ? -16.702 1.455 10.859 1.00 93.38 463 THR A C 1
ATOM 3626 O O . THR A 1 463 ? -17.648 2.187 11.139 1.00 93.38 463 THR A O 1
ATOM 3629 N N . HIS A 1 464 ? -16.037 0.771 11.797 1.00 93.31 464 HIS A N 1
ATOM 3630 C CA . HIS A 1 464 ? -16.503 0.659 13.188 1.00 93.31 464 HIS A CA 1
ATOM 3631 C C . HIS A 1 464 ? -15.827 1.604 14.183 1.00 93.31 464 HIS A C 1
ATOM 3633 O O . HIS A 1 464 ? -16.441 1.960 15.191 1.00 93.31 464 HIS A O 1
ATOM 3639 N N . ARG A 1 465 ? -14.581 2.031 13.933 1.00 88.81 465 ARG A N 1
ATOM 3640 C CA . ARG A 1 465 ? -13.756 2.704 14.954 1.00 88.81 465 ARG A CA 1
ATOM 3641 C C . ARG A 1 465 ? -14.380 3.977 15.505 1.00 88.81 465 ARG A C 1
ATOM 3643 O O . ARG A 1 465 ? -14.202 4.260 16.683 1.00 88.81 465 ARG A O 1
ATOM 3650 N N . TYR A 1 466 ? -15.127 4.720 14.684 1.00 85.00 466 TYR A N 1
ATOM 3651 C CA . TYR A 1 466 ? -15.794 5.926 15.161 1.00 85.00 466 TYR A CA 1
ATOM 3652 C C . TYR A 1 466 ? -16.838 5.569 16.225 1.00 85.00 466 TYR A C 1
ATOM 3654 O O . TYR A 1 466 ? -16.748 6.026 17.357 1.00 85.00 466 TYR A O 1
ATOM 3662 N N . HIS A 1 467 ? -17.764 4.657 15.924 1.00 86.81 467 HIS A N 1
ATOM 3663 C CA . HIS A 1 467 ? -18.777 4.245 16.895 1.00 86.81 467 HIS A CA 1
ATOM 3664 C C . HIS A 1 467 ? -18.193 3.516 18.116 1.00 86.81 467 HIS A C 1
ATOM 3666 O O . HIS A 1 467 ? -18.703 3.660 19.225 1.00 86.81 467 HIS A O 1
ATOM 3672 N N . ALA A 1 468 ? -17.101 2.767 17.931 1.00 87.56 468 ALA A N 1
ATOM 3673 C CA . ALA A 1 468 ? -16.428 2.037 19.002 1.00 87.56 468 ALA A CA 1
ATOM 3674 C C . ALA A 1 468 ? -15.929 2.955 20.135 1.00 87.56 468 ALA A C 1
ATOM 3676 O O . ALA A 1 468 ? -16.065 2.608 21.313 1.00 87.56 468 ALA A O 1
ATOM 3677 N N . PHE A 1 469 ? -15.366 4.118 19.782 1.00 83.12 469 PHE A N 1
ATOM 3678 C CA . PHE A 1 469 ? -14.684 5.004 20.734 1.00 83.12 469 PHE A CA 1
ATOM 3679 C C . PHE A 1 469 ? -15.386 6.351 20.967 1.00 83.12 469 PHE A C 1
ATOM 3681 O O . PHE A 1 469 ? -15.001 7.068 21.888 1.00 83.12 469 PHE A O 1
ATOM 3688 N N . LEU A 1 470 ? -16.445 6.673 20.212 1.00 77.19 470 LEU A N 1
ATOM 3689 C CA . LEU A 1 470 ? -17.216 7.915 20.369 1.00 77.19 470 LEU A CA 1
ATOM 3690 C C . LEU A 1 470 ? -17.749 8.113 21.795 1.00 77.19 470 LEU A C 1
ATOM 3692 O O . LEU A 1 470 ? -17.750 9.227 22.297 1.00 77.19 470 LEU A O 1
ATOM 3696 N N . SER A 1 471 ? -18.183 7.038 22.459 1.00 66.88 471 SER A N 1
ATOM 3697 C CA . SER A 1 471 ? -18.752 7.101 23.813 1.00 66.88 471 SER A CA 1
ATOM 3698 C C . SER A 1 471 ? -17.715 7.347 24.917 1.00 66.88 471 SER A C 1
ATOM 3700 O O . SER A 1 471 ? -18.070 7.339 26.094 1.00 66.88 471 SER A O 1
ATOM 3702 N N . SER A 1 472 ? -16.435 7.509 24.572 1.00 69.25 472 SER A N 1
ATOM 3703 C CA . SER A 1 472 ? -15.402 7.870 25.539 1.00 69.25 472 SER A CA 1
ATOM 3704 C C . SER A 1 472 ? -15.608 9.308 26.015 1.00 69.25 472 SER A C 1
ATOM 3706 O O . SER A 1 472 ? -15.671 10.239 25.212 1.00 69.25 472 SER A O 1
ATOM 3708 N N . THR A 1 473 ? -15.672 9.506 27.332 1.00 61.62 473 THR A N 1
ATOM 3709 C CA . THR A 1 473 ? -15.882 10.821 27.966 1.00 61.62 473 THR A CA 1
ATOM 3710 C C . THR A 1 473 ? -14.840 11.859 27.544 1.00 61.62 473 THR A C 1
ATOM 3712 O O . THR A 1 473 ? -15.134 13.048 27.490 1.00 61.62 473 THR A O 1
ATOM 3715 N N . ILE A 1 474 ? -13.636 11.411 27.204 1.00 63.31 474 ILE A N 1
ATOM 3716 C CA . ILE A 1 474 ? -12.523 12.223 26.705 1.00 63.31 474 ILE A CA 1
ATOM 3717 C C . ILE A 1 474 ? -12.798 12.755 25.296 1.00 63.31 474 ILE A C 1
ATOM 3719 O O . ILE A 1 474 ? -12.603 13.937 25.014 1.00 63.31 474 ILE A O 1
ATOM 3723 N N . VAL A 1 475 ? -13.268 11.870 24.417 1.00 64.38 475 VAL A N 1
ATOM 3724 C CA . VAL A 1 475 ? -13.594 12.187 23.024 1.00 64.38 475 VAL A CA 1
ATOM 3725 C C . VAL A 1 475 ? -14.772 13.166 22.983 1.00 64.38 475 VAL A C 1
ATOM 3727 O O . VAL A 1 475 ? -14.697 14.177 22.288 1.00 64.38 475 VAL A O 1
ATOM 3730 N N . LEU A 1 476 ? -15.793 12.937 23.817 1.00 62.56 476 LEU A N 1
ATOM 3731 C CA . LEU A 1 476 ? -16.949 13.829 23.968 1.00 62.56 476 LEU A CA 1
ATOM 3732 C C . LEU A 1 476 ? -16.559 15.230 24.473 1.00 62.56 476 LEU A C 1
ATOM 3734 O O . LEU A 1 476 ? -16.923 16.224 23.852 1.00 62.56 476 LEU A O 1
ATOM 3738 N N . LYS A 1 477 ? -15.737 15.333 25.529 1.00 60.75 477 LYS A N 1
ATOM 3739 C CA . LYS A 1 477 ? -15.261 16.632 26.056 1.00 60.75 477 LYS A CA 1
ATOM 3740 C C . LYS A 1 477 ? -14.526 17.470 25.009 1.00 60.75 477 LYS A C 1
ATOM 3742 O O . LYS A 1 477 ? -14.615 18.697 25.021 1.00 60.75 477 LYS A O 1
ATOM 3747 N N . ARG A 1 478 ? -13.787 16.830 24.096 1.00 61.56 478 ARG A N 1
ATOM 3748 C CA . ARG A 1 478 ? -13.104 17.549 23.014 1.00 61.56 478 ARG A CA 1
ATOM 3749 C C . ARG A 1 478 ? -14.093 18.109 21.993 1.00 61.56 478 ARG A C 1
ATOM 3751 O O . ARG A 1 478 ? -13.874 19.225 21.523 1.00 61.56 478 ARG A O 1
ATOM 3758 N N . PHE A 1 479 ? -15.178 17.394 21.698 1.00 56.47 479 PHE A N 1
ATOM 3759 C CA . PHE A 1 479 ? -16.247 17.892 20.828 1.00 56.47 479 PHE A CA 1
ATOM 3760 C C . PHE A 1 479 ? -17.001 19.076 21.435 1.00 56.47 479 PHE A C 1
ATOM 3762 O O . PHE A 1 479 ? -17.241 20.052 20.729 1.00 56.47 479 PHE A O 1
ATOM 3769 N N . GLU A 1 480 ? -17.245 19.058 22.747 1.00 56.47 480 GLU A N 1
ATOM 3770 C CA . GLU A 1 480 ? -17.835 20.188 23.481 1.00 56.47 480 GLU A CA 1
ATOM 3771 C C . GLU A 1 480 ? -16.927 21.439 23.481 1.00 56.47 480 GLU A C 1
ATOM 3773 O O . GLU A 1 480 ? -17.414 22.565 23.568 1.00 56.47 480 GLU A O 1
ATOM 3778 N N . SER A 1 481 ? -15.603 21.259 23.363 1.00 48.75 481 SER A N 1
ATOM 3779 C CA . SER A 1 481 ? -14.602 22.342 23.404 1.00 48.75 481 SER A CA 1
ATOM 3780 C C . SER A 1 481 ? -14.307 23.022 22.057 1.00 48.75 481 SER A C 1
ATOM 3782 O O . SER A 1 481 ? -13.654 24.070 22.032 1.00 48.75 481 SER A O 1
ATOM 3784 N N . LEU A 1 482 ? -14.755 22.450 20.932 1.00 48.88 482 LEU A N 1
ATOM 3785 C CA . LEU A 1 482 ? -14.554 23.043 19.606 1.00 48.88 482 LEU A CA 1
ATOM 3786 C C . LEU A 1 482 ? -15.421 24.308 19.479 1.00 48.88 482 LEU A C 1
ATOM 3788 O O . LEU A 1 482 ? -16.628 24.236 19.714 1.00 48.88 482 LEU A O 1
ATOM 3792 N N . PRO A 1 483 ? -14.854 25.472 19.100 1.00 39.34 483 PRO A N 1
ATOM 3793 C CA . PRO A 1 483 ? -15.631 26.696 18.983 1.00 39.34 483 PRO A CA 1
ATOM 3794 C C . PRO A 1 483 ? -16.739 26.487 17.952 1.00 39.34 483 PRO A C 1
ATOM 3796 O O . PRO A 1 483 ? -16.471 26.244 16.772 1.00 39.34 483 PRO A O 1
ATOM 3799 N N . SER A 1 484 ? -17.989 26.578 18.410 1.00 39.03 484 SER A N 1
ATOM 3800 C CA . SER A 1 484 ? -19.165 26.612 17.551 1.00 39.03 484 SER A CA 1
ATOM 3801 C C . SER A 1 484 ? -18.918 27.682 16.495 1.00 39.03 484 SER A C 1
ATOM 3803 O O . SER A 1 484 ? -18.734 28.851 16.833 1.00 39.03 484 SER A O 1
ATOM 3805 N N . SER A 1 485 ? -18.830 27.280 15.226 1.00 36.78 485 SER A N 1
ATOM 3806 C CA . SER A 1 485 ? -18.603 28.213 14.125 1.00 36.78 485 SER A CA 1
ATOM 3807 C C . SER A 1 485 ? -19.604 29.366 14.249 1.00 36.78 485 SER A C 1
ATOM 3809 O O . SER A 1 485 ? -20.811 29.132 14.295 1.00 36.78 485 SER A O 1
ATOM 3811 N N . GLU A 1 486 ? -19.095 30.592 14.400 1.00 40.12 486 GLU A N 1
ATOM 3812 C CA . GLU A 1 486 ? -19.881 31.802 14.635 1.00 40.12 486 GLU A CA 1
ATOM 3813 C C . GLU A 1 486 ? -21.010 31.934 13.607 1.00 40.12 486 GLU A C 1
ATOM 3815 O O . GLU A 1 486 ? -20.784 32.359 12.475 1.00 40.12 486 GLU A O 1
ATOM 3820 N N . THR A 1 487 ? -22.243 31.591 13.980 1.00 35.00 487 THR A N 1
ATOM 3821 C CA . THR A 1 487 ? -23.459 32.297 13.547 1.00 35.00 487 THR A CA 1
ATOM 3822 C C . THR A 1 487 ? -24.685 31.784 14.295 1.00 35.00 487 THR A C 1
ATOM 3824 O O . THR A 1 487 ? -25.299 30.800 13.901 1.00 35.00 487 THR A O 1
ATOM 3827 N N . LEU A 1 488 ? -25.080 32.503 15.346 1.00 32.06 488 LEU A N 1
ATOM 3828 C CA . LEU A 1 488 ? -26.404 33.130 15.472 1.00 32.06 488 LEU A CA 1
ATOM 3829 C C . LEU A 1 488 ? -26.475 33.827 16.832 1.00 32.06 488 LEU A C 1
ATOM 3831 O O . LEU A 1 488 ? -26.534 33.200 17.886 1.00 32.06 488 LEU A O 1
ATOM 3835 N N . GLU A 1 489 ? -26.436 35.155 16.787 1.00 34.78 489 GLU A N 1
ATOM 3836 C CA . GLU A 1 489 ? -26.708 35.993 17.943 1.00 34.78 489 GLU A CA 1
ATOM 3837 C C . GLU A 1 489 ? -28.104 35.705 18.518 1.00 34.78 489 GLU A C 1
ATOM 3839 O O . GLU A 1 489 ? -29.096 35.630 17.794 1.00 34.78 489 GLU A O 1
ATOM 3844 N N . ALA A 1 490 ? -28.131 35.672 19.851 1.00 34.94 490 ALA A N 1
ATOM 3845 C CA . ALA A 1 490 ? -29.257 35.932 20.741 1.00 34.94 490 ALA A CA 1
ATOM 3846 C C . ALA A 1 490 ? -30.407 34.909 20.795 1.00 34.94 490 ALA A C 1
ATOM 3848 O O . ALA A 1 490 ? -31.473 35.110 20.222 1.00 34.94 490 ALA A O 1
ATOM 3849 N N . SER A 1 491 ? -30.274 33.967 21.730 1.00 30.66 491 SER A N 1
ATOM 3850 C CA . SER A 1 491 ? -31.249 33.863 22.828 1.00 30.66 491 SER A CA 1
ATOM 3851 C C . SER A 1 491 ? -30.625 33.151 24.027 1.00 30.66 491 SER A C 1
ATOM 3853 O O . SER A 1 491 ? -30.316 31.969 23.987 1.00 30.66 491 SER A O 1
ATOM 3855 N N . THR A 1 492 ? -30.438 33.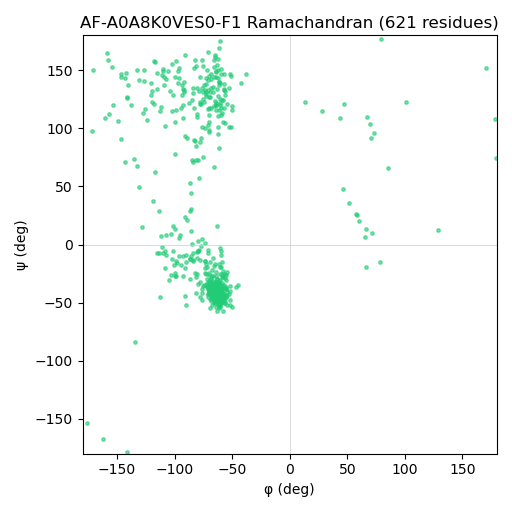912 25.100 1.00 38.06 492 THR A N 1
ATOM 3856 C CA . THR A 1 492 ? -30.132 33.444 26.452 1.00 38.06 492 THR A CA 1
ATOM 3857 C C . THR A 1 492 ? -31.223 32.508 26.965 1.00 38.06 492 THR A C 1
ATOM 3859 O O . THR A 1 492 ? -32.376 32.932 27.039 1.00 38.06 492 THR A O 1
ATOM 3862 N N . THR A 1 493 ? -30.872 31.290 27.378 1.00 34.03 493 THR A N 1
ATOM 3863 C CA . THR A 1 493 ? -31.088 30.703 28.721 1.00 34.03 493 THR A CA 1
ATOM 3864 C C . THR A 1 493 ? -30.750 29.207 28.701 1.00 34.03 493 THR A C 1
ATOM 3866 O O . THR A 1 493 ? -30.874 28.570 27.665 1.00 34.03 493 THR A O 1
ATOM 3869 N N . SER A 1 494 ? -30.332 28.722 29.877 1.00 34.34 494 SER A N 1
ATOM 3870 C CA . SER A 1 494 ? -29.980 27.354 30.301 1.00 34.34 494 SER A CA 1
ATOM 3871 C C . SER A 1 494 ? -28.662 26.749 29.803 1.00 34.34 494 SER A C 1
ATOM 3873 O O . SER A 1 494 ? -28.590 26.130 28.748 1.00 34.34 494 SER A O 1
ATOM 3875 N N . ASP A 1 495 ? -27.653 26.893 30.672 1.00 41.69 495 ASP A N 1
ATOM 3876 C CA . ASP A 1 495 ? -26.792 25.794 31.129 1.00 41.69 495 ASP A CA 1
ATOM 3877 C C . ASP A 1 495 ? -27.596 24.490 31.317 1.00 41.69 495 ASP A C 1
ATOM 3879 O O . ASP A 1 495 ? -28.735 24.538 31.785 1.00 41.69 495 ASP A O 1
ATOM 3883 N N . GLU A 1 496 ? -26.934 23.365 31.040 1.00 40.91 496 GLU A N 1
ATOM 3884 C CA . GLU A 1 496 ? -27.359 21.955 31.123 1.00 40.91 496 GLU A CA 1
ATOM 3885 C C . GLU A 1 496 ? -27.761 21.270 29.795 1.00 40.91 496 GLU A C 1
ATOM 3887 O O . GLU A 1 496 ? -28.720 21.631 29.120 1.00 40.91 496 GLU A O 1
ATOM 3892 N N . THR A 1 497 ? -27.047 20.165 29.520 1.00 38.81 497 THR A N 1
ATOM 3893 C CA . THR A 1 497 ? -27.339 19.038 28.602 1.00 38.81 497 THR A CA 1
ATOM 3894 C C . THR A 1 497 ? -26.978 19.143 27.111 1.00 38.81 497 THR A C 1
ATOM 3896 O O . THR A 1 497 ? -27.831 19.009 26.245 1.00 38.81 497 THR A O 1
ATOM 3899 N N . PHE A 1 498 ? -25.677 19.204 26.800 1.00 41.47 498 PHE A N 1
ATOM 3900 C CA . PHE A 1 498 ? -25.150 18.841 25.467 1.00 41.47 498 PHE A CA 1
ATOM 3901 C C . PHE A 1 498 ? -24.903 17.318 25.287 1.00 41.47 498 PHE A C 1
ATOM 3903 O O . PHE A 1 498 ? -24.663 16.854 24.180 1.00 41.47 498 PHE A O 1
ATOM 3910 N N . SER A 1 499 ? -25.024 16.502 26.346 1.00 45.12 499 SER A N 1
ATOM 3911 C CA . SER A 1 499 ? -24.507 15.118 26.379 1.00 45.12 499 SER A CA 1
ATOM 3912 C C . SER A 1 499 ? -25.500 13.986 26.049 1.00 45.12 499 SER A C 1
ATOM 3914 O O . SER A 1 499 ? -25.085 12.839 25.882 1.00 45.12 499 SER A O 1
ATOM 3916 N N . LEU A 1 500 ? -26.808 14.259 25.944 1.00 37.78 500 LEU A N 1
ATOM 3917 C CA . LEU A 1 500 ? -27.838 13.227 25.697 1.00 37.78 500 LEU A CA 1
ATOM 3918 C C . LEU A 1 500 ? -28.352 13.197 24.245 1.00 37.78 500 LEU A C 1
ATOM 3920 O O . LEU A 1 500 ? -28.758 12.136 23.767 1.00 37.78 500 LEU A O 1
ATOM 3924 N N . GLU A 1 501 ? -28.299 14.317 23.518 1.00 46.34 501 GLU A N 1
ATOM 3925 C CA . GLU A 1 501 ? -28.729 14.375 22.111 1.00 46.34 501 GLU A CA 1
ATOM 3926 C C . GLU A 1 501 ? -27.711 13.725 21.156 1.00 46.34 501 GLU A C 1
ATOM 3928 O O . GLU A 1 501 ? -28.116 13.023 20.229 1.00 46.34 501 GLU A O 1
ATOM 3933 N N . GLU A 1 502 ? -26.402 13.844 21.414 1.00 51.47 502 GLU A N 1
ATOM 3934 C CA . GLU A 1 502 ? -25.345 13.232 20.586 1.00 51.47 502 GLU A CA 1
ATOM 3935 C C . GLU A 1 502 ? -25.352 11.697 20.641 1.00 51.47 502 GLU A C 1
ATOM 3937 O O . GLU A 1 502 ? -25.175 11.033 19.618 1.00 51.47 502 GLU A O 1
ATOM 3942 N N . MET A 1 503 ? -25.648 11.111 21.807 1.00 51.59 503 MET A N 1
ATOM 3943 C CA . MET A 1 503 ? -25.820 9.660 21.952 1.00 51.59 503 MET A CA 1
ATOM 3944 C C . MET A 1 503 ? -27.077 9.169 21.209 1.00 51.59 503 MET A C 1
ATOM 3946 O O . MET A 1 503 ? -27.070 8.095 20.601 1.00 51.59 503 MET A O 1
ATOM 3950 N N . GLY A 1 504 ? -28.128 9.998 21.174 1.00 61.97 504 GLY A N 1
ATOM 3951 C CA . GLY A 1 504 ? -29.320 9.772 20.360 1.00 61.97 504 GLY A CA 1
ATOM 3952 C C . GLY A 1 504 ? -29.042 9.852 18.856 1.00 61.97 504 GLY A C 1
ATOM 3953 O O . GLY A 1 504 ? -29.550 9.024 18.101 1.00 61.97 504 GLY A O 1
ATOM 3954 N N . ILE A 1 505 ? -28.205 10.790 18.408 1.00 67.62 505 ILE A N 1
ATOM 3955 C CA . ILE A 1 505 ? -27.810 10.933 16.998 1.00 67.62 505 ILE A CA 1
ATOM 3956 C C . ILE A 1 505 ? -26.883 9.786 16.569 1.00 67.62 505 ILE A C 1
ATOM 3958 O O . ILE A 1 505 ? -27.100 9.197 15.511 1.00 67.62 505 ILE A O 1
ATOM 3962 N N . ALA A 1 506 ? -25.909 9.395 17.396 1.00 72.50 506 ALA A N 1
ATOM 3963 C CA . ALA A 1 506 ? -25.028 8.262 17.110 1.00 72.50 506 ALA A CA 1
ATOM 3964 C C . ALA A 1 506 ? -25.826 6.968 16.876 1.00 72.50 506 ALA A C 1
ATOM 3966 O O . ALA A 1 506 ? -25.577 6.262 15.903 1.00 72.50 506 ALA A O 1
ATOM 3967 N N . SER A 1 507 ? -26.846 6.700 17.698 1.00 74.06 507 SER A N 1
ATOM 3968 C CA . SER A 1 507 ? -27.734 5.539 17.519 1.00 74.06 507 SER A CA 1
ATOM 3969 C C . SER A 1 507 ? -28.576 5.569 16.231 1.00 74.06 507 SER A C 1
ATOM 3971 O O . SER A 1 507 ? -29.098 4.540 15.812 1.00 74.06 507 SER A O 1
ATOM 3973 N N . GLN A 1 508 ? -28.705 6.735 15.587 1.00 79.81 508 GLN A N 1
ATOM 3974 C CA . GLN A 1 508 ? -29.392 6.890 14.300 1.00 79.81 508 GLN A CA 1
ATOM 3975 C C . GLN A 1 508 ? -28.435 6.787 13.106 1.00 79.81 508 GLN A C 1
ATOM 3977 O O . GLN A 1 508 ? -28.867 6.398 12.025 1.00 79.81 508 GLN A O 1
ATOM 3982 N N . ILE A 1 509 ? -27.154 7.128 13.288 1.00 83.12 509 ILE A N 1
ATOM 3983 C CA . ILE A 1 509 ? -26.112 7.026 12.253 1.00 83.12 509 ILE A CA 1
ATOM 3984 C C . ILE A 1 509 ? -25.577 5.596 12.159 1.00 83.12 509 ILE A C 1
ATOM 3986 O O . ILE A 1 509 ? -25.340 5.105 11.061 1.00 83.12 509 ILE A O 1
ATOM 3990 N N . PHE A 1 510 ? -25.351 4.931 13.294 1.00 89.06 510 PHE A N 1
ATOM 3991 C CA . PHE A 1 510 ? -24.682 3.633 13.329 1.00 89.06 510 PHE A CA 1
ATOM 3992 C C . PHE A 1 510 ? -25.692 2.490 13.489 1.00 89.06 510 PHE A C 1
ATOM 3994 O O . PHE A 1 510 ? -26.507 2.517 14.408 1.00 89.06 510 PHE A O 1
ATOM 4001 N N . PRO A 1 511 ? -25.638 1.459 12.628 1.00 91.00 511 PRO A N 1
ATOM 4002 C CA . PRO A 1 511 ? -26.523 0.295 12.709 1.00 91.00 511 PRO A CA 1
ATOM 4003 C C . PRO A 1 511 ? -26.110 -0.726 13.777 1.00 91.00 511 PRO A C 1
ATOM 4005 O O . PRO A 1 511 ? -26.828 -1.698 13.993 1.00 91.00 511 PRO A O 1
ATOM 4008 N N . PHE A 1 512 ? -24.969 -0.513 14.432 1.00 92.25 512 PHE A N 1
ATOM 4009 C CA . PHE A 1 512 ? -24.389 -1.403 15.433 1.00 92.25 512 PHE A CA 1
ATOM 4010 C C . PHE A 1 512 ? -24.306 -0.693 16.773 1.00 92.25 512 PHE A C 1
ATOM 4012 O O . PHE A 1 512 ? -24.242 0.532 16.823 1.00 92.25 512 PHE A O 1
ATOM 4019 N N . THR A 1 513 ? -24.238 -1.460 17.853 1.00 90.06 513 THR A N 1
ATOM 4020 C CA . THR A 1 513 ? -23.944 -0.921 19.180 1.00 90.06 513 THR A CA 1
ATOM 4021 C C . THR A 1 513 ? -22.457 -0.590 19.332 1.00 90.06 513 THR A C 1
ATOM 4023 O O . THR A 1 513 ? -21.581 -1.137 18.646 1.00 90.06 513 THR A O 1
ATOM 4026 N N . ALA A 1 514 ? -22.143 0.282 20.294 1.00 86.56 514 ALA A N 1
ATOM 4027 C CA . ALA A 1 514 ? -20.764 0.665 20.585 1.00 86.56 514 ALA A CA 1
ATOM 4028 C C . ALA A 1 514 ? -19.946 -0.540 21.072 1.00 86.56 514 ALA A C 1
ATOM 4030 O O . ALA A 1 514 ? -18.773 -0.668 20.733 1.00 86.56 514 ALA A O 1
ATOM 4031 N N . SER A 1 515 ? -20.583 -1.461 21.806 1.00 87.94 515 SER A N 1
ATOM 4032 C CA . SER A 1 515 ? -19.964 -2.707 22.273 1.00 87.94 515 SER A CA 1
ATOM 4033 C C . SER A 1 515 ? -19.598 -3.642 21.116 1.00 87.94 515 SER A C 1
ATOM 4035 O O . SER A 1 515 ? -18.454 -4.087 21.024 1.00 87.94 515 SER A O 1
ATOM 4037 N N . GLU A 1 516 ? -20.521 -3.869 20.175 1.00 91.88 516 GLU A N 1
ATOM 4038 C CA . GLU A 1 516 ? -20.246 -4.670 18.971 1.00 91.88 516 GLU A CA 1
ATOM 4039 C C . GLU A 1 516 ? -19.103 -4.064 18.153 1.00 91.88 516 GLU A C 1
ATOM 4041 O O . GLU A 1 516 ? -18.175 -4.767 17.757 1.00 91.88 516 GLU A O 1
ATOM 4046 N N . SER A 1 517 ? -19.119 -2.741 17.972 1.00 93.38 517 SER A N 1
ATOM 4047 C CA . SER A 1 517 ? -18.084 -2.037 17.210 1.00 93.38 517 SER A CA 1
ATOM 4048 C C . SER A 1 517 ? -16.715 -2.088 17.900 1.00 93.38 517 SER A C 1
ATOM 4050 O O . SER A 1 517 ? -15.702 -2.281 17.229 1.00 93.38 517 SER A O 1
ATOM 4052 N N . ARG A 1 518 ? -16.661 -1.994 19.238 1.00 91.44 518 ARG A N 1
ATOM 4053 C CA . ARG A 1 518 ? -15.425 -2.198 20.016 1.00 91.44 518 ARG A CA 1
ATOM 4054 C C . ARG A 1 518 ? -14.872 -3.603 19.851 1.00 91.44 518 ARG A C 1
ATOM 4056 O O . ARG A 1 518 ? -13.683 -3.747 19.575 1.00 91.44 518 ARG A O 1
ATOM 4063 N N . LYS A 1 519 ? -15.722 -4.625 19.973 1.00 92.94 519 LYS A N 1
ATOM 4064 C CA . LYS A 1 519 ? -15.319 -6.022 19.786 1.00 92.94 519 LYS A CA 1
ATOM 4065 C C . LYS A 1 519 ? -14.745 -6.249 18.387 1.00 92.94 519 LYS A C 1
ATOM 4067 O O . LYS A 1 519 ? -13.667 -6.824 18.253 1.00 92.94 519 LYS A O 1
ATOM 4072 N N . ILE A 1 520 ? -15.415 -5.730 17.359 1.00 94.81 520 ILE A N 1
ATOM 4073 C CA . ILE A 1 520 ? -14.948 -5.794 15.970 1.00 94.81 520 ILE A CA 1
ATOM 4074 C C . ILE A 1 520 ? -13.582 -5.116 15.808 1.00 94.81 520 ILE A C 1
ATOM 4076 O O . ILE A 1 520 ? -12.673 -5.714 15.230 1.00 94.81 520 ILE A O 1
ATOM 4080 N N . CYS A 1 521 ? -13.402 -3.899 16.329 1.00 95.06 521 CYS A N 1
ATOM 4081 C CA . CYS A 1 521 ? -12.126 -3.183 16.255 1.00 95.06 521 CYS A CA 1
ATOM 4082 C C . CYS A 1 521 ? -10.997 -3.912 16.997 1.00 95.06 521 CYS A C 1
ATOM 4084 O O . CYS A 1 521 ? -9.883 -4.002 16.475 1.00 95.06 521 CYS A O 1
ATOM 4086 N N . PHE A 1 522 ? -11.278 -4.460 18.179 1.00 94.62 522 PHE A N 1
ATOM 4087 C CA . PHE A 1 522 ? -10.332 -5.253 18.960 1.00 94.62 522 PHE A CA 1
ATOM 4088 C C . PHE A 1 522 ? -9.869 -6.502 18.198 1.00 94.62 522 PHE A C 1
ATOM 4090 O O . PHE A 1 522 ? -8.670 -6.703 17.989 1.00 94.62 522 PHE A O 1
ATOM 4097 N N . GLU A 1 523 ? -10.808 -7.321 17.723 1.00 94.25 523 GLU A N 1
ATOM 4098 C CA . GLU A 1 523 ? -10.477 -8.549 17.000 1.00 94.25 523 GLU A CA 1
ATOM 4099 C C . GLU A 1 523 ? -9.763 -8.255 15.677 1.00 94.25 523 GLU A C 1
ATOM 4101 O O . GLU A 1 523 ? -8.781 -8.915 15.337 1.00 94.25 523 GLU A O 1
ATOM 4106 N N . SER A 1 524 ? -10.237 -7.248 14.941 1.00 95.56 524 SER A N 1
ATOM 4107 C CA . SER A 1 524 ? -9.655 -6.847 13.661 1.00 95.56 524 SER A CA 1
ATOM 4108 C C . SER A 1 524 ? -8.223 -6.345 13.837 1.00 95.56 524 SER A C 1
ATOM 4110 O O . SER A 1 524 ? -7.331 -6.769 13.109 1.00 95.56 524 SER A O 1
ATOM 4112 N N . SER A 1 525 ? -7.968 -5.478 14.823 1.00 95.12 525 SER A N 1
ATOM 4113 C CA . SER A 1 525 ? -6.636 -4.896 15.042 1.00 95.12 525 SER A CA 1
ATOM 4114 C C . SER A 1 525 ? -5.600 -5.927 15.493 1.00 95.12 525 SER A C 1
ATOM 4116 O O . SER A 1 525 ? -4.500 -5.964 14.942 1.00 95.12 525 SER A O 1
ATOM 4118 N N . THR A 1 526 ? -5.949 -6.805 16.434 1.00 92.94 526 THR A N 1
ATOM 4119 C CA . THR A 1 526 ? -5.035 -7.832 16.966 1.00 92.94 526 THR A CA 1
ATOM 4120 C C . THR A 1 526 ? -4.694 -8.899 15.925 1.00 92.94 526 THR A C 1
ATOM 4122 O O . THR A 1 526 ? -3.513 -9.170 15.684 1.00 92.94 526 THR A O 1
ATOM 4125 N N . LYS A 1 527 ? -5.704 -9.455 15.239 1.00 93.06 527 LYS A N 1
ATOM 4126 C CA . LYS A 1 527 ? -5.501 -10.437 14.160 1.00 93.06 527 LYS A CA 1
ATOM 4127 C C . LYS A 1 527 ? -4.724 -9.821 12.994 1.00 93.06 527 LYS A C 1
ATOM 4129 O O . LYS A 1 527 ? -3.836 -10.469 12.441 1.00 93.06 527 LYS A O 1
ATOM 4134 N N . MET A 1 528 ? -5.001 -8.558 12.653 1.00 94.50 528 MET A N 1
ATOM 4135 C CA . MET A 1 528 ? -4.308 -7.870 11.564 1.00 94.50 528 MET A CA 1
ATOM 4136 C C . MET A 1 528 ? -2.852 -7.572 11.870 1.00 94.50 528 MET A C 1
ATOM 4138 O O . MET A 1 528 ? -2.009 -7.800 11.005 1.00 94.50 528 MET A O 1
ATOM 4142 N N . ALA A 1 529 ? -2.534 -7.144 13.089 1.00 93.06 529 ALA A N 1
ATOM 4143 C CA . ALA A 1 529 ? -1.148 -6.959 13.497 1.00 93.06 529 ALA A CA 1
ATOM 4144 C C . ALA A 1 529 ? -0.346 -8.270 13.416 1.00 93.06 529 ALA A C 1
ATOM 4146 O O . ALA A 1 529 ? 0.774 -8.278 12.906 1.00 93.06 529 ALA A O 1
ATOM 4147 N N . ALA A 1 530 ? -0.933 -9.394 13.842 1.00 90.50 530 ALA A N 1
ATOM 4148 C CA . ALA A 1 530 ? -0.298 -10.706 13.723 1.00 90.50 530 ALA A CA 1
ATOM 4149 C C . ALA A 1 530 ? -0.067 -11.113 12.255 1.00 90.50 530 ALA A C 1
ATOM 4151 O O . ALA A 1 530 ? 1.034 -11.536 11.898 1.00 90.50 530 ALA A O 1
ATOM 4152 N N . ALA A 1 531 ? -1.071 -10.937 11.389 1.00 90.81 531 ALA A N 1
ATOM 4153 C CA . ALA A 1 531 ? -0.951 -11.225 9.959 1.00 90.81 531 ALA A CA 1
ATOM 4154 C C . ALA A 1 531 ? 0.126 -10.360 9.281 1.00 90.81 531 ALA A C 1
ATOM 4156 O O . ALA A 1 531 ? 0.916 -10.865 8.483 1.00 90.81 531 ALA A O 1
ATOM 4157 N N . LEU A 1 532 ? 0.201 -9.075 9.638 1.00 91.12 532 LEU A N 1
ATOM 4158 C CA . LEU A 1 532 ? 1.203 -8.140 9.128 1.00 91.12 532 LEU A CA 1
ATOM 4159 C C . LEU A 1 532 ? 2.618 -8.505 9.565 1.00 91.12 532 LEU A C 1
ATOM 4161 O O . LEU A 1 532 ? 3.513 -8.479 8.729 1.00 91.12 532 LEU A O 1
ATOM 4165 N N . LYS A 1 533 ? 2.814 -8.911 10.824 1.00 90.06 533 LYS A N 1
ATOM 4166 C CA . LYS A 1 533 ? 4.108 -9.409 11.312 1.00 90.06 533 LYS A CA 1
ATOM 4167 C C . LYS A 1 533 ? 4.580 -10.645 10.543 1.00 90.06 533 LYS A C 1
ATOM 4169 O O . LYS A 1 533 ? 5.766 -10.793 10.267 1.00 90.06 533 LYS A O 1
ATOM 4174 N N . MET A 1 534 ? 3.665 -11.552 10.199 1.00 87.00 534 MET A N 1
ATOM 4175 C CA . MET A 1 534 ? 4.020 -12.705 9.367 1.00 87.00 534 MET A CA 1
ATOM 4176 C C . MET A 1 534 ? 4.311 -12.307 7.921 1.00 87.00 534 MET A C 1
ATOM 4178 O O . MET A 1 534 ? 5.160 -12.911 7.278 1.00 87.00 534 MET A O 1
ATOM 4182 N N . LEU A 1 535 ? 3.593 -11.326 7.378 1.00 88.06 535 LEU A N 1
ATOM 4183 C CA . LEU A 1 535 ? 3.821 -10.873 6.012 1.00 88.06 535 LEU A CA 1
ATOM 4184 C C . LEU A 1 535 ? 5.154 -10.122 5.890 1.00 88.06 535 LEU A C 1
ATOM 4186 O O . LEU A 1 535 ? 5.903 -10.362 4.948 1.00 88.06 535 LEU A O 1
ATOM 4190 N N . SER A 1 536 ? 5.481 -9.267 6.861 1.00 87.31 536 SER A N 1
ATOM 4191 C CA . SER A 1 536 ? 6.684 -8.432 6.846 1.00 87.31 536 SER A CA 1
ATOM 4192 C C . SER A 1 536 ? 7.989 -9.216 6.922 1.00 87.31 536 SER A C 1
ATOM 4194 O O . SER A 1 536 ? 9.037 -8.673 6.594 1.00 87.31 536 SER A O 1
ATOM 4196 N N . SER A 1 537 ? 7.969 -10.476 7.358 1.00 84.25 537 SER A N 1
ATOM 4197 C CA . SER A 1 537 ? 9.153 -11.340 7.330 1.00 84.25 537 SER A CA 1
ATOM 4198 C C . SER A 1 537 ? 9.419 -11.960 5.951 1.00 84.25 537 SER A C 1
ATOM 4200 O O . SER A 1 537 ? 10.495 -12.520 5.734 1.00 84.25 537 SER A O 1
ATOM 4202 N N . ASN A 1 538 ? 8.457 -11.853 5.026 1.00 82.94 538 ASN A N 1
ATOM 4203 C CA . ASN A 1 538 ? 8.443 -12.533 3.729 1.00 82.94 538 ASN A CA 1
ATOM 4204 C C . ASN A 1 538 ? 8.517 -11.590 2.517 1.00 82.94 538 ASN A C 1
ATOM 4206 O O . ASN A 1 538 ? 8.640 -12.063 1.385 1.00 82.94 538 ASN A O 1
ATOM 4210 N N . VAL A 1 539 ? 8.432 -10.276 2.731 1.00 89.38 539 VAL A N 1
ATOM 4211 C CA . VAL A 1 539 ? 8.470 -9.263 1.666 1.00 89.38 539 VAL A CA 1
ATOM 4212 C C . VAL A 1 539 ? 9.429 -8.138 2.034 1.00 89.38 539 VAL A C 1
ATOM 4214 O O . VAL A 1 539 ? 9.603 -7.838 3.212 1.00 89.38 539 VAL A O 1
ATOM 4217 N N . SER A 1 540 ? 10.038 -7.502 1.033 1.00 90.44 540 SER A N 1
ATOM 4218 C CA . SER A 1 540 ? 10.994 -6.405 1.252 1.00 90.44 540 SER A CA 1
ATOM 4219 C C . SER A 1 540 ? 10.379 -5.016 1.087 1.00 90.44 540 SER A C 1
ATOM 4221 O O . SER A 1 540 ? 10.978 -4.031 1.503 1.00 90.44 540 SER A O 1
ATOM 4223 N N . VAL A 1 541 ? 9.181 -4.922 0.503 1.00 91.50 541 VAL A N 1
ATOM 4224 C CA . VAL A 1 541 ? 8.454 -3.661 0.296 1.00 91.50 541 VAL A CA 1
ATOM 4225 C C . VAL A 1 541 ? 7.040 -3.745 0.866 1.00 91.50 541 VAL A C 1
ATOM 4227 O O . VAL A 1 541 ? 6.436 -4.818 0.896 1.00 91.50 541 VAL A O 1
ATOM 4230 N N . ALA A 1 542 ? 6.501 -2.604 1.306 1.00 87.44 542 ALA A N 1
ATOM 4231 C CA . ALA A 1 542 ? 5.264 -2.553 2.085 1.00 87.44 542 ALA A CA 1
ATOM 4232 C C . ALA A 1 542 ? 4.251 -1.510 1.586 1.00 87.44 542 ALA A C 1
ATOM 4234 O O . ALA A 1 542 ? 3.928 -0.573 2.320 1.00 87.44 542 ALA A O 1
ATOM 4235 N N . PRO A 1 543 ? 3.649 -1.668 0.390 1.00 85.44 543 PRO A N 1
ATOM 4236 C CA . PRO A 1 543 ? 2.579 -0.770 -0.083 1.00 85.44 543 PRO A CA 1
ATOM 4237 C C . PRO A 1 543 ? 1.337 -0.740 0.843 1.00 85.44 543 PRO A C 1
ATOM 4239 O O . PRO A 1 543 ? 0.401 0.035 0.651 1.00 85.44 543 PRO A O 1
ATOM 4242 N N . PHE A 1 544 ? 1.322 -1.590 1.868 1.00 85.38 544 PHE A N 1
ATOM 4243 C CA . PHE A 1 544 ? 0.272 -1.772 2.859 1.00 85.38 544 PHE A CA 1
ATOM 4244 C C . PHE A 1 544 ? 0.661 -1.329 4.277 1.00 85.38 544 PHE A C 1
ATOM 4246 O O . PHE A 1 544 ? -0.122 -1.572 5.197 1.00 85.38 544 PHE A O 1
ATOM 4253 N N . ALA A 1 545 ? 1.823 -0.698 4.480 1.00 86.50 545 ALA A N 1
ATOM 4254 C CA . ALA A 1 545 ? 2.330 -0.309 5.803 1.00 86.50 545 ALA A CA 1
ATOM 4255 C C . ALA A 1 545 ? 1.354 0.560 6.616 1.00 86.50 545 ALA A C 1
ATOM 4257 O O . ALA A 1 545 ? 1.266 0.431 7.837 1.00 86.50 545 ALA A O 1
ATOM 4258 N N . CYS A 1 546 ? 0.532 1.359 5.931 1.00 88.94 546 CYS A N 1
ATOM 4259 C CA . CYS A 1 546 ? -0.620 2.061 6.497 1.00 88.94 546 CYS A CA 1
ATOM 4260 C C . CYS A 1 546 ? -1.520 1.190 7.388 1.00 88.94 546 CYS A C 1
ATOM 4262 O O . CYS A 1 546 ? -2.041 1.646 8.406 1.00 88.94 546 CYS A O 1
ATOM 4264 N N . SER A 1 547 ? -1.694 -0.076 7.016 1.00 93.31 547 SER A N 1
ATOM 4265 C CA . SER A 1 547 ? -2.527 -1.041 7.733 1.00 93.31 547 SER A CA 1
ATOM 4266 C C . SER A 1 547 ? -1.898 -1.430 9.075 1.00 93.31 547 SER A C 1
ATOM 4268 O O . SER A 1 547 ? -2.621 -1.639 10.043 1.00 93.31 547 SER A O 1
ATOM 4270 N N . ALA A 1 548 ? -0.563 -1.472 9.173 1.00 92.25 548 ALA A N 1
ATOM 4271 C CA . ALA A 1 548 ? 0.135 -1.753 10.431 1.00 92.25 548 ALA A CA 1
ATOM 4272 C C . ALA A 1 548 ? -0.056 -0.628 11.442 1.00 92.25 548 ALA A C 1
ATOM 4274 O O . ALA A 1 548 ? -0.428 -0.893 12.584 1.00 92.25 548 ALA A O 1
ATOM 4275 N N . ALA A 1 549 ? 0.086 0.623 11.005 1.00 89.69 549 ALA A N 1
ATOM 4276 C CA . ALA A 1 549 ? -0.222 1.767 11.852 1.00 89.69 549 ALA A CA 1
ATOM 4277 C C . ALA A 1 549 ? -1.696 1.774 12.278 1.00 89.69 549 ALA A C 1
ATOM 4279 O O . ALA A 1 549 ? -1.991 1.938 13.460 1.00 89.69 549 ALA A O 1
ATOM 4280 N N . LEU A 1 550 ? -2.628 1.519 11.351 1.00 92.19 550 LEU A N 1
ATOM 4281 C CA . LEU A 1 550 ? -4.054 1.422 11.670 1.00 92.19 550 LEU A CA 1
ATOM 4282 C C . LEU A 1 550 ? -4.341 0.337 12.723 1.00 92.19 550 LEU A C 1
ATOM 4284 O O . LEU A 1 550 ? -5.084 0.600 13.670 1.00 92.19 550 LEU A O 1
ATOM 4288 N N . ALA A 1 551 ? -3.747 -0.855 12.589 1.00 94.44 551 ALA A N 1
ATOM 4289 C CA . ALA A 1 551 ? -3.858 -1.924 13.582 1.00 94.44 551 ALA A CA 1
ATOM 4290 C C . ALA A 1 551 ? -3.291 -1.489 14.940 1.00 94.44 551 ALA A C 1
ATOM 4292 O O . ALA A 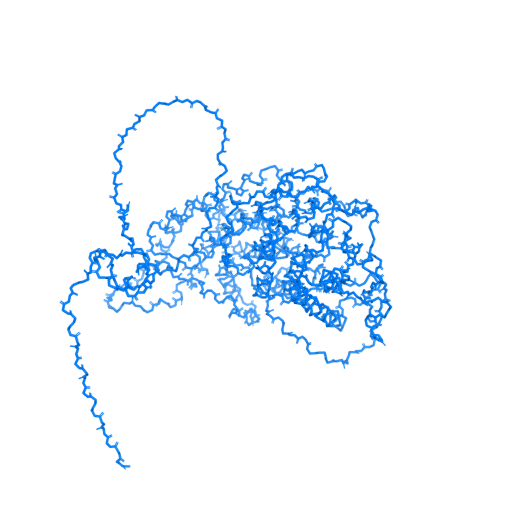1 551 ? -3.994 -1.568 15.946 1.00 94.44 551 ALA A O 1
ATOM 4293 N N . GLY A 1 552 ? -2.050 -0.994 14.963 1.00 93.56 552 GLY A N 1
ATOM 4294 C CA . GLY A 1 552 ? -1.348 -0.604 16.185 1.00 93.56 552 GLY A CA 1
ATOM 4295 C C . GLY A 1 552 ? -2.082 0.490 16.957 1.00 93.56 552 GLY A C 1
ATOM 4296 O O . GLY A 1 552 ? -2.366 0.329 18.140 1.00 93.56 552 GLY A O 1
ATOM 4297 N N . TYR A 1 553 ? -2.484 1.566 16.281 1.00 91.12 553 TYR A N 1
ATOM 4298 C CA . TYR A 1 553 ? -3.240 2.654 16.901 1.00 91.12 553 TYR A CA 1
ATOM 4299 C C . TYR A 1 553 ? -4.631 2.227 17.382 1.00 91.12 553 TYR A C 1
ATOM 4301 O O . TYR A 1 553 ? -5.083 2.681 18.431 1.00 91.12 553 TYR A O 1
ATOM 4309 N N . THR A 1 554 ? -5.305 1.327 16.663 1.00 92.31 554 THR A N 1
ATOM 4310 C CA . THR A 1 554 ? -6.601 0.786 17.107 1.00 92.31 554 THR A CA 1
ATOM 4311 C C . THR A 1 554 ? -6.444 -0.094 18.347 1.00 92.31 554 THR A C 1
ATOM 4313 O O . THR A 1 554 ? -7.249 0.006 19.275 1.00 92.31 554 THR A O 1
ATOM 4316 N N . ALA A 1 555 ? -5.384 -0.904 18.411 1.00 93.50 555 ALA A N 1
ATOM 4317 C CA . ALA A 1 555 ? -5.052 -1.688 19.596 1.00 93.50 555 ALA A CA 1
ATOM 4318 C C . ALA A 1 555 ? -4.678 -0.786 20.789 1.00 93.50 555 ALA A C 1
ATOM 4320 O O . ALA A 1 555 ? -5.121 -1.054 21.904 1.00 93.50 555 ALA A O 1
ATOM 4321 N N . LEU A 1 556 ? -3.951 0.317 20.560 1.00 90.44 556 LEU A N 1
ATOM 4322 C CA . LEU A 1 556 ? -3.648 1.326 21.586 1.00 90.44 556 LEU A CA 1
ATOM 4323 C C . LEU A 1 556 ? -4.909 2.005 22.131 1.00 90.44 556 LEU A C 1
ATOM 4325 O O . LEU A 1 556 ? -5.086 2.063 23.344 1.00 90.44 556 LEU A O 1
ATOM 4329 N N . MET A 1 557 ? -5.812 2.463 21.256 1.00 87.50 557 MET A N 1
ATOM 4330 C CA . MET A 1 557 ? -7.093 3.045 21.682 1.00 87.50 557 MET A CA 1
ATOM 4331 C C . MET A 1 557 ? -7.921 2.038 22.484 1.00 87.50 557 MET A C 1
ATOM 4333 O O . MET A 1 557 ? -8.466 2.376 23.531 1.00 87.50 557 MET A O 1
ATOM 4337 N N . THR A 1 558 ? -7.975 0.783 22.030 1.00 89.25 558 THR A N 1
ATOM 4338 C CA . THR A 1 558 ? -8.692 -0.285 22.741 1.00 89.25 558 THR A CA 1
ATOM 4339 C C . THR A 1 558 ? -8.082 -0.532 24.120 1.00 89.25 558 THR A C 1
ATOM 4341 O O . THR A 1 558 ? -8.806 -0.576 25.109 1.00 89.25 558 THR A O 1
ATOM 4344 N N . HIS A 1 559 ? -6.754 -0.635 24.210 1.00 89.12 559 HIS A N 1
ATOM 4345 C CA . HIS A 1 559 ? -6.025 -0.771 25.471 1.00 89.12 559 HIS A CA 1
ATOM 4346 C C . HIS A 1 559 ? -6.334 0.384 26.436 1.00 89.12 559 HIS A C 1
ATOM 4348 O O . HIS A 1 559 ? -6.680 0.150 27.593 1.00 89.12 559 HIS A O 1
ATOM 4354 N N . HIS A 1 560 ? -6.233 1.625 25.951 1.00 83.50 560 HIS A N 1
ATOM 4355 C CA . HIS A 1 560 ? -6.442 2.834 26.745 1.00 83.50 560 HIS A CA 1
ATOM 4356 C C . HIS A 1 560 ? -7.870 2.935 27.283 1.00 83.50 560 HIS A C 1
ATOM 4358 O O . HIS A 1 560 ? -8.064 3.070 28.491 1.00 83.50 560 HIS A O 1
ATOM 4364 N N . PHE A 1 561 ? -8.879 2.782 26.424 1.00 79.31 561 PHE A N 1
ATOM 4365 C CA . PHE A 1 561 ? -10.275 2.932 26.843 1.00 79.31 561 PHE A CA 1
ATOM 4366 C C . PHE A 1 561 ? -10.794 1.762 27.687 1.00 79.31 561 PHE A C 1
ATOM 4368 O O . PHE A 1 561 ? -11.660 1.969 28.530 1.00 79.31 561 PHE A O 1
ATOM 4375 N N . THR A 1 562 ? -10.206 0.569 27.558 1.00 79.19 562 THR A N 1
ATOM 4376 C CA . THR A 1 562 ? -10.501 -0.560 28.463 1.00 79.19 562 THR A CA 1
ATOM 4377 C C . THR A 1 562 ? -9.934 -0.322 29.873 1.00 79.19 562 THR A C 1
ATOM 4379 O O . THR A 1 562 ? -10.439 -0.870 30.848 1.00 79.19 562 THR A O 1
ATOM 4382 N N . SER A 1 563 ? -8.893 0.512 30.015 1.00 66.25 563 SER A N 1
ATOM 4383 C CA . SER A 1 563 ? -8.318 0.867 31.325 1.00 66.25 563 SER A CA 1
ATOM 4384 C C . SER A 1 563 ? -9.109 1.947 32.073 1.00 66.25 563 SER A C 1
ATOM 4386 O O . SER A 1 563 ? -9.065 2.000 33.300 1.00 66.25 563 SER A O 1
ATOM 4388 N N . SER A 1 564 ? -9.835 2.792 31.337 1.00 60.56 564 SER A N 1
ATOM 4389 C CA . SER A 1 564 ? -10.630 3.903 31.874 1.00 60.56 564 SER A CA 1
ATOM 4390 C C . SER A 1 564 ? -12.101 3.532 32.105 1.00 60.56 564 SER A C 1
ATOM 4392 O O . SER A 1 564 ? -12.774 4.202 32.887 1.00 60.56 564 SER A O 1
ATOM 4394 N N . SER A 1 565 ? -12.598 2.445 31.499 1.00 56.25 565 SER A N 1
ATOM 4395 C CA . SER A 1 565 ? -13.908 1.858 31.806 1.00 56.25 565 SER A CA 1
ATOM 4396 C C . SER A 1 565 ? -13.824 0.901 33.001 1.00 56.25 565 SER A C 1
ATOM 4398 O O . SER A 1 565 ? -13.908 -0.316 32.854 1.00 56.25 565 SER A O 1
ATOM 4400 N N . THR A 1 566 ? -13.663 1.423 34.214 1.00 47.78 566 THR A N 1
ATOM 4401 C CA . THR A 1 566 ? -13.998 0.645 35.417 1.00 47.78 566 THR A CA 1
ATOM 4402 C C . THR A 1 566 ? -15.518 0.612 35.570 1.00 47.78 566 THR A C 1
ATOM 4404 O O . THR A 1 566 ? -16.078 1.344 36.383 1.00 47.78 566 THR A O 1
ATOM 4407 N N . ASP A 1 567 ? -16.194 -0.190 34.748 1.00 47.66 567 ASP A N 1
ATOM 4408 C CA . ASP A 1 567 ? -17.576 -0.588 35.009 1.00 47.66 567 ASP A CA 1
ATOM 4409 C C . ASP A 1 567 ? -17.532 -1.670 36.100 1.00 47.66 567 ASP A C 1
ATOM 4411 O O . ASP A 1 567 ? -16.906 -2.713 35.915 1.00 47.66 567 ASP A O 1
ATOM 4415 N N . GLU A 1 568 ? -18.182 -1.443 37.247 1.00 46.81 568 GLU A N 1
ATOM 4416 C CA . GLU A 1 568 ? -18.137 -2.331 38.432 1.00 46.81 568 GLU A CA 1
ATOM 4417 C C . GLU A 1 568 ? -18.663 -3.768 38.179 1.00 46.81 568 GLU A C 1
ATOM 4419 O O . GLU A 1 568 ? -18.619 -4.612 39.073 1.00 46.81 568 GLU A O 1
ATOM 4424 N N . ASN A 1 569 ? -19.149 -4.061 36.966 1.00 51.28 569 ASN A N 1
ATOM 4425 C CA . ASN A 1 569 ? -19.782 -5.322 36.579 1.00 51.28 569 ASN A CA 1
ATOM 4426 C C . ASN A 1 569 ? -18.961 -6.196 35.606 1.00 51.28 569 ASN A C 1
ATOM 4428 O O . ASN A 1 569 ? -19.382 -7.326 35.349 1.00 51.28 569 ASN A O 1
ATOM 4432 N N . GLU A 1 570 ? -17.825 -5.733 35.064 1.00 55.66 570 GLU A N 1
ATOM 4433 C CA . GLU A 1 570 ? -16.974 -6.558 34.186 1.00 55.66 570 GLU A CA 1
ATOM 4434 C C . GLU A 1 570 ? -15.895 -7.299 35.004 1.00 55.66 570 GLU A C 1
ATOM 4436 O O . GLU A 1 570 ? -15.217 -6.687 35.836 1.00 55.66 570 GLU A O 1
ATOM 4441 N N . PRO A 1 571 ? -15.703 -8.622 34.823 1.00 61.94 571 PRO A N 1
ATOM 4442 C CA . PRO A 1 571 ? -14.688 -9.345 35.573 1.00 61.94 571 PRO A CA 1
ATOM 4443 C C . PRO A 1 571 ? -13.297 -8.816 35.208 1.00 61.94 571 PRO A C 1
ATOM 4445 O O . PRO A 1 571 ? -12.859 -8.942 34.067 1.00 61.94 571 PRO A O 1
ATOM 4448 N N . GLN A 1 572 ? -12.566 -8.294 36.198 1.00 64.06 572 GLN A N 1
ATOM 4449 C CA . GLN A 1 572 ? -11.215 -7.722 36.055 1.00 64.06 572 GLN A CA 1
ATOM 4450 C C . GLN A 1 572 ? -10.264 -8.588 35.199 1.00 64.06 572 GLN A C 1
ATOM 4452 O O . GLN A 1 572 ? -9.446 -8.077 34.438 1.00 64.06 572 GLN A O 1
ATOM 4457 N N . THR A 1 573 ? -10.410 -9.913 35.287 1.00 67.19 573 THR A N 1
ATOM 4458 C CA . THR A 1 573 ? -9.620 -10.907 34.548 1.00 67.19 573 THR A CA 1
ATOM 4459 C C . THR A 1 573 ? -9.827 -10.858 33.027 1.00 67.19 573 THR A C 1
ATOM 4461 O O . THR A 1 573 ? -8.893 -11.141 32.280 1.00 67.19 573 THR A O 1
ATOM 4464 N N . GLU A 1 574 ? -11.021 -10.501 32.552 1.00 73.81 574 GLU A N 1
ATOM 4465 C CA . GLU A 1 574 ? -11.335 -10.387 31.121 1.00 73.81 574 GLU A CA 1
ATOM 4466 C C . GLU A 1 574 ? -10.738 -9.101 30.527 1.00 73.81 574 GLU A C 1
ATOM 4468 O O . GLU A 1 574 ? -10.081 -9.147 29.485 1.00 73.81 574 GLU A O 1
ATOM 4473 N N . SER A 1 575 ? -10.837 -7.985 31.259 1.00 78.50 575 SER A N 1
ATOM 4474 C CA . SER A 1 575 ? -10.185 -6.708 30.921 1.00 78.50 575 SER A CA 1
ATOM 4475 C C . SER A 1 575 ? -8.656 -6.839 30.841 1.00 78.50 575 SER A C 1
ATOM 4477 O O . SER A 1 575 ? -8.031 -6.358 29.891 1.00 78.50 575 SER A O 1
ATOM 4479 N N . ASP A 1 576 ? -8.033 -7.558 31.783 1.00 82.75 576 ASP A N 1
ATOM 4480 C CA . ASP A 1 576 ? -6.591 -7.842 31.752 1.00 82.75 576 ASP A CA 1
ATOM 4481 C C . ASP A 1 576 ? -6.186 -8.684 30.522 1.00 82.75 576 ASP A C 1
ATOM 4483 O O . ASP A 1 576 ? -5.144 -8.435 29.909 1.00 82.75 576 ASP A O 1
ATOM 4487 N N . ALA A 1 577 ? -7.012 -9.657 30.117 1.00 87.56 577 ALA A N 1
ATOM 4488 C CA . ALA A 1 577 ? -6.743 -10.508 28.957 1.00 87.56 577 ALA A CA 1
ATOM 4489 C C . ALA A 1 577 ? -6.856 -9.748 27.623 1.00 87.56 577 ALA A C 1
ATOM 4491 O O . ALA A 1 577 ? -6.016 -9.934 26.735 1.00 87.56 577 ALA A O 1
ATOM 4492 N N . VAL A 1 578 ? -7.863 -8.880 27.483 1.00 88.19 578 VAL A N 1
ATOM 4493 C CA . VAL A 1 578 ? -8.014 -7.975 26.329 1.00 88.19 578 VAL A CA 1
ATOM 4494 C C . VAL A 1 578 ? -6.804 -7.048 26.234 1.00 88.19 578 VAL A C 1
ATOM 4496 O O . VAL A 1 578 ? -6.195 -6.924 25.170 1.00 88.19 578 VAL A O 1
ATOM 4499 N N . ARG A 1 579 ? -6.385 -6.466 27.363 1.00 88.94 579 ARG A N 1
ATOM 4500 C CA . ARG A 1 579 ? -5.218 -5.581 27.432 1.00 88.94 579 ARG A CA 1
ATOM 4501 C C . ARG A 1 579 ? -3.936 -6.278 26.984 1.00 88.94 579 ARG A C 1
ATOM 4503 O O . ARG A 1 579 ? -3.232 -5.758 26.120 1.00 88.94 579 ARG A O 1
ATOM 4510 N N . GLY A 1 580 ? -3.679 -7.483 27.493 1.00 90.75 580 GLY A N 1
ATOM 4511 C CA . GLY A 1 580 ? -2.514 -8.280 27.102 1.00 90.75 580 GLY A CA 1
ATOM 4512 C C . GLY A 1 580 ? -2.484 -8.614 25.606 1.00 90.75 580 GLY A C 1
ATOM 4513 O O . GLY A 1 580 ? -1.417 -8.601 24.991 1.00 90.75 580 GLY A O 1
ATOM 4514 N N . GLN A 1 581 ? -3.644 -8.861 24.989 1.00 93.06 581 GLN A N 1
ATOM 4515 C CA . GLN A 1 581 ? -3.743 -9.067 23.540 1.00 93.06 581 GLN A CA 1
ATOM 4516 C C . GLN A 1 581 ? -3.492 -7.777 22.751 1.00 93.06 581 GLN A C 1
ATOM 4518 O O . GLN A 1 581 ? -2.786 -7.813 21.743 1.00 93.06 581 GLN A O 1
ATOM 4523 N N . CYS A 1 582 ? -4.001 -6.633 23.217 1.00 93.62 582 CYS A N 1
ATOM 4524 C CA . CYS A 1 582 ? -3.697 -5.336 22.614 1.00 93.62 582 CYS A CA 1
ATOM 4525 C C . CYS A 1 582 ? -2.196 -5.031 22.664 1.00 93.62 582 CYS A C 1
ATOM 4527 O O . CYS A 1 582 ? -1.629 -4.642 21.649 1.00 93.62 582 CYS A O 1
ATOM 4529 N N . GLU A 1 583 ? -1.525 -5.265 23.796 1.00 94.44 583 GLU A N 1
ATOM 4530 C CA . GLU A 1 583 ? -0.072 -5.079 23.909 1.00 94.44 583 GLU A CA 1
ATOM 4531 C C . GLU A 1 583 ? 0.705 -5.939 22.904 1.00 94.44 583 GLU A C 1
ATOM 4533 O O . GLU A 1 583 ? 1.654 -5.465 22.275 1.00 94.44 583 GLU A O 1
ATOM 4538 N N . GLN A 1 584 ? 0.306 -7.203 22.737 1.00 93.88 584 GLN A N 1
ATOM 4539 C CA . GLN A 1 584 ? 0.895 -8.097 21.738 1.00 93.88 584 GLN A CA 1
ATOM 4540 C C . GLN A 1 584 ? 0.631 -7.600 20.315 1.00 93.88 584 GLN A C 1
ATOM 4542 O O . GLN A 1 584 ? 1.544 -7.615 19.492 1.00 93.88 584 GLN A O 1
ATOM 4547 N N . GLY A 1 585 ? -0.583 -7.119 20.036 1.00 94.38 585 GLY A N 1
ATOM 4548 C CA . GLY A 1 585 ? -0.948 -6.521 18.754 1.00 94.38 585 GLY A CA 1
ATOM 4549 C C . GLY A 1 585 ? -0.113 -5.280 18.432 1.00 94.38 585 GLY A C 1
ATOM 4550 O O . GLY A 1 585 ? 0.431 -5.175 17.338 1.00 94.38 585 GLY A O 1
ATOM 4551 N N . VAL A 1 586 ? 0.073 -4.374 19.394 1.00 95.12 586 VAL A N 1
ATOM 4552 C CA . VAL A 1 586 ? 0.922 -3.183 19.225 1.00 95.12 586 VAL A CA 1
ATOM 4553 C C . VAL A 1 586 ? 2.367 -3.582 18.932 1.00 95.12 586 VAL A C 1
ATOM 4555 O O . VAL A 1 586 ? 2.947 -3.091 17.966 1.00 95.12 586 VAL A O 1
ATOM 4558 N N . LYS A 1 587 ? 2.933 -4.517 19.705 1.00 95.06 587 LYS A N 1
ATOM 4559 C CA . LYS A 1 587 ? 4.291 -5.035 19.465 1.00 95.06 587 LYS A CA 1
ATOM 4560 C C . LYS A 1 587 ? 4.407 -5.677 18.082 1.00 95.06 587 LYS A C 1
ATOM 4562 O O . LYS A 1 587 ? 5.359 -5.397 17.370 1.00 95.06 587 LYS A O 1
ATOM 4567 N N . ALA A 1 588 ? 3.416 -6.462 17.660 1.00 94.19 588 ALA A N 1
ATOM 4568 C CA . ALA A 1 588 ? 3.410 -7.076 16.336 1.00 94.19 588 ALA A CA 1
ATOM 4569 C C . ALA A 1 588 ? 3.323 -6.047 15.195 1.00 94.19 588 ALA A C 1
ATOM 4571 O O . ALA A 1 588 ? 3.982 -6.223 14.175 1.00 94.19 588 ALA A O 1
ATOM 4572 N N . ALA A 1 589 ? 2.555 -4.967 15.364 1.00 94.31 589 ALA A N 1
ATOM 4573 C CA . ALA A 1 589 ? 2.497 -3.876 14.392 1.00 94.31 589 ALA A CA 1
ATOM 4574 C C . ALA A 1 589 ? 3.833 -3.119 14.289 1.00 94.31 589 ALA A C 1
ATOM 4576 O O . ALA A 1 589 ? 4.259 -2.783 13.186 1.00 94.31 589 ALA A O 1
ATOM 4577 N N . ILE A 1 590 ? 4.507 -2.891 15.422 1.00 94.56 590 ILE A N 1
ATOM 4578 C CA . ILE A 1 590 ? 5.840 -2.275 15.472 1.00 94.56 590 ILE A CA 1
ATOM 4579 C C . ILE A 1 590 ? 6.877 -3.183 14.805 1.00 94.56 590 ILE A C 1
ATOM 4581 O O . ILE A 1 590 ? 7.564 -2.730 13.895 1.00 94.56 590 ILE A O 1
ATOM 4585 N N . ASP A 1 591 ? 6.919 -4.470 15.164 1.00 92.19 591 ASP A N 1
ATOM 4586 C CA . ASP A 1 591 ? 7.805 -5.459 14.533 1.00 92.19 591 ASP A CA 1
ATOM 4587 C C . ASP A 1 591 ? 7.574 -5.521 13.010 1.00 92.19 591 ASP A C 1
ATOM 4589 O O . ASP A 1 591 ? 8.508 -5.684 12.226 1.00 92.19 591 ASP A O 1
ATOM 4593 N N . ALA A 1 592 ? 6.317 -5.391 12.569 1.00 91.12 592 ALA A N 1
ATOM 4594 C CA . ALA A 1 592 ? 5.991 -5.385 11.150 1.00 91.12 592 ALA A CA 1
ATOM 4595 C C . ALA A 1 592 ? 6.572 -4.164 10.427 1.00 91.12 592 ALA A C 1
ATOM 4597 O O . ALA A 1 592 ? 7.096 -4.306 9.325 1.00 91.12 592 ALA A O 1
ATOM 4598 N N . LEU A 1 593 ? 6.487 -2.980 11.039 1.00 91.88 593 LEU A N 1
ATOM 4599 C CA . LEU A 1 593 ? 7.037 -1.747 10.483 1.00 91.88 593 LEU A CA 1
ATOM 4600 C C . LEU A 1 593 ? 8.572 -1.722 10.544 1.00 91.88 593 LEU A C 1
ATOM 4602 O O . LEU A 1 593 ? 9.188 -1.238 9.600 1.00 91.88 593 LEU A O 1
ATOM 4606 N N . ASP A 1 594 ? 9.186 -2.272 11.599 1.00 91.00 594 ASP A N 1
ATOM 4607 C CA . ASP A 1 594 ? 10.648 -2.306 11.790 1.00 91.00 594 ASP A CA 1
ATOM 4608 C C . ASP A 1 594 ? 11.369 -2.902 10.580 1.00 91.00 594 ASP A C 1
ATOM 4610 O O . ASP A 1 594 ? 12.374 -2.358 10.122 1.00 91.00 594 ASP A O 1
ATOM 4614 N N . ASN A 1 595 ? 10.818 -3.984 10.024 1.00 88.50 595 ASN A N 1
ATOM 4615 C CA . ASN A 1 595 ? 11.389 -4.662 8.861 1.00 88.50 595 ASN A CA 1
ATOM 4616 C C . ASN A 1 595 ? 11.518 -3.744 7.635 1.00 88.50 595 ASN A C 1
ATOM 4618 O O . ASN A 1 595 ? 12.393 -3.960 6.800 1.00 88.50 595 ASN A O 1
ATOM 4622 N N . PHE A 1 596 ? 10.667 -2.722 7.519 1.00 88.44 596 PHE A N 1
ATOM 4623 C CA . PHE A 1 596 ? 10.664 -1.789 6.391 1.00 88.44 596 PHE A CA 1
ATOM 4624 C C . PHE A 1 596 ? 11.395 -0.478 6.703 1.00 88.44 596 PHE A C 1
ATOM 4626 O O . PHE A 1 596 ? 11.956 0.136 5.794 1.00 88.44 596 PHE A O 1
ATOM 4633 N N . SER A 1 597 ? 11.448 -0.076 7.976 1.00 88.75 597 SER A N 1
ATOM 4634 C CA . SER A 1 597 ? 12.102 1.155 8.444 1.00 88.75 597 SER A CA 1
ATOM 4635 C C . SER A 1 597 ? 13.590 1.244 8.089 1.00 88.75 597 SER A C 1
ATOM 4637 O O . SER A 1 597 ? 14.140 2.338 8.027 1.00 88.75 597 SER A O 1
ATOM 4639 N N . VAL A 1 598 ? 14.261 0.114 7.838 1.00 85.31 598 VAL A N 1
ATOM 4640 C CA . VAL A 1 598 ? 15.690 0.102 7.475 1.00 85.31 598 VAL A CA 1
ATOM 4641 C C . VAL A 1 598 ? 15.935 0.684 6.074 1.00 85.31 598 VAL A C 1
ATOM 4643 O O . VAL A 1 598 ? 16.964 1.322 5.834 1.00 85.31 598 VAL A O 1
ATOM 4646 N N . GLY A 1 599 ? 15.007 0.460 5.139 1.00 84.38 599 GLY A N 1
ATOM 4647 C CA . GLY A 1 599 ? 15.124 0.953 3.763 1.00 84.38 599 GLY A CA 1
ATOM 4648 C C . GLY A 1 599 ? 14.319 2.222 3.483 1.00 84.38 599 GLY A C 1
ATOM 4649 O O . GLY A 1 599 ? 14.644 2.980 2.573 1.00 84.38 599 GLY A O 1
ATOM 4650 N N . PHE A 1 600 ? 13.264 2.476 4.252 1.00 91.50 600 PHE A N 1
ATOM 4651 C CA . PHE A 1 600 ? 12.242 3.448 3.884 1.00 91.50 600 PHE A CA 1
ATOM 4652 C C . PHE A 1 600 ? 11.995 4.455 5.006 1.00 91.50 600 PHE A C 1
ATOM 4654 O O . PHE A 1 600 ? 11.461 4.104 6.058 1.00 91.50 600 PHE A O 1
ATOM 4661 N N . GLU A 1 601 ? 12.347 5.719 4.767 1.00 89.56 601 GLU A N 1
ATOM 4662 C CA . GLU A 1 601 ? 12.356 6.736 5.820 1.00 89.56 601 GLU A CA 1
ATOM 4663 C C . GLU A 1 601 ? 10.945 7.073 6.326 1.00 89.56 601 GLU A C 1
ATOM 4665 O O . GLU A 1 601 ? 10.711 7.096 7.530 1.00 89.56 601 GLU A O 1
ATOM 4670 N N . SER A 1 602 ? 9.948 7.207 5.447 1.00 87.62 602 SER A N 1
ATOM 4671 C CA . SER A 1 602 ? 8.560 7.400 5.891 1.00 87.62 602 SER A CA 1
ATOM 4672 C C . SER A 1 602 ? 8.034 6.219 6.718 1.00 87.62 602 SER A C 1
ATOM 4674 O O . SER A 1 602 ? 7.248 6.425 7.647 1.00 87.62 602 SER A O 1
ATOM 4676 N N . MET A 1 603 ? 8.490 4.990 6.445 1.00 90.25 603 MET A N 1
ATOM 4677 C CA . MET A 1 603 ? 8.141 3.823 7.267 1.00 90.25 603 MET A CA 1
ATOM 4678 C C . MET A 1 603 ? 8.791 3.895 8.649 1.00 90.25 603 MET A C 1
ATOM 4680 O O . MET A 1 603 ? 8.135 3.571 9.639 1.00 90.25 603 MET A O 1
ATOM 4684 N N . ARG A 1 604 ? 10.031 4.392 8.730 1.00 88.56 604 ARG A N 1
ATOM 4685 C CA . ARG A 1 604 ? 10.705 4.689 9.997 1.00 88.56 604 ARG A CA 1
ATOM 4686 C C . ARG A 1 604 ? 9.960 5.758 10.786 1.00 88.56 604 ARG A C 1
ATOM 4688 O O . ARG A 1 604 ? 9.634 5.516 11.941 1.00 88.56 604 ARG A O 1
ATOM 4695 N N . THR A 1 605 ? 9.600 6.882 10.165 1.00 86.00 605 THR A N 1
ATOM 4696 C CA . THR A 1 605 ? 8.805 7.931 10.825 1.00 86.00 605 THR A CA 1
ATOM 4697 C C . THR A 1 605 ? 7.497 7.369 11.383 1.00 86.00 605 THR A C 1
ATOM 4699 O O . THR A 1 605 ? 7.143 7.633 12.532 1.00 86.00 605 THR A O 1
ATOM 4702 N N . LEU A 1 606 ? 6.796 6.549 10.595 1.00 85.50 606 LEU A N 1
ATOM 4703 C CA . LEU A 1 606 ? 5.554 5.903 11.013 1.00 85.50 606 LEU A CA 1
ATOM 4704 C C . LEU A 1 606 ? 5.763 4.952 12.204 1.00 85.50 606 LEU A C 1
ATOM 4706 O O . LEU A 1 606 ? 4.949 4.912 13.129 1.00 85.50 606 LEU A O 1
ATOM 4710 N N . ASN A 1 607 ? 6.858 4.193 12.189 1.00 90.25 607 ASN A N 1
ATOM 4711 C CA . ASN A 1 607 ? 7.247 3.300 13.273 1.00 90.25 607 ASN A CA 1
ATOM 4712 C C . ASN A 1 607 ? 7.567 4.076 14.559 1.00 90.25 607 ASN A C 1
ATOM 4714 O O . ASN A 1 607 ? 7.013 3.765 15.614 1.00 90.25 607 ASN A O 1
ATOM 4718 N N . ASP A 1 608 ? 8.386 5.123 14.462 1.00 87.56 608 ASP A N 1
ATOM 4719 C CA . ASP A 1 608 ? 8.800 5.956 15.591 1.00 87.56 608 ASP A CA 1
ATOM 4720 C C . ASP A 1 608 ? 7.592 6.629 16.255 1.00 87.56 608 ASP A C 1
ATOM 4722 O O . ASP A 1 608 ? 7.461 6.619 17.482 1.00 87.56 608 ASP A O 1
ATOM 4726 N N . GLN A 1 609 ? 6.646 7.138 15.461 1.00 84.12 609 GLN A N 1
ATOM 4727 C CA . GLN A 1 609 ? 5.384 7.684 15.967 1.00 84.12 609 GLN A CA 1
ATOM 4728 C C . GLN A 1 609 ? 4.562 6.639 16.739 1.00 84.12 609 GLN A C 1
ATOM 4730 O O . GLN A 1 609 ? 4.028 6.943 17.812 1.00 84.12 609 GLN A O 1
ATOM 4735 N N . LEU A 1 610 ? 4.466 5.405 16.231 1.00 87.81 610 LEU A N 1
ATOM 4736 C CA . LEU A 1 610 ? 3.747 4.324 16.910 1.00 87.81 610 LEU A CA 1
ATOM 4737 C C . LEU A 1 610 ? 4.467 3.880 18.194 1.00 87.81 610 LEU A C 1
ATOM 4739 O O . LEU A 1 610 ? 3.815 3.658 19.216 1.00 87.81 610 LEU A O 1
ATOM 4743 N N . ARG A 1 611 ? 5.804 3.800 18.177 1.00 90.62 611 ARG A N 1
ATOM 4744 C CA . ARG A 1 611 ? 6.633 3.485 19.351 1.00 90.62 611 ARG A CA 1
ATOM 4745 C C . ARG A 1 611 ? 6.478 4.522 20.452 1.00 90.62 611 ARG A C 1
ATOM 4747 O O . ARG A 1 611 ? 6.293 4.135 21.604 1.00 90.62 611 ARG A O 1
ATOM 4754 N N . ARG A 1 612 ? 6.510 5.814 20.109 1.00 84.75 612 ARG A N 1
ATOM 4755 C CA . ARG A 1 612 ? 6.293 6.910 21.068 1.00 84.75 612 ARG A CA 1
ATOM 4756 C C . ARG A 1 612 ? 4.919 6.805 21.725 1.00 84.75 612 ARG A C 1
ATOM 4758 O O . ARG A 1 612 ? 4.832 6.826 22.949 1.00 84.75 612 ARG A O 1
ATOM 4765 N N . ALA A 1 613 ? 3.867 6.569 20.939 1.00 83.69 613 ALA A N 1
ATOM 4766 C CA . ALA A 1 613 ? 2.523 6.358 21.477 1.00 83.69 613 ALA A CA 1
ATOM 4767 C C . ALA A 1 613 ? 2.434 5.119 22.390 1.00 83.69 613 ALA A C 1
ATOM 4769 O O . ALA A 1 613 ? 1.819 5.165 23.456 1.00 83.69 613 ALA A O 1
ATOM 4770 N N . ALA A 1 614 ? 3.081 4.014 22.010 1.00 88.44 614 ALA A N 1
ATOM 4771 C CA . ALA A 1 614 ? 3.123 2.795 22.816 1.00 88.44 614 ALA A CA 1
ATOM 4772 C C . ALA A 1 614 ? 3.915 2.965 24.123 1.00 88.44 614 ALA A C 1
ATOM 4774 O O . ALA A 1 614 ? 3.531 2.402 25.151 1.00 88.44 614 ALA A O 1
ATOM 4775 N N . ALA A 1 615 ? 5.000 3.743 24.101 1.00 86.69 615 ALA A N 1
ATOM 4776 C CA . ALA A 1 615 ? 5.776 4.091 25.286 1.00 86.69 615 ALA A CA 1
ATOM 4777 C C . ALA A 1 615 ? 4.963 4.968 26.248 1.00 86.69 615 ALA A C 1
ATOM 4779 O O . ALA A 1 615 ? 4.906 4.668 27.439 1.00 86.69 615 ALA A O 1
ATOM 4780 N N . ALA A 1 616 ? 4.247 5.968 25.725 1.00 81.44 616 ALA A N 1
ATOM 4781 C CA . ALA A 1 616 ? 3.348 6.805 26.517 1.00 81.44 616 ALA A CA 1
ATOM 4782 C C . ALA A 1 616 ? 2.226 5.971 27.176 1.00 81.44 616 ALA A C 1
ATOM 4784 O O . ALA A 1 616 ? 1.907 6.155 28.347 1.00 81.44 616 ALA A O 1
ATOM 4785 N N . CYS A 1 617 ? 1.716 4.945 26.482 1.00 81.44 617 CYS A N 1
ATOM 4786 C CA . CYS A 1 617 ? 0.765 3.974 27.043 1.00 81.44 617 CYS A CA 1
ATOM 4787 C C . CYS A 1 617 ? 1.399 2.920 27.975 1.00 81.44 617 CYS A C 1
ATOM 4789 O O . CYS A 1 617 ? 0.708 1.994 28.400 1.00 81.44 617 CYS A O 1
ATOM 4791 N N . LYS A 1 618 ? 2.702 3.019 28.283 1.00 84.75 618 LYS A N 1
ATOM 4792 C CA . LYS A 1 618 ? 3.475 2.081 29.125 1.00 84.75 618 LYS A CA 1
ATOM 4793 C C . LYS A 1 618 ? 3.527 0.639 28.599 1.00 84.75 618 LYS A C 1
ATOM 4795 O O . LYS A 1 618 ? 3.846 -0.283 29.348 1.00 84.75 618 LYS A O 1
ATOM 4800 N N . ILE A 1 619 ? 3.261 0.436 27.308 1.00 85.25 619 ILE A N 1
ATOM 4801 C CA . ILE A 1 619 ? 3.352 -0.872 26.635 1.00 85.25 619 ILE A CA 1
ATOM 4802 C C . ILE A 1 619 ? 4.809 -1.202 26.285 1.00 85.25 619 ILE A C 1
ATOM 4804 O O . ILE A 1 619 ? 5.227 -2.366 26.319 1.00 85.25 619 ILE A O 1
ATOM 4808 N N . LEU A 1 620 ? 5.590 -0.170 25.957 1.00 82.38 620 LEU A N 1
ATOM 4809 C CA . LEU A 1 620 ? 7.034 -0.243 25.767 1.00 82.38 620 LEU A CA 1
ATOM 4810 C C . LEU A 1 620 ? 7.745 0.505 26.894 1.00 82.38 620 LEU A C 1
ATOM 4812 O O . LEU A 1 620 ? 7.259 1.522 27.383 1.00 82.38 620 LEU A O 1
ATOM 4816 N N . ARG A 1 621 ? 8.914 0.004 27.302 1.00 64.31 621 ARG A N 1
ATOM 4817 C CA . ARG A 1 621 ? 9.807 0.763 28.182 1.00 64.31 621 ARG A CA 1
ATOM 4818 C C . ARG A 1 621 ? 10.480 1.844 27.343 1.00 64.31 621 ARG A C 1
ATOM 4820 O O . ARG A 1 621 ? 10.994 1.525 26.272 1.00 64.31 621 ARG A O 1
ATOM 4827 N N . THR A 1 622 ? 10.473 3.085 27.819 1.00 50.22 622 THR A N 1
ATOM 4828 C CA . THR A 1 622 ? 11.344 4.131 27.280 1.00 50.22 622 THR A CA 1
ATOM 4829 C C . THR A 1 622 ? 12.790 3.679 27.490 1.00 50.22 622 THR A C 1
ATOM 4831 O O . THR A 1 622 ? 13.178 3.323 28.605 1.00 50.22 622 THR A O 1
ATOM 4834 N N . GLY A 1 623 ? 13.523 3.538 26.385 1.00 38.28 623 GLY A N 1
ATOM 4835 C CA . GLY A 1 623 ? 14.947 3.205 26.378 1.00 38.28 623 GLY A CA 1
ATOM 4836 C C . GLY A 1 623 ? 15.794 4.432 26.638 1.00 38.28 623 GLY A C 1
ATOM 4837 O O . GLY A 1 623 ? 15.389 5.509 26.145 1.00 38.28 623 GLY A O 1
#

Radius of gyration: 28.42 Å; Cα contacts (8 Å, |Δi|>4): 836; chains: 1; bounding box: 84×91×76 Å

Nearest PDB structures (foldseek):
  5k3h-assembly3_E  TM=1.245E-01  e=1.435E+00  Caenorhabditis elegans